Protein AF-0000000070494663 (afdb_homodimer)

Foldseek 3Di:
DPPPPPDPDPPPDPPPPVVVVPQAAKEKFKAWDADPQFIKMKIWIAHSVGDIDIDIDTDPDDDDRLRRRLVRLLVRLVVVVVVVGQAYEYEYEPVSVVVCVVCVVVVVPVVVVVSVVSSVVSQVRHNYYHYDYDHPVVNVRRVVSNCCNNPDDDDPPDRDDDDDDDDDDDDPCVVVVHDPPPDPPPCPPDVVVCCVVVCVVVVDPD/DPPDDPDDDPPPDPPPPVVVVPQAAKEKFKAWDADPQFIKMKIWIAHSVGDIDIDIDTDPDDDDRLRRRLVRLLVRLVVVVVVVGQAYEYEYEPVSVVVCVVCVVVVVPVVVVVSVVSSVVSQVRHNHYHYDYDHPVVNVRRVVSNCCNNPDDDDPPDRDDDDDDDDDDDDPCVVVVHDPPPDPPPCPPDVVVCCVVVCVVVVPPD

Radius of gyration: 32.07 Å; Cα contacts (8 Å, |Δi|>4): 719; chains: 2; bounding box: 94×134×90 Å

pLDDT: mean 72.99, std 22.7, range [28.34, 95.88]

Secondary structure (DSSP, 8-state):
-----------------------PPEEEEEEEEE-SS-EEEEEEEE-TTS-EEEEEEEE-S---HHHHHHHHHHHHHHHHHHTT--EEEEEEEHHHHHHHHHHTTTTT-HHHHHHHHHHHHHHTTSSEEEEEEE-GGGGHHHHHHHHHHHHS---TT-SEEEEEEEEE-S-HHHHTT--TT--GGG-----THIIIIIHHHS----/-PPP-------------------PPEEEEEEEEE-SS-EEEEEEEE-TTS-EEEEEEEE-S---HHHHHHHHHHHHHHHHHHTT--EEEEEEEHHHHHHHHHHTTTTT-HHHHHHHHHHHHHHTTSSEEEEEEE-GGGGHHHHHHHHHHHHS---TT-SEEEEEEEEE-S-HHHHTT--TT--TTS-----THIIIIIHHHS----

Organism: Prunus dulcis (NCBI:txid3755)

Structure (mmCIF, N/CA/C/O backbone):
data_AF-0000000070494663-model_v1
#
loop_
_entity.id
_entity.type
_entity.pdbx_description
1 polymer 'PREDICTED: retrotransposon unclassified'
#
loop_
_atom_site.group_PDB
_atom_site.id
_atom_site.type_symbol
_atom_site.label_atom_id
_atom_site.label_alt_id
_atom_site.label_comp_id
_atom_site.label_asym_id
_atom_site.label_entity_id
_atom_site.label_seq_id
_atom_site.pdbx_PDB_ins_code
_atom_site.Cartn_x
_atom_site.Cartn_y
_atom_site.Cartn_z
_atom_site.occupancy
_atom_site.B_iso_or_equiv
_atom_site.auth_seq_id
_atom_site.auth_comp_id
_atom_site.auth_asym_id
_atom_site.auth_atom_id
_atom_site.pdbx_PDB_model_num
ATOM 1 N N . VAL A 1 1 ? -45.562 -81.875 -2.209 1 30.53 1 VAL A N 1
ATOM 2 C CA . VAL A 1 1 ? -45.656 -80.812 -3.164 1 30.53 1 VAL A CA 1
ATOM 3 C C . VAL A 1 1 ? -45.406 -79.5 -2.455 1 30.53 1 VAL A C 1
ATOM 5 O O . VAL A 1 1 ? -46.219 -79.062 -1.631 1 30.53 1 VAL A O 1
ATOM 8 N N . ASP A 1 2 ? -44.156 -79.312 -1.978 1 34.44 2 ASP A N 1
ATOM 9 C CA . ASP A 1 2 ? -43.625 -78.25 -1.087 1 34.44 2 ASP A CA 1
ATOM 10 C C . ASP A 1 2 ? -43.844 -76.875 -1.676 1 34.44 2 ASP A C 1
ATOM 12 O O . ASP A 1 2 ? -43.75 -76.688 -2.893 1 34.44 2 ASP A O 1
ATOM 16 N N . PRO A 1 3 ? -44.531 -76 -0.972 1 41.94 3 PRO A N 1
ATOM 17 C CA . PRO A 1 3 ? -44.969 -74.688 -1.55 1 41.94 3 PRO A CA 1
ATOM 18 C C . PRO A 1 3 ? -43.812 -73.938 -2.188 1 41.94 3 PRO A C 1
ATOM 20 O O . PRO A 1 3 ? -42.656 -74.125 -1.815 1 41.94 3 PRO A O 1
ATOM 23 N N . PRO A 1 4 ? -44 -73.312 -3.402 1 37.12 4 PRO A N 1
ATOM 24 C CA . PRO A 1 4 ? -42.938 -72.625 -4.156 1 37.12 4 PRO A CA 1
ATOM 25 C C . PRO A 1 4 ? -42.312 -71.5 -3.373 1 37.12 4 PRO A C 1
ATOM 27 O O . PRO A 1 4 ? -43 -70.812 -2.582 1 37.12 4 PRO A O 1
ATOM 30 N N . VAL A 1 5 ? -41.062 -71.562 -2.91 1 37.78 5 VAL A N 1
ATOM 31 C CA . VAL A 1 5 ? -40.25 -70.562 -2.24 1 37.78 5 VAL A CA 1
ATOM 32 C C . VAL A 1 5 ? -40.25 -69.25 -3.02 1 37.78 5 VAL A C 1
ATOM 34 O O . VAL A 1 5 ? -39.969 -69.25 -4.219 1 37.78 5 VAL A O 1
ATOM 37 N N . VAL A 1 6 ? -41.188 -68.312 -2.676 1 34.31 6 VAL A N 1
ATOM 38 C CA . VAL A 1 6 ? -41.25 -67 -3.271 1 34.31 6 VAL A CA 1
ATOM 39 C C . VAL A 1 6 ? -39.844 -66.375 -3.271 1 34.31 6 VAL A C 1
ATOM 41 O O . VAL A 1 6 ? -39.125 -66.438 -2.273 1 34.31 6 VAL A O 1
ATOM 44 N N . ALA A 1 7 ? -39.219 -66.188 -4.41 1 35.38 7 ALA A N 1
ATOM 45 C CA . ALA A 1 7 ? -37.969 -65.5 -4.676 1 35.38 7 ALA A CA 1
ATOM 46 C C . ALA A 1 7 ? -37.906 -64.188 -3.994 1 35.38 7 ALA A C 1
ATOM 48 O O . ALA A 1 7 ? -38.875 -63.375 -4.098 1 35.38 7 ALA A O 1
ATOM 49 N N . GLY A 1 8 ? -37.312 -64 -2.852 1 33.19 8 GLY A N 1
ATOM 50 C CA . GLY A 1 8 ? -37.094 -62.781 -2.105 1 33.19 8 GLY A CA 1
ATOM 51 C C . GLY A 1 8 ? -36.719 -61.625 -2.99 1 33.19 8 GLY A C 1
ATOM 52 O O . GLY A 1 8 ? -36.094 -61.781 -4.039 1 33.19 8 GLY A O 1
ATOM 53 N N . SER A 1 9 ? -37.594 -60.5 -3.045 1 34.56 9 SER A N 1
ATOM 54 C CA . SER A 1 9 ? -37.406 -59.219 -3.693 1 34.56 9 SER A CA 1
ATOM 55 C C . SER A 1 9 ? -36 -58.656 -3.439 1 34.56 9 SER A C 1
ATOM 57 O O . SER A 1 9 ? -35.531 -58.688 -2.305 1 34.56 9 SER A O 1
ATOM 59 N N . THR A 1 10 ? -35.031 -58.812 -4.332 1 37.41 10 THR A N 1
ATOM 60 C CA . THR A 1 10 ? -33.75 -58.125 -4.312 1 37.41 10 THR A CA 1
ATOM 61 C C . THR A 1 10 ? -33.938 -56.656 -4.031 1 37.41 10 THR A C 1
ATOM 63 O O . THR A 1 10 ? -34.562 -55.938 -4.82 1 37.41 10 THR A O 1
ATOM 66 N N . ARG A 1 11 ? -34.219 -56.188 -2.803 1 37.75 11 ARG A N 1
ATOM 67 C CA . ARG A 1 11 ? -34.219 -54.75 -2.498 1 37.75 11 ARG A CA 1
ATOM 68 C C . ARG A 1 11 ? -33.062 -54.062 -3.174 1 37.75 11 ARG A C 1
ATOM 70 O O . ARG A 1 11 ? -31.906 -54.5 -3.074 1 37.75 11 ARG A O 1
ATOM 77 N N . PRO A 1 12 ? -33.312 -53.25 -4.242 1 39.97 12 PRO A N 1
ATOM 78 C CA . PRO A 1 12 ? -32.188 -52.5 -4.812 1 39.97 12 PRO A CA 1
ATOM 79 C C . PRO A 1 12 ? -31.344 -51.812 -3.75 1 39.97 12 PRO A C 1
ATOM 81 O O . PRO A 1 12 ? -31.844 -51.5 -2.67 1 39.97 12 PRO A O 1
ATOM 84 N N . SER A 1 13 ? -30.109 -52.188 -3.568 1 37.97 13 SER A N 1
ATOM 85 C CA . SER A 1 13 ? -29.156 -51.5 -2.709 1 37.97 13 SER A CA 1
ATOM 86 C C . SER A 1 13 ? -29.297 -50 -2.822 1 37.97 13 SER A C 1
ATOM 88 O O . SER A 1 13 ? -29.594 -49.469 -3.898 1 37.97 13 SER A O 1
ATOM 90 N N . PRO A 1 14 ? -29.672 -49.25 -1.764 1 40.41 14 PRO A N 1
ATOM 91 C CA . PRO A 1 14 ? -29.703 -47.781 -1.848 1 40.41 14 PRO A CA 1
ATOM 92 C C . PRO A 1 14 ? -28.562 -47.219 -2.689 1 40.41 14 PRO A C 1
ATOM 94 O O . PRO A 1 14 ? -27.469 -47.812 -2.725 1 40.41 14 PRO A O 1
ATOM 97 N N . ASP A 1 15 ? -28.781 -46.719 -3.887 1 39.09 15 ASP A N 1
ATOM 98 C CA . ASP A 1 15 ? -27.859 -45.844 -4.613 1 39.09 15 ASP A CA 1
ATOM 99 C C . ASP A 1 15 ? -27.078 -44.969 -3.652 1 39.09 15 ASP A C 1
ATOM 101 O O . ASP A 1 15 ? -27.656 -44.125 -2.963 1 39.09 15 ASP A O 1
ATOM 105 N N . PHE A 1 16 ? -26.062 -45.438 -2.926 1 37.31 16 PHE A N 1
ATOM 106 C CA . PHE A 1 16 ? -25.109 -44.531 -2.309 1 37.31 16 PHE A CA 1
ATOM 107 C C . PHE A 1 16 ? -24.859 -43.344 -3.203 1 37.31 16 PHE A C 1
ATOM 109 O O . PHE A 1 16 ? -24.297 -43.469 -4.293 1 37.31 16 PHE A O 1
ATOM 116 N N . CYS A 1 17 ? -25.75 -42.469 -3.416 1 37.88 17 CYS A N 1
ATOM 117 C CA . CYS A 1 17 ? -25.422 -41.188 -4 1 37.88 17 CYS A CA 1
ATOM 118 C C . CYS A 1 17 ? -23.984 -40.781 -3.668 1 37.88 17 CYS A C 1
ATOM 120 O O . CYS A 1 17 ? -23.656 -40.5 -2.51 1 37.88 17 CYS A O 1
ATOM 122 N N . LYS A 1 18 ? -22.953 -41.469 -4.141 1 42.06 18 LYS A N 1
ATOM 123 C CA . LYS A 1 18 ? -21.609 -40.906 -4.113 1 42.06 18 LYS A CA 1
ATOM 124 C C . LYS A 1 18 ? -21.641 -39.406 -4.195 1 42.06 18 LYS A C 1
ATOM 126 O O . LYS A 1 18 ? -21.922 -38.844 -5.258 1 42.06 18 LYS A O 1
ATOM 131 N N . THR A 1 19 ? -22.281 -38.719 -3.361 1 44.03 19 THR A N 1
ATOM 132 C CA . THR A 1 19 ? -22.078 -37.281 -3.27 1 44.03 19 THR A CA 1
ATOM 133 C C . THR A 1 19 ? -20.641 -36.938 -3.619 1 44.03 19 THR A C 1
ATOM 135 O O . THR A 1 19 ? -19.719 -37.25 -2.869 1 44.03 19 THR A O 1
ATOM 138 N N . VAL A 1 20 ? -20.203 -37.094 -4.805 1 44.88 20 VAL A N 1
ATOM 139 C CA . VAL A 1 20 ? -18.938 -36.531 -5.25 1 44.88 20 VAL A CA 1
ATOM 140 C C . VAL A 1 20 ? -18.719 -35.156 -4.598 1 44.88 20 VAL A C 1
ATOM 142 O O . VAL A 1 20 ? -19.484 -34.219 -4.84 1 44.88 20 VAL A O 1
ATOM 145 N N . GLN A 1 21 ? -18.531 -35.125 -3.373 1 52.12 21 GLN A N 1
ATOM 146 C CA . GLN A 1 21 ? -18.141 -33.844 -2.799 1 52.12 21 GLN A CA 1
ATOM 147 C C . GLN A 1 21 ? -17.281 -33.031 -3.777 1 52.12 21 GLN A C 1
ATOM 149 O O . GLN A 1 21 ? -16.188 -33.469 -4.141 1 52.12 21 GLN A O 1
ATOM 154 N N . VAL A 1 22 ? -17.844 -32.5 -4.828 1 56.75 22 VAL A N 1
ATOM 155 C CA . VAL A 1 22 ? -17.125 -31.594 -5.73 1 56.75 22 VAL A CA 1
ATOM 156 C C . VAL A 1 22 ? -16.234 -30.672 -4.922 1 56.75 22 VAL A C 1
ATOM 158 O O . VAL A 1 22 ? -16.719 -29.859 -4.121 1 56.75 22 VAL A O 1
ATOM 161 N N . VAL A 1 23 ? -15.117 -31.172 -4.453 1 68.38 23 VAL A N 1
ATOM 162 C CA . VAL A 1 23 ? -14.188 -30.312 -3.74 1 68.38 23 VAL A CA 1
ATOM 163 C C . VAL A 1 23 ? -13.766 -29.141 -4.641 1 68.38 23 VAL A C 1
ATOM 165 O O . VAL A 1 23 ? -13.305 -29.359 -5.762 1 68.38 23 VAL A O 1
ATOM 168 N N . LYS A 1 24 ? -14.281 -27.984 -4.535 1 85.19 24 LYS A N 1
ATOM 169 C CA . LYS A 1 24 ? -13.875 -26.766 -5.25 1 85.19 24 LYS A CA 1
ATOM 170 C C . LYS A 1 24 ? -12.359 -26.594 -5.203 1 85.19 24 LYS A C 1
ATOM 172 O O . LYS A 1 24 ? -11.734 -26.828 -4.168 1 85.19 24 LYS A O 1
ATOM 177 N N . PRO A 1 25 ? -11.789 -26.375 -6.32 1 92.56 25 PRO A N 1
ATOM 178 C CA . PRO A 1 25 ? -10.336 -26.188 -6.355 1 92.56 25 PRO A CA 1
ATOM 179 C C . PRO A 1 25 ? -9.875 -24.922 -5.641 1 92.56 25 PRO A C 1
ATOM 181 O O . PRO A 1 25 ? -10.688 -24.016 -5.398 1 92.56 25 PRO A O 1
ATOM 184 N N . TRP A 1 26 ? -8.609 -24.938 -5.219 1 95.06 26 TRP A N 1
ATOM 185 C CA . TRP A 1 26 ? -7.973 -23.703 -4.812 1 95.06 26 TRP A CA 1
ATOM 186 C C . TRP A 1 26 ? -7.762 -22.781 -6.012 1 95.06 26 TRP A C 1
ATOM 188 O O . TRP A 1 26 ? -7.668 -23.234 -7.152 1 95.06 26 TRP A O 1
ATOM 198 N N . ARG A 1 27 ? -7.727 -21.484 -5.707 1 93.44 27 ARG A N 1
ATOM 199 C CA . ARG A 1 27 ? -7.527 -20.516 -6.777 1 93.44 27 ARG A CA 1
ATOM 200 C C . ARG A 1 27 ? -6.312 -19.641 -6.5 1 93.44 27 ARG A C 1
ATOM 202 O O . ARG A 1 27 ? -6.066 -19.25 -5.355 1 93.44 27 ARG A O 1
ATOM 209 N N . LEU A 1 28 ? -5.543 -19.375 -7.551 1 93.38 28 LEU A N 1
ATOM 210 C CA . LEU A 1 28 ? -4.352 -18.531 -7.469 1 93.38 28 LEU A CA 1
ATOM 211 C C . LEU A 1 28 ? -4.48 -17.312 -8.375 1 93.38 28 LEU A C 1
ATOM 213 O O . LEU A 1 28 ? -4.727 -17.453 -9.578 1 93.38 28 LEU A O 1
ATOM 217 N N . PHE A 1 29 ? -4.398 -16.109 -7.797 1 91.56 29 PHE A N 1
ATOM 218 C CA . PHE A 1 29 ? -4.297 -14.852 -8.516 1 91.56 29 PHE A CA 1
ATOM 219 C C . PHE A 1 29 ? -2.928 -14.211 -8.305 1 91.56 29 PHE A C 1
ATOM 221 O O . PHE A 1 29 ? -2.375 -14.266 -7.207 1 91.56 29 PHE A O 1
ATOM 228 N N . PHE A 1 30 ? -2.379 -13.586 -9.352 1 91.69 30 PHE A N 1
ATOM 229 C CA . PHE A 1 30 ? -1.052 -13 -9.219 1 91.69 30 PHE A CA 1
ATOM 230 C C . PHE A 1 30 ? -0.884 -11.828 -10.18 1 91.69 30 PHE A C 1
ATOM 232 O O . PHE A 1 30 ? -1.601 -11.727 -11.18 1 91.69 30 PHE A O 1
ATOM 239 N N . ASP A 1 31 ? -0.021 -10.961 -9.805 1 89.5 31 ASP A N 1
ATOM 240 C CA . ASP A 1 31 ? 0.307 -9.82 -10.648 1 89.5 31 ASP A CA 1
ATOM 241 C C . ASP A 1 31 ? 1.675 -9.242 -10.289 1 89.5 31 ASP A C 1
ATOM 243 O O . ASP A 1 31 ? 2.176 -9.469 -9.18 1 89.5 31 ASP A O 1
ATOM 247 N N . GLY A 1 32 ? 2.305 -8.648 -11.328 1 90.5 32 GLY A N 1
ATOM 248 C CA . GLY A 1 32 ? 3.535 -7.902 -11.133 1 90.5 32 GLY A CA 1
ATOM 249 C C . GLY A 1 32 ? 3.391 -6.426 -11.453 1 90.5 32 GLY A C 1
ATOM 250 O O . GLY A 1 32 ? 2.533 -6.039 -12.25 1 90.5 32 GLY A O 1
ATOM 251 N N . SER A 1 33 ? 4.188 -5.656 -10.734 1 89 33 SER A N 1
ATOM 252 C CA . SER A 1 33 ? 4.191 -4.215 -10.961 1 89 33 SER A CA 1
ATOM 253 C C . SER A 1 33 ? 5.602 -3.643 -10.875 1 89 33 SER A C 1
ATOM 255 O O . SER A 1 33 ? 6.332 -3.924 -9.922 1 89 33 SER A O 1
ATOM 257 N N . LYS A 1 34 ? 5.941 -2.92 -11.859 1 88.19 34 LYS A N 1
ATOM 258 C CA . LYS A 1 34 ? 7.215 -2.207 -11.836 1 88.19 34 LYS A CA 1
ATOM 259 C C . LYS A 1 34 ? 7 -0.698 -11.742 1 88.19 34 LYS A C 1
ATOM 261 O O . LYS A 1 34 ? 6.293 -0.117 -12.57 1 88.19 34 LYS A O 1
ATOM 266 N N . SER A 1 35 ? 7.547 -0.121 -10.719 1 86.69 35 SER A N 1
ATOM 267 C CA . SER A 1 35 ? 7.531 1.328 -10.555 1 86.69 35 SER A CA 1
ATOM 268 C C . SER A 1 35 ? 8.938 1.912 -10.672 1 86.69 35 SER A C 1
ATOM 270 O O . SER A 1 35 ? 9.891 1.19 -10.969 1 86.69 35 SER A O 1
ATOM 272 N N . GLU A 1 36 ? 9.062 3.227 -10.586 1 85.06 36 GLU A N 1
ATOM 273 C CA . GLU A 1 36 ? 10.367 3.877 -10.594 1 85.06 36 GLU A CA 1
ATOM 274 C C . GLU A 1 36 ? 11.195 3.469 -9.383 1 85.06 36 GLU A C 1
ATOM 276 O O . GLU A 1 36 ? 12.422 3.432 -9.445 1 85.06 36 GLU A O 1
ATOM 281 N N . LEU A 1 37 ? 10.5 3.068 -8.344 1 82.69 37 LEU A N 1
ATOM 282 C CA . LEU A 1 37 ? 11.156 2.789 -7.07 1 82.69 37 LEU A CA 1
ATOM 283 C C . LEU A 1 37 ? 11.617 1.338 -7.008 1 82.69 37 LEU A C 1
ATOM 285 O O . LEU A 1 37 ? 12.734 1.057 -6.566 1 82.69 37 LEU A O 1
ATOM 289 N N . ALA A 1 38 ? 10.773 0.533 -7.387 1 91.81 38 ALA A N 1
ATOM 290 C CA . ALA A 1 38 ? 11.062 -0.886 -7.195 1 91.81 38 ALA A CA 1
ATOM 291 C C . ALA A 1 38 ? 10.133 -1.754 -8.039 1 91.81 38 ALA A C 1
ATOM 293 O O . ALA A 1 38 ? 9.312 -1.236 -8.797 1 91.81 38 ALA A O 1
ATOM 294 N N . VAL A 1 39 ? 10.422 -3.086 -7.953 1 94 39 VAL A N 1
ATOM 295 C CA . VAL A 1 39 ? 9.547 -4.086 -8.555 1 94 39 VAL A CA 1
ATOM 296 C C . VAL A 1 39 ? 8.883 -4.918 -7.461 1 94 39 VAL A C 1
ATOM 298 O O . VAL A 1 39 ? 9.531 -5.324 -6.5 1 94 39 VAL A O 1
ATOM 301 N N . GLY A 1 40 ? 7.574 -5.074 -7.621 1 95.69 40 GLY A N 1
ATOM 302 C CA . GLY A 1 40 ? 6.805 -5.836 -6.652 1 95.69 40 GLY A CA 1
ATOM 303 C C . GLY A 1 40 ? 5.871 -6.848 -7.293 1 95.69 40 GLY A C 1
ATOM 304 O O . GLY A 1 40 ? 5.527 -6.727 -8.469 1 95.69 40 GLY A O 1
ATOM 305 N N . VAL A 1 41 ? 5.586 -7.859 -6.512 1 95 41 VAL A N 1
ATOM 306 C CA . VAL A 1 41 ? 4.613 -8.836 -6.984 1 95 41 VAL A CA 1
ATOM 307 C C . VAL A 1 41 ? 3.512 -9.016 -5.941 1 95 41 VAL A C 1
ATOM 309 O O . VAL A 1 41 ? 3.746 -8.836 -4.742 1 95 41 VAL A O 1
ATOM 312 N N . GLY A 1 42 ? 2.336 -9.328 -6.422 1 94.69 42 GLY A N 1
ATOM 313 C CA . GLY A 1 42 ? 1.169 -9.625 -5.605 1 94.69 42 GLY A CA 1
ATOM 314 C C . GLY A 1 42 ? 0.585 -11 -5.875 1 94.69 42 GLY A C 1
ATOM 315 O O . GLY A 1 42 ? 0.523 -11.438 -7.023 1 94.69 42 GLY A O 1
ATOM 316 N N . ILE A 1 43 ? 0.271 -11.664 -4.785 1 94.06 43 ILE A N 1
ATOM 317 C CA . ILE A 1 43 ? -0.273 -13.016 -4.855 1 94.06 43 ILE A CA 1
ATOM 318 C C . ILE A 1 43 ? -1.515 -13.117 -3.971 1 94.06 43 ILE A C 1
ATOM 320 O O . ILE A 1 43 ? -1.52 -12.633 -2.838 1 94.06 43 ILE A O 1
ATOM 324 N N . VAL A 1 44 ? -2.574 -13.695 -4.52 1 94.62 44 VAL A N 1
ATOM 325 C CA . VAL A 1 44 ? -3.771 -13.992 -3.742 1 94.62 44 VAL A CA 1
ATOM 326 C C . VAL A 1 44 ? -4.145 -15.469 -3.912 1 94.62 44 VAL A C 1
ATOM 328 O O . VAL A 1 44 ? -4.242 -15.961 -5.035 1 94.62 44 VAL A O 1
ATOM 331 N N . ILE A 1 45 ? -4.266 -16.109 -2.795 1 95.12 45 ILE A N 1
ATOM 332 C CA . ILE A 1 45 ? -4.664 -17.516 -2.766 1 95.12 45 ILE A CA 1
ATOM 333 C C . ILE A 1 45 ? -6.051 -17.641 -2.135 1 95.12 45 ILE A C 1
ATOM 335 O O . ILE A 1 45 ? -6.297 -17.109 -1.052 1 95.12 45 ILE A O 1
ATOM 339 N N . GLU A 1 46 ? -6.922 -18.281 -2.852 1 94.19 46 GLU A N 1
ATOM 340 C CA . GLU A 1 46 ? -8.273 -18.516 -2.346 1 94.19 46 GLU A CA 1
ATOM 341 C C . GLU A 1 46 ? -8.523 -20 -2.111 1 94.19 46 GLU A C 1
ATOM 343 O O . GLU A 1 46 ? -8.32 -20.812 -3.012 1 94.19 46 GLU A O 1
ATOM 348 N N . ASP A 1 47 ? -8.969 -20.297 -0.93 1 94 47 ASP A N 1
ATOM 349 C CA . ASP A 1 47 ? -9.234 -21.703 -0.632 1 94 47 ASP A CA 1
ATOM 350 C C . ASP A 1 47 ? -10.617 -22.109 -1.13 1 94 47 ASP A C 1
ATOM 352 O O . ASP A 1 47 ? -11.383 -21.281 -1.613 1 94 47 ASP A O 1
ATOM 356 N N . PRO A 1 48 ? -10.891 -23.391 -1.033 1 92.94 48 PRO A N 1
ATOM 357 C CA . PRO A 1 48 ? -12.156 -23.891 -1.575 1 92.94 48 PRO A CA 1
ATOM 358 C C . PRO A 1 48 ? -13.375 -23.344 -0.836 1 92.94 48 PRO A C 1
ATOM 360 O O . PRO A 1 48 ? -14.5 -23.438 -1.34 1 92.94 48 PRO A O 1
ATOM 363 N N . PHE A 1 49 ? -13.195 -22.828 0.313 1 91.69 49 PHE A N 1
ATOM 364 C CA . PHE A 1 49 ? -14.305 -22.312 1.104 1 91.69 49 PHE A CA 1
ATOM 365 C C . PHE A 1 49 ? -14.469 -20.812 0.882 1 91.69 49 PHE A C 1
ATOM 367 O O . PHE A 1 49 ? -15.383 -20.188 1.43 1 91.69 49 PHE A O 1
ATOM 374 N N . GLY A 1 50 ? -13.594 -20.172 0.148 1 89.94 50 GLY A N 1
ATOM 375 C CA . GLY A 1 50 ? -13.758 -18.781 -0.233 1 89.94 50 GLY A CA 1
ATOM 376 C C . GLY A 1 50 ? -12.852 -17.844 0.532 1 89.94 50 GLY A C 1
ATOM 377 O O . GLY A 1 50 ? -12.82 -16.641 0.26 1 89.94 50 GLY A O 1
ATOM 378 N N . ALA A 1 51 ? -12.109 -18.422 1.476 1 90.56 51 ALA A N 1
ATOM 379 C CA . ALA A 1 51 ? -11.172 -17.578 2.209 1 90.56 51 ALA A CA 1
ATOM 380 C C . ALA A 1 51 ? -10 -17.156 1.321 1 90.56 51 ALA A C 1
ATOM 382 O O . ALA A 1 51 ? -9.422 -17.969 0.614 1 90.56 51 ALA A O 1
ATOM 383 N N . LYS A 1 52 ? -9.664 -15.836 1.396 1 91.81 52 LYS A N 1
ATOM 384 C CA . LYS A 1 52 ? -8.594 -15.289 0.562 1 91.81 52 LYS A CA 1
ATOM 385 C C . LYS A 1 52 ? -7.41 -14.844 1.41 1 91.81 52 LYS A C 1
ATOM 387 O O . LYS A 1 52 ? -7.586 -14.273 2.49 1 91.81 52 LYS A O 1
ATOM 392 N N . TYR A 1 53 ? -6.242 -15.141 0.917 1 92.38 53 TYR A N 1
ATOM 393 C CA . TYR A 1 53 ? -4.98 -14.727 1.518 1 92.38 53 TYR A CA 1
ATOM 394 C C . TYR A 1 53 ? -4.141 -13.93 0.528 1 92.38 53 TYR A C 1
ATOM 396 O O . TYR A 1 53 ? -3.822 -14.414 -0.561 1 92.38 53 TYR A O 1
ATOM 404 N N . ALA A 1 54 ? -3.82 -12.742 0.944 1 93.38 54 ALA A N 1
ATOM 405 C CA . ALA A 1 54 ? -3.088 -11.844 0.052 1 93.38 54 ALA A CA 1
ATOM 406 C C . ALA A 1 54 ? -1.646 -11.672 0.518 1 93.38 54 ALA A C 1
ATOM 408 O O . ALA A 1 54 ? -1.386 -11.531 1.717 1 93.38 54 ALA A O 1
ATOM 409 N N . TYR A 1 55 ? -0.749 -11.711 -0.455 1 94.75 55 TYR A N 1
ATOM 410 C CA . TYR A 1 55 ? 0.675 -11.57 -0.173 1 94.75 55 TYR A CA 1
ATOM 411 C C . TYR A 1 55 ? 1.308 -10.523 -1.077 1 94.75 55 TYR A C 1
ATOM 413 O O . TYR A 1 55 ? 0.921 -10.375 -2.238 1 94.75 55 TYR A O 1
ATOM 421 N N . SER A 1 56 ? 2.219 -9.797 -0.504 1 95.12 56 SER A N 1
ATOM 422 C CA . SER A 1 56 ? 2.955 -8.75 -1.196 1 95.12 56 SER A CA 1
ATOM 423 C C . SER A 1 56 ? 4.461 -8.938 -1.046 1 95.12 56 SER A C 1
ATOM 425 O O . SER A 1 56 ? 4.973 -9.008 0.073 1 95.12 56 SER A O 1
ATOM 427 N N . PHE A 1 57 ? 5.215 -8.992 -2.268 1 95.88 57 PHE A N 1
ATOM 428 C CA . PHE A 1 57 ? 6.656 -9.203 -2.229 1 95.88 57 PHE A CA 1
ATOM 429 C C . PHE A 1 57 ? 7.375 -8.141 -3.059 1 95.88 57 PHE A C 1
ATOM 431 O O . PHE A 1 57 ? 7.031 -7.918 -4.219 1 95.88 57 PHE A O 1
ATOM 438 N N . ARG A 1 58 ? 8.328 -7.586 -2.439 1 95.62 58 ARG A N 1
ATOM 439 C CA . ARG A 1 58 ? 9.258 -6.742 -3.184 1 95.62 58 ARG A CA 1
ATOM 440 C C . ARG A 1 58 ? 10.438 -7.559 -3.709 1 95.62 58 ARG A C 1
ATOM 442 O O . ARG A 1 58 ? 11.055 -8.32 -2.963 1 95.62 58 ARG A O 1
ATOM 449 N N . LEU A 1 59 ? 10.695 -7.422 -5.016 1 95.12 59 LEU A N 1
ATOM 450 C CA . LEU A 1 59 ? 11.852 -8.086 -5.602 1 95.12 59 LEU A CA 1
ATOM 451 C C . LEU A 1 59 ? 13.102 -7.227 -5.461 1 95.12 59 LEU A C 1
ATOM 453 O O . LEU A 1 59 ? 13.164 -6.117 -5.996 1 95.12 59 LEU A O 1
ATOM 457 N N . ASP A 1 60 ? 14.078 -7.707 -4.809 1 92.12 60 ASP A N 1
ATOM 458 C CA . ASP A 1 60 ? 15.305 -6.953 -4.582 1 92.12 60 ASP A CA 1
ATOM 459 C C . ASP A 1 60 ? 16.359 -7.289 -5.637 1 92.12 60 ASP A C 1
ATOM 461 O O . ASP A 1 60 ? 17.547 -7.43 -5.316 1 92.12 60 ASP A O 1
ATOM 465 N N . PHE A 1 61 ? 15.961 -7.547 -6.809 1 90.25 61 PHE A N 1
ATOM 466 C CA . PHE A 1 61 ? 16.781 -7.773 -7.988 1 90.25 61 PHE A CA 1
ATOM 467 C C . PHE A 1 61 ? 16.141 -7.168 -9.227 1 90.25 61 PHE A C 1
ATOM 469 O O . PHE A 1 61 ? 14.93 -6.941 -9.258 1 90.25 61 PHE A O 1
ATOM 476 N N . ASP A 1 62 ? 16.953 -6.898 -10.148 1 87.44 62 ASP A N 1
ATOM 477 C CA . ASP A 1 62 ? 16.438 -6.285 -11.367 1 87.44 62 ASP A CA 1
ATOM 478 C C . ASP A 1 62 ? 15.438 -7.199 -12.07 1 87.44 62 ASP A C 1
ATOM 480 O O . ASP A 1 62 ? 15.68 -8.398 -12.219 1 87.44 62 ASP A O 1
ATOM 484 N N . SER A 1 63 ? 14.289 -6.551 -12.359 1 87.5 63 SER A N 1
ATOM 485 C CA . SER A 1 63 ? 13.242 -7.328 -13.016 1 87.5 63 SER A CA 1
ATOM 486 C C . SER A 1 63 ? 12.406 -6.453 -13.945 1 87.5 63 SER A C 1
ATOM 488 O O . SER A 1 63 ? 12.102 -5.305 -13.625 1 87.5 63 SER A O 1
ATOM 490 N N . THR A 1 64 ? 12.195 -7.016 -15.117 1 82.06 64 THR A N 1
ATOM 491 C CA . THR A 1 64 ? 11.203 -6.41 -15.992 1 82.06 64 THR A CA 1
ATOM 492 C C . THR A 1 64 ? 9.789 -6.738 -15.523 1 82.06 64 THR A C 1
ATOM 494 O O . THR A 1 64 ? 9.602 -7.578 -14.641 1 82.06 64 THR A O 1
ATOM 497 N N . ASN A 1 65 ? 8.82 -6.062 -16.094 1 81 65 ASN A N 1
ATOM 498 C CA . ASN A 1 65 ? 7.43 -6.34 -15.758 1 81 65 ASN A CA 1
ATOM 499 C C . ASN A 1 65 ? 7.066 -7.797 -16.016 1 81 65 ASN A C 1
ATOM 501 O O . ASN A 1 65 ? 6.418 -8.438 -15.195 1 81 65 ASN A O 1
ATOM 505 N N . ASN A 1 66 ? 7.566 -8.32 -17.078 1 79.88 66 ASN A N 1
ATOM 506 C CA . ASN A 1 66 ? 7.285 -9.711 -17.438 1 79.88 66 ASN A CA 1
ATOM 507 C C . ASN A 1 66 ? 7.922 -10.68 -16.438 1 79.88 66 ASN A C 1
ATOM 509 O O . ASN A 1 66 ? 7.297 -11.664 -16.047 1 79.88 66 ASN A O 1
ATOM 513 N N . ARG A 1 67 ? 9.117 -10.422 -16.125 1 84.19 67 ARG A N 1
ATOM 514 C CA . ARG A 1 67 ? 9.797 -11.242 -15.125 1 84.19 67 ARG A CA 1
ATOM 515 C C . ARG A 1 67 ? 9.062 -11.211 -13.789 1 84.19 67 ARG A C 1
ATOM 517 O O . ARG A 1 67 ? 8.961 -12.227 -13.102 1 84.19 67 ARG A O 1
ATOM 524 N N . ALA A 1 68 ? 8.57 -10.047 -13.469 1 90.31 68 ALA A N 1
ATOM 525 C CA . ALA A 1 68 ? 7.824 -9.898 -12.227 1 90.31 68 ALA A CA 1
ATOM 526 C C . ALA A 1 68 ? 6.574 -10.773 -12.227 1 90.31 68 ALA A C 1
ATOM 528 O O . ALA A 1 68 ? 6.238 -11.383 -11.211 1 90.31 68 ALA A O 1
ATOM 529 N N . GLU A 1 69 ? 5.918 -10.758 -13.32 1 86.06 69 GLU A N 1
ATOM 530 C CA . GLU A 1 69 ? 4.719 -11.586 -13.438 1 86.06 69 GLU A CA 1
ATOM 531 C C . GLU A 1 69 ? 5.055 -13.062 -13.234 1 86.06 69 GLU A C 1
ATOM 533 O O . GLU A 1 69 ? 4.34 -13.781 -12.531 1 86.06 69 GLU A O 1
ATOM 538 N N . TYR A 1 70 ? 6.152 -13.57 -13.773 1 85.81 70 TYR A N 1
ATOM 539 C CA . TYR A 1 70 ? 6.578 -14.945 -13.586 1 85.81 70 TYR A CA 1
ATOM 540 C C . TYR A 1 70 ? 6.965 -15.203 -12.133 1 85.81 70 TYR A C 1
ATOM 542 O O . TYR A 1 70 ? 6.656 -16.266 -11.578 1 85.81 70 TYR A O 1
ATOM 550 N N . GLU A 1 71 ? 7.695 -14.266 -11.625 1 91.31 71 GLU A N 1
ATOM 551 C CA . GLU A 1 71 ? 8.047 -14.391 -10.211 1 91.31 71 GLU A CA 1
ATOM 552 C C . GLU A 1 71 ? 6.801 -14.578 -9.344 1 91.31 71 GLU A C 1
ATOM 554 O O . GLU A 1 71 ? 6.77 -15.453 -8.484 1 91.31 71 GLU A O 1
ATOM 559 N N . ALA A 1 72 ? 5.793 -13.742 -9.625 1 93.25 72 ALA A N 1
ATOM 560 C CA . ALA A 1 72 ? 4.547 -13.836 -8.859 1 93.25 72 ALA A CA 1
ATOM 561 C C . ALA A 1 72 ? 3.916 -15.219 -9.016 1 93.25 72 ALA A C 1
ATOM 563 O O . ALA A 1 72 ? 3.488 -15.82 -8.023 1 93.25 72 ALA A O 1
ATOM 564 N N . LEU A 1 73 ? 3.871 -15.695 -10.203 1 89.94 73 LEU A N 1
ATOM 565 C CA . LEU A 1 73 ? 3.301 -17.016 -10.484 1 89.94 73 LEU A CA 1
ATOM 566 C C . LEU A 1 73 ? 4.062 -18.109 -9.742 1 89.94 73 LEU A C 1
ATOM 568 O O . LEU A 1 73 ? 3.459 -18.922 -9.055 1 89.94 73 LEU A O 1
ATOM 572 N N . ILE A 1 74 ? 5.375 -18.109 -9.859 1 91.81 74 ILE A N 1
ATOM 573 C CA . ILE A 1 74 ? 6.215 -19.156 -9.289 1 91.81 74 ILE A CA 1
ATOM 574 C C . ILE A 1 74 ? 6.109 -19.125 -7.77 1 91.81 74 ILE A C 1
ATOM 576 O O . ILE A 1 74 ? 5.922 -20.172 -7.137 1 91.81 74 ILE A O 1
ATOM 580 N N . ILE A 1 75 ? 6.188 -17.969 -7.195 1 94.31 75 ILE A N 1
ATOM 581 C CA . ILE A 1 75 ? 6.055 -17.844 -5.75 1 94.31 75 ILE A CA 1
ATOM 582 C C . ILE A 1 75 ? 4.691 -18.375 -5.309 1 94.31 75 ILE A C 1
ATOM 584 O O . ILE A 1 75 ? 4.594 -19.125 -4.34 1 94.31 75 ILE A O 1
ATOM 588 N N . GLY A 1 76 ? 3.662 -17.953 -6.047 1 95.19 76 GLY A N 1
ATOM 589 C CA . GLY A 1 76 ? 2.324 -18.438 -5.746 1 95.19 76 GLY A CA 1
ATOM 590 C C . GLY A 1 76 ? 2.195 -19.953 -5.828 1 95.19 76 GLY A C 1
ATOM 591 O O . GLY A 1 76 ? 1.632 -20.578 -4.93 1 95.19 76 GLY A O 1
ATOM 592 N N . LEU A 1 77 ? 2.709 -20.531 -6.891 1 93.44 77 LEU A N 1
ATOM 593 C CA . LEU A 1 77 ? 2.664 -21.969 -7.059 1 93.44 77 LEU A CA 1
ATOM 594 C C . LEU A 1 77 ? 3.395 -22.672 -5.918 1 93.44 77 LEU A C 1
ATOM 596 O O . LEU A 1 77 ? 2.902 -23.672 -5.379 1 93.44 77 LEU A O 1
ATOM 600 N N . GLU A 1 78 ? 4.539 -22.156 -5.582 1 94.56 78 GLU A N 1
ATOM 601 C CA . GLU A 1 78 ? 5.316 -22.719 -4.484 1 94.56 78 GLU A CA 1
ATOM 602 C C . GLU A 1 78 ? 4.527 -22.703 -3.18 1 94.56 78 GLU A C 1
ATOM 604 O O . GLU A 1 78 ? 4.488 -23.703 -2.455 1 94.56 78 GLU A O 1
ATOM 609 N N . MET A 1 79 ? 3.941 -21.656 -2.922 1 95.25 79 MET A N 1
ATOM 610 C CA . MET A 1 79 ? 3.182 -21.5 -1.685 1 95.25 79 MET A CA 1
ATOM 611 C C . MET A 1 79 ? 2.031 -22.5 -1.623 1 95.25 79 MET A C 1
ATOM 613 O O . MET A 1 79 ? 1.804 -23.125 -0.587 1 95.25 79 MET A O 1
ATOM 617 N N . ILE A 1 80 ? 1.352 -22.641 -2.701 1 95.75 80 ILE A N 1
ATOM 618 C CA . ILE A 1 80 ? 0.177 -23.5 -2.73 1 95.75 80 ILE A CA 1
ATOM 619 C C . ILE A 1 80 ? 0.61 -24.953 -2.641 1 95.75 80 ILE A C 1
ATOM 621 O O . ILE A 1 80 ? -0.04 -25.766 -1.973 1 95.75 80 ILE A O 1
ATOM 625 N N . LEU A 1 81 ? 1.692 -25.312 -3.277 1 94.69 81 LEU A N 1
ATOM 626 C CA . LEU A 1 81 ? 2.221 -26.672 -3.203 1 94.69 81 LEU A CA 1
ATOM 627 C C . LEU A 1 81 ? 2.611 -27.031 -1.771 1 94.69 81 LEU A C 1
ATOM 629 O O . LEU A 1 81 ? 2.396 -28.156 -1.325 1 94.69 81 LEU A O 1
ATOM 633 N N . GLU A 1 82 ? 3.176 -26.078 -1.07 1 94.62 82 GLU A N 1
ATOM 634 C CA . GLU A 1 82 ? 3.584 -26.281 0.316 1 94.62 82 GLU A CA 1
ATOM 635 C C . GLU A 1 82 ? 2.381 -26.594 1.203 1 94.62 82 GLU A C 1
ATOM 637 O O . GLU A 1 82 ? 2.525 -27.219 2.254 1 94.62 82 GLU A O 1
ATOM 642 N N . LEU A 1 83 ? 1.203 -26.234 0.742 1 94.44 83 LEU A N 1
ATOM 643 C CA . LEU A 1 83 ? -0.022 -26.5 1.493 1 94.44 83 LEU A CA 1
ATOM 644 C C . LEU A 1 83 ? -0.58 -27.875 1.174 1 94.44 83 LEU A C 1
ATOM 646 O O . LEU A 1 83 ? -1.56 -28.312 1.783 1 94.44 83 LEU A O 1
ATOM 650 N N . GLY A 1 84 ? -0.055 -28.5 0.176 1 93.75 84 GLY A N 1
ATOM 651 C CA . GLY A 1 84 ? -0.481 -29.828 -0.198 1 93.75 84 GLY A CA 1
ATOM 652 C C . GLY A 1 84 ? -1.668 -29.844 -1.142 1 93.75 84 GLY A C 1
ATOM 653 O O . GLY A 1 84 ? -2.348 -30.859 -1.286 1 93.75 84 GLY A O 1
ATOM 654 N N . VAL A 1 85 ? -1.973 -28.766 -1.717 1 94.31 85 VAL A N 1
ATOM 655 C CA . VAL A 1 85 ? -3.104 -28.641 -2.629 1 94.31 85 VAL A CA 1
ATOM 656 C C . VAL A 1 85 ? -2.836 -29.453 -3.9 1 94.31 85 VAL A C 1
ATOM 658 O O . VAL A 1 85 ? -1.724 -29.422 -4.434 1 94.31 85 VAL A O 1
ATOM 661 N N . LYS A 1 86 ? -3.854 -30.109 -4.395 1 93 86 LYS A N 1
ATOM 662 C CA . LYS A 1 86 ? -3.691 -30.953 -5.57 1 93 86 LYS A CA 1
ATOM 663 C C . LYS A 1 86 ? -4.461 -30.406 -6.766 1 93 86 LYS A C 1
ATOM 665 O O . LYS A 1 86 ? -4.137 -30.703 -7.914 1 93 86 LYS A O 1
ATOM 670 N N . HIS A 1 87 ? -5.543 -29.672 -6.477 1 92.44 87 HIS A N 1
ATOM 671 C CA . HIS A 1 87 ? -6.395 -29.094 -7.52 1 92.44 87 HIS A CA 1
ATOM 672 C C . HIS A 1 87 ? -6.371 -27.578 -7.488 1 92.44 87 HIS A C 1
ATOM 674 O O . HIS A 1 87 ? -6.781 -26.969 -6.5 1 92.44 87 HIS A O 1
ATOM 680 N N . LEU A 1 88 ? -5.844 -27.016 -8.617 1 92.56 88 LEU A N 1
ATOM 681 C CA . LEU A 1 88 ? -5.598 -25.578 -8.617 1 92.56 88 LEU A CA 1
ATOM 682 C C . LEU A 1 88 ? -6.141 -24.938 -9.891 1 92.56 88 LEU A C 1
ATOM 684 O O . LEU A 1 88 ? -5.984 -25.484 -10.977 1 92.56 88 LEU A O 1
ATOM 688 N N . GLU A 1 89 ? -6.84 -23.828 -9.68 1 90.12 89 GLU A N 1
ATOM 689 C CA . GLU A 1 89 ? -7.156 -22.922 -10.789 1 90.12 89 GLU A CA 1
ATOM 690 C C . GLU A 1 89 ? -6.316 -21.656 -10.711 1 90.12 89 GLU A C 1
ATOM 692 O O . GLU A 1 89 ? -6.285 -20.984 -9.68 1 90.12 89 GLU A O 1
ATOM 697 N N . VAL A 1 90 ? -5.605 -21.359 -11.789 1 89.38 90 VAL A N 1
ATOM 698 C CA . VAL A 1 90 ? -4.773 -20.156 -11.867 1 89.38 90 VAL A CA 1
ATOM 699 C C . VAL A 1 90 ? -5.461 -19.094 -12.727 1 89.38 90 VAL A C 1
ATOM 701 O O . VAL A 1 90 ? -5.91 -19.391 -13.836 1 89.38 90 VAL A O 1
ATOM 704 N N . PHE A 1 91 ? -5.488 -17.891 -12.125 1 83.12 91 PHE A N 1
ATOM 705 C CA . PHE A 1 91 ? -6.145 -16.797 -12.836 1 83.12 91 PHE A CA 1
ATOM 706 C C . PHE A 1 91 ? -5.133 -15.734 -13.25 1 83.12 91 PHE A C 1
ATOM 708 O O . PHE A 1 91 ? -4.293 -15.328 -12.453 1 83.12 91 PHE A O 1
ATOM 715 N N . ARG A 1 92 ? -5.094 -15.391 -14.367 1 69.44 92 ARG A N 1
ATOM 716 C CA . ARG A 1 92 ? -4.164 -14.375 -14.852 1 69.44 92 ARG A CA 1
ATOM 717 C C . ARG A 1 92 ? -4.906 -13.258 -15.578 1 69.44 92 ARG A C 1
ATOM 719 O O . ARG A 1 92 ? -5.914 -13.508 -16.25 1 69.44 92 ARG A O 1
ATOM 726 N N . ASP A 1 93 ? -4.293 -12.109 -15.281 1 67.25 93 ASP A N 1
ATOM 727 C CA . ASP A 1 93 ? -4.836 -11 -16.062 1 67.25 93 ASP A CA 1
ATOM 728 C C . ASP A 1 93 ? -4.551 -11.188 -17.547 1 67.25 93 ASP A C 1
ATOM 730 O O . ASP A 1 93 ? -3.473 -11.648 -17.938 1 67.25 93 ASP A O 1
ATOM 734 N N . SER A 1 94 ? -5.578 -11.07 -18.344 1 55.41 94 SER A N 1
ATOM 735 C CA . SER A 1 94 ? -5.539 -11.289 -19.781 1 55.41 94 SER A CA 1
ATOM 736 C C . SER A 1 94 ? -4.398 -10.516 -20.438 1 55.41 94 SER A C 1
ATOM 738 O O . SER A 1 94 ? -3.865 -10.93 -21.469 1 55.41 94 SER A O 1
ATOM 740 N N . GLN A 1 95 ? -4.008 -9.438 -19.828 1 54.09 95 GLN A N 1
ATOM 741 C CA . GLN A 1 95 ? -3.033 -8.602 -20.516 1 54.09 95 GLN A CA 1
ATOM 742 C C . GLN A 1 95 ? -1.653 -9.25 -20.516 1 54.09 95 GLN A C 1
ATOM 744 O O . GLN A 1 95 ? -0.874 -9.062 -21.453 1 54.09 95 GLN A O 1
ATOM 749 N N . LEU A 1 96 ? -1.307 -9.852 -19.484 1 52.53 96 LEU A N 1
ATOM 750 C CA . LEU A 1 96 ? -0.004 -10.508 -19.438 1 52.53 96 LEU A CA 1
ATOM 751 C C . LEU A 1 96 ? 0.127 -11.539 -20.562 1 52.53 96 LEU A C 1
ATOM 753 O O . LEU A 1 96 ? 1.182 -11.648 -21.188 1 52.53 96 LEU A O 1
ATOM 757 N N . VAL A 1 97 ? -0.925 -12.398 -20.625 1 46.94 97 VAL A N 1
ATOM 758 C CA . VAL A 1 97 ? -0.913 -13.383 -21.703 1 46.94 97 VAL A CA 1
ATOM 759 C C . VAL A 1 97 ? -0.686 -12.672 -23.031 1 46.94 97 VAL A C 1
ATOM 761 O O . VAL A 1 97 ? 0.111 -13.125 -23.859 1 46.94 97 VAL A O 1
ATOM 764 N N . ILE A 1 98 ? -1.381 -11.625 -23.172 1 45.53 98 ILE A N 1
ATOM 765 C CA . ILE A 1 98 ? -1.252 -10.914 -24.438 1 45.53 98 ILE A CA 1
ATOM 766 C C . ILE A 1 98 ? 0.172 -10.383 -24.594 1 45.53 98 ILE A C 1
ATOM 768 O O . ILE A 1 98 ? 0.766 -10.477 -25.672 1 45.53 98 ILE A O 1
ATOM 772 N N . LYS A 1 99 ? 0.609 -9.945 -23.516 1 50.78 99 LYS A N 1
ATOM 773 C CA . LYS A 1 99 ? 1.963 -9.398 -23.594 1 50.78 99 LYS A CA 1
ATOM 774 C C . LYS A 1 99 ? 2.984 -10.5 -23.859 1 50.78 99 LYS A C 1
ATOM 776 O O . LYS A 1 99 ? 3.93 -10.305 -24.625 1 50.78 99 LYS A O 1
ATOM 781 N N . GLN A 1 100 ? 2.775 -11.469 -23.156 1 49.91 100 GLN A N 1
ATOM 782 C CA . GLN A 1 100 ? 3.678 -12.594 -23.375 1 49.91 100 GLN A CA 1
ATOM 783 C C . GLN A 1 100 ? 3.588 -13.094 -24.812 1 49.91 100 GLN A C 1
ATOM 785 O O . GLN A 1 100 ? 4.605 -13.422 -25.422 1 49.91 100 GLN A O 1
ATOM 790 N N . LEU A 1 101 ? 2.359 -13.211 -25.234 1 45.06 101 LEU A N 1
ATOM 791 C CA . LEU A 1 101 ? 2.188 -13.609 -26.625 1 45.06 101 LEU A CA 1
ATOM 792 C C . LEU A 1 101 ? 2.879 -12.625 -27.562 1 45.06 101 LEU A C 1
ATOM 794 O O . LEU A 1 101 ? 3.482 -13.031 -28.562 1 45.06 101 LEU A O 1
ATOM 798 N N . THR A 1 102 ? 2.664 -11.469 -27.188 1 42.47 102 THR A N 1
ATOM 799 C CA . THR A 1 102 ? 3.305 -10.484 -28.062 1 42.47 102 THR A CA 1
ATOM 800 C C . THR A 1 102 ? 4.816 -10.5 -27.859 1 42.47 102 THR A C 1
ATOM 802 O O . THR A 1 102 ? 5.57 -10.219 -28.797 1 42.47 102 THR A O 1
ATOM 805 N N . ASN A 1 103 ? 5.164 -10.734 -26.656 1 43.12 103 ASN A N 1
ATOM 806 C CA . ASN A 1 103 ? 6.602 -10.789 -26.422 1 43.12 103 ASN A CA 1
ATOM 807 C C . ASN A 1 103 ? 7.184 -12.148 -26.797 1 43.12 103 ASN A C 1
ATOM 809 O O . ASN A 1 103 ? 8.383 -12.383 -26.609 1 43.12 103 ASN A O 1
ATOM 813 N N . GLU A 1 104 ? 6.473 -13.141 -26.953 1 45.31 104 GLU A N 1
ATOM 814 C CA . GLU A 1 104 ? 6.918 -14.406 -27.516 1 45.31 104 GLU A CA 1
ATOM 815 C C . GLU A 1 104 ? 8.039 -14.188 -28.531 1 45.31 104 GLU A C 1
ATOM 817 O O . GLU A 1 104 ? 8.969 -14.992 -28.609 1 45.31 104 GLU A O 1
ATOM 822 N N . TYR A 1 105 ? 7.918 -13.273 -29.281 1 39.78 105 TYR A N 1
ATOM 823 C CA . TYR A 1 105 ? 9.016 -13.047 -30.219 1 39.78 105 TYR A CA 1
ATOM 824 C C . TYR A 1 105 ? 10.305 -12.711 -29.484 1 39.78 105 TYR A C 1
ATOM 826 O O . TYR A 1 105 ? 11.398 -13.047 -29.953 1 39.78 105 TYR A O 1
ATOM 834 N N . LYS A 1 106 ? 10.148 -12.023 -28.312 1 43 106 LYS A N 1
ATOM 835 C CA . LYS A 1 106 ? 11.367 -11.578 -27.656 1 43 106 LYS A CA 1
ATOM 836 C C . LYS A 1 106 ? 11.859 -12.617 -26.641 1 43 106 LYS A C 1
ATOM 838 O O . LYS A 1 106 ? 12.867 -12.406 -25.969 1 43 106 LYS A O 1
ATOM 843 N N . CYS A 1 107 ? 11.109 -13.602 -26.375 1 48.06 107 CYS A N 1
ATOM 844 C CA . CYS A 1 107 ? 11.531 -14.625 -25.422 1 48.06 107 CYS A CA 1
ATOM 845 C C . CYS A 1 107 ? 12.758 -15.367 -25.938 1 48.06 107 CYS A C 1
ATOM 847 O O . CYS A 1 107 ? 12.914 -16.562 -25.672 1 48.06 107 CYS A O 1
ATOM 849 N N . ARG A 1 108 ? 13.32 -14.883 -26.797 1 54 108 ARG A N 1
ATOM 850 C CA . ARG A 1 108 ? 14.656 -15.391 -27.094 1 54 108 ARG A CA 1
ATOM 851 C C . ARG A 1 108 ? 15.617 -15.086 -25.953 1 54 108 ARG A C 1
ATOM 853 O O . ARG A 1 108 ? 16.797 -15.414 -26.031 1 54 108 ARG A O 1
ATOM 860 N N . ASP A 1 109 ? 14.984 -14.68 -24.75 1 66.88 109 ASP A N 1
ATOM 861 C CA . ASP A 1 109 ? 15.805 -14.375 -23.578 1 66.88 109 ASP A CA 1
ATOM 862 C C . ASP A 1 109 ? 15.945 -15.586 -22.672 1 66.88 109 ASP A C 1
ATOM 864 O O . ASP A 1 109 ? 14.945 -16.156 -22.234 1 66.88 109 ASP A O 1
ATOM 868 N N . PRO A 1 110 ? 17.125 -16.281 -22.625 1 72.75 110 PRO A N 1
ATOM 869 C CA . PRO A 1 110 ? 17.375 -17.453 -21.797 1 72.75 110 PRO A CA 1
ATOM 870 C C . PRO A 1 110 ? 16.781 -17.328 -20.391 1 72.75 110 PRO A C 1
ATOM 872 O O . PRO A 1 110 ? 16.344 -18.328 -19.812 1 72.75 110 PRO A O 1
ATOM 875 N N . THR A 1 111 ? 16.688 -16.219 -19.969 1 78.31 111 THR A N 1
ATOM 876 C CA . THR A 1 111 ? 16.156 -15.992 -18.625 1 78.31 111 THR A CA 1
ATOM 877 C C . THR A 1 111 ? 14.648 -16.266 -18.609 1 78.31 111 THR A C 1
ATOM 879 O O . THR A 1 111 ? 14.148 -16.938 -17.688 1 78.31 111 THR A O 1
ATOM 882 N N . MET A 1 112 ? 13.992 -15.812 -19.578 1 81.31 112 MET A N 1
ATOM 883 C CA . MET A 1 112 ? 12.547 -16.016 -19.625 1 81.31 112 MET A CA 1
ATOM 884 C C . MET A 1 112 ? 12.211 -17.484 -19.844 1 81.31 112 MET A C 1
ATOM 886 O O . MET A 1 112 ? 11.227 -17.984 -19.281 1 81.31 112 MET A O 1
ATOM 890 N N . ALA A 1 113 ? 13.078 -18.141 -20.562 1 76.62 113 ALA A N 1
ATOM 891 C CA . ALA A 1 113 ? 12.906 -19.578 -20.75 1 76.62 113 ALA A CA 1
ATOM 892 C C . ALA A 1 113 ? 13.031 -20.312 -19.422 1 76.62 113 ALA A C 1
ATOM 894 O O . ALA A 1 113 ? 12.281 -21.25 -19.156 1 76.62 113 ALA A O 1
ATOM 895 N N . ALA A 1 114 ? 14 -19.906 -18.625 1 82.5 114 ALA A N 1
ATOM 896 C CA . ALA A 1 114 ? 14.188 -20.5 -17.312 1 82.5 114 ALA A CA 1
ATOM 897 C C . ALA A 1 114 ? 12.945 -20.328 -16.438 1 82.5 114 ALA A C 1
ATOM 899 O O . ALA A 1 114 ? 12.523 -21.25 -15.75 1 82.5 114 ALA A O 1
ATOM 900 N N . TYR A 1 115 ? 12.367 -19.188 -16.484 1 84.5 115 TYR A N 1
ATOM 901 C CA . TYR A 1 115 ? 11.141 -18.922 -15.742 1 84.5 115 TYR A CA 1
ATOM 902 C C . TYR A 1 115 ? 10.008 -19.812 -16.219 1 84.5 115 TYR A C 1
ATOM 904 O O . TYR A 1 115 ? 9.242 -20.344 -15.414 1 84.5 115 TYR A O 1
ATOM 912 N N . TYR A 1 116 ? 9.953 -19.938 -17.438 1 78.19 116 TYR A N 1
ATOM 913 C CA . TYR A 1 116 ? 8.93 -20.766 -18.047 1 78.19 116 TYR A CA 1
ATOM 914 C C . TYR A 1 116 ? 9.055 -22.219 -17.562 1 78.19 116 TYR A C 1
ATOM 916 O O . TYR A 1 116 ? 8.062 -22.828 -17.156 1 78.19 116 TYR A O 1
ATOM 924 N N . VAL A 1 117 ? 10.227 -22.703 -17.641 1 80 117 VAL A N 1
ATOM 925 C CA . VAL A 1 117 ? 10.492 -24.078 -17.219 1 80 117 VAL A CA 1
ATOM 926 C C . VAL A 1 117 ? 10.172 -24.25 -15.742 1 80 117 VAL A C 1
ATOM 928 O O . VAL A 1 117 ? 9.539 -25.219 -15.344 1 80 117 VAL A O 1
ATOM 931 N N . ALA A 1 118 ? 10.594 -23.281 -14.969 1 84.69 118 ALA A N 1
ATOM 932 C CA . ALA A 1 118 ? 10.328 -23.344 -13.531 1 84.69 118 ALA A CA 1
ATOM 933 C C . ALA A 1 118 ? 8.836 -23.391 -13.25 1 84.69 118 ALA A C 1
ATOM 935 O O . ALA A 1 118 ? 8.375 -24.219 -12.453 1 84.69 118 ALA A O 1
ATOM 936 N N . ALA A 1 119 ? 8.094 -22.516 -13.898 1 84.62 119 ALA A N 1
ATOM 937 C CA . ALA A 1 119 ? 6.645 -22.5 -13.719 1 84.62 119 ALA A CA 1
ATOM 938 C C . ALA A 1 119 ? 6.012 -23.797 -14.172 1 84.62 119 ALA A C 1
ATOM 940 O O . ALA A 1 119 ? 5.102 -24.328 -13.523 1 84.62 119 ALA A O 1
ATOM 941 N N . GLY A 1 120 ? 6.5 -24.312 -15.242 1 82.94 120 GLY A N 1
ATOM 942 C CA . GLY A 1 120 ? 6.016 -25.594 -15.75 1 82.94 120 GLY A CA 1
ATOM 943 C C . GLY A 1 120 ? 6.27 -26.75 -14.805 1 82.94 120 GLY A C 1
ATOM 944 O O . GLY A 1 120 ? 5.383 -27.578 -14.578 1 82.94 120 GLY A O 1
ATOM 945 N N . ASN A 1 121 ? 7.461 -26.797 -14.32 1 84.19 121 ASN A N 1
ATOM 946 C CA . ASN A 1 121 ? 7.816 -27.844 -13.375 1 84.19 121 ASN A CA 1
ATOM 947 C C . ASN A 1 121 ? 6.91 -27.828 -12.148 1 84.19 121 ASN A C 1
ATOM 949 O O . ASN A 1 121 ? 6.418 -28.859 -11.711 1 84.19 121 ASN A O 1
ATOM 953 N N . LEU A 1 122 ? 6.648 -26.688 -11.68 1 88.19 122 LEU A N 1
ATOM 954 C CA . LEU A 1 122 ? 5.785 -26.562 -10.508 1 88.19 122 LEU A CA 1
ATOM 955 C C . LEU A 1 122 ? 4.352 -26.953 -10.852 1 88.19 122 LEU A C 1
ATOM 957 O O . LEU A 1 122 ? 3.684 -27.625 -10.062 1 88.19 122 LEU A O 1
ATOM 961 N N . SER A 1 123 ? 3.912 -26.531 -12.016 1 86.69 123 SER A N 1
ATOM 962 C CA . SER A 1 123 ? 2.551 -26.828 -12.453 1 86.69 123 SER A CA 1
ATOM 963 C C . SER A 1 123 ? 2.324 -28.328 -12.57 1 86.69 123 SER A C 1
ATOM 965 O O . SER A 1 123 ? 1.233 -28.828 -12.281 1 86.69 123 SER A O 1
ATOM 967 N N . SER A 1 124 ? 3.33 -29.047 -12.938 1 85.25 124 SER A N 1
ATOM 968 C CA . SER A 1 124 ? 3.227 -30.484 -13.172 1 85.25 124 SER A CA 1
ATOM 969 C C . SER A 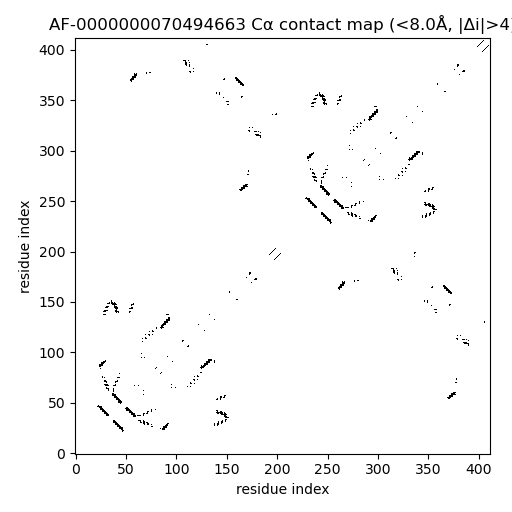1 124 ? 3.078 -31.234 -11.859 1 85.25 124 SER A C 1
ATOM 971 O O . SER A 1 124 ? 2.729 -32.438 -11.852 1 85.25 124 SER A O 1
ATOM 973 N N . MET A 1 125 ? 3.289 -30.578 -10.805 1 90.56 125 MET A N 1
ATOM 974 C CA . MET A 1 125 ? 3.229 -31.234 -9.5 1 90.56 125 MET A CA 1
ATOM 975 C C . MET A 1 125 ? 1.795 -31.281 -8.977 1 90.56 125 MET A C 1
ATOM 977 O O . MET A 1 125 ? 1.515 -31.953 -7.98 1 90.56 125 MET A O 1
ATOM 981 N N . PHE A 1 126 ? 0.915 -30.641 -9.672 1 89.44 126 PHE A N 1
ATOM 982 C CA . PHE A 1 126 ? -0.499 -30.703 -9.32 1 89.44 126 PHE A CA 1
ATOM 983 C C . PHE A 1 126 ? -1.198 -31.844 -10.055 1 89.44 126 PHE A C 1
ATOM 985 O O . PHE A 1 126 ? -0.817 -32.188 -11.18 1 89.44 126 PHE A O 1
ATOM 992 N N . LYS A 1 127 ? -2.172 -32.438 -9.391 1 90.25 127 LYS A N 1
ATOM 993 C CA . LYS A 1 127 ? -2.99 -33.469 -10.055 1 90.25 127 LYS A CA 1
ATOM 994 C C . LYS A 1 127 ? -3.824 -32.844 -11.172 1 90.25 127 LYS A C 1
ATOM 996 O O . LYS A 1 127 ? -3.98 -33.438 -12.242 1 90.25 127 LYS A O 1
ATOM 1001 N N . ASP A 1 128 ? -4.43 -31.719 -10.773 1 88.19 128 ASP A N 1
ATOM 1002 C CA . ASP A 1 128 ? -5.219 -30.938 -11.727 1 88.19 128 ASP A CA 1
ATOM 1003 C C . ASP A 1 128 ? -4.938 -29.438 -11.586 1 88.19 128 ASP A C 1
ATOM 1005 O O . ASP A 1 128 ? -4.992 -28.891 -10.484 1 88.19 128 ASP A O 1
ATOM 1009 N N . ILE A 1 129 ? -4.535 -28.828 -12.68 1 85.62 129 ILE A N 1
ATOM 1010 C CA . ILE A 1 129 ? -4.297 -27.391 -12.711 1 85.62 129 ILE A CA 1
ATOM 1011 C C . ILE A 1 129 ? -4.879 -26.797 -13.992 1 85.62 129 ILE A C 1
ATOM 1013 O O . ILE A 1 129 ? -4.75 -27.391 -15.07 1 85.62 129 ILE A O 1
ATOM 1017 N N . SER A 1 130 ? -5.664 -25.719 -13.797 1 83.44 130 SER A N 1
ATOM 1018 C CA . SER A 1 130 ? -6.227 -25.031 -14.953 1 83.44 130 SER A CA 1
ATOM 1019 C C . SER A 1 130 ? -5.934 -23.531 -14.906 1 83.44 130 SER A C 1
ATOM 1021 O O . SER A 1 130 ? -5.793 -22.953 -13.82 1 83.44 130 SER A O 1
ATOM 1023 N N . VAL A 1 131 ? -5.738 -22.953 -16.031 1 79.25 131 VAL A N 1
ATOM 1024 C CA . VAL A 1 131 ? -5.512 -21.516 -16.141 1 79.25 131 VAL A CA 1
ATOM 1025 C C . VAL A 1 131 ? -6.742 -20.844 -16.75 1 79.25 131 VAL A C 1
ATOM 1027 O O . VAL A 1 131 ? -7.273 -21.297 -17.766 1 79.25 131 VAL A O 1
ATOM 1030 N N . LYS A 1 132 ? -7.156 -19.828 -16.078 1 76.88 132 LYS A N 1
ATOM 1031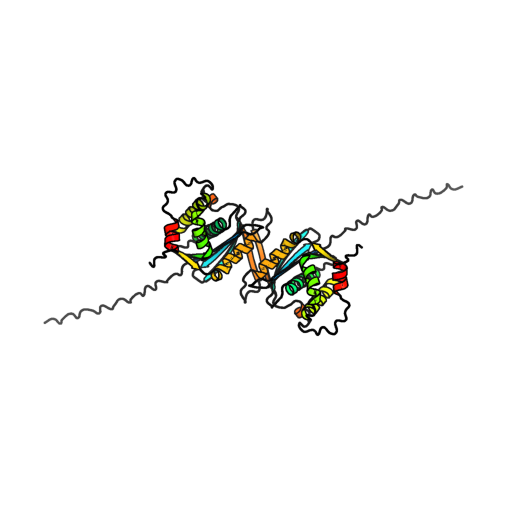 C CA . LYS A 1 132 ? -8.312 -19.078 -16.531 1 76.88 132 LYS A CA 1
ATOM 1032 C C . LYS A 1 132 ? -7.965 -17.594 -16.719 1 76.88 132 LYS A C 1
ATOM 1034 O O . LYS A 1 132 ? -7.074 -17.078 -16.047 1 76.88 132 LYS A O 1
ATOM 1039 N N . TYR A 1 133 ? -8.617 -16.953 -17.719 1 72.62 133 TYR A N 1
ATOM 1040 C CA . TYR A 1 133 ? -8.414 -15.531 -17.969 1 72.62 133 TYR A CA 1
ATOM 1041 C C . TYR A 1 133 ? -9.562 -14.703 -17.406 1 72.62 133 TYR A C 1
ATOM 1043 O O . TYR A 1 133 ? -10.727 -15.086 -17.531 1 72.62 133 TYR A O 1
ATOM 1051 N N . PHE A 1 134 ? -9.086 -13.758 -16.688 1 70.25 134 PHE A N 1
ATOM 1052 C CA . PHE A 1 134 ? -10.109 -12.883 -16.109 1 70.25 134 PHE A CA 1
ATOM 1053 C C . PHE A 1 134 ? -9.836 -11.43 -16.469 1 70.25 134 PHE A C 1
ATOM 1055 O O . PHE A 1 134 ? -8.672 -11.031 -16.609 1 70.25 134 PHE A O 1
ATOM 1062 N N . PRO A 1 135 ? -11.102 -10.766 -16.453 1 70.25 135 PRO A N 1
ATOM 1063 C CA . PRO A 1 135 ? -10.938 -9.312 -16.578 1 70.25 135 PRO A CA 1
ATOM 1064 C C . PRO A 1 135 ? -10.102 -8.719 -15.445 1 70.25 135 PRO A C 1
ATOM 1066 O O . PRO A 1 135 ? -10.078 -9.266 -14.344 1 70.25 135 PRO A O 1
ATOM 1069 N N . ARG A 1 136 ? -9.461 -7.68 -15.734 1 68.75 136 ARG A N 1
ATOM 1070 C CA . ARG A 1 136 ? -8.586 -6.977 -14.797 1 68.75 136 ARG A CA 1
ATOM 1071 C C . ARG A 1 136 ? -9.312 -6.695 -13.484 1 68.75 136 ARG A C 1
ATOM 1073 O O . ARG A 1 136 ? -8.703 -6.766 -12.414 1 68.75 136 ARG A O 1
ATOM 1080 N N . GLU A 1 137 ? -10.641 -6.551 -13.578 1 71.81 137 GLU A N 1
ATOM 1081 C CA . GLU A 1 137 ? -11.438 -6.199 -12.414 1 71.81 137 GLU A CA 1
ATOM 1082 C C . GLU A 1 137 ? -11.453 -7.328 -11.391 1 71.81 137 GLU A C 1
ATOM 1084 O O . GLU A 1 137 ? -11.656 -7.094 -10.195 1 71.81 137 GLU A O 1
ATOM 1089 N N . GLN A 1 138 ? -11.148 -8.5 -11.844 1 74.25 138 GLN A N 1
ATOM 1090 C CA . GLN A 1 138 ? -11.195 -9.641 -10.938 1 74.25 138 GLN A CA 1
ATOM 1091 C C . GLN A 1 138 ? -9.836 -9.906 -10.305 1 74.25 138 GLN A C 1
ATOM 1093 O O . GLN A 1 138 ? -9.711 -10.742 -9.414 1 74.25 138 GLN A O 1
ATOM 1098 N N . ASN A 1 139 ? -8.828 -9.227 -10.797 1 84.19 139 ASN A N 1
ATOM 1099 C CA . ASN A 1 139 ? -7.48 -9.406 -10.281 1 84.19 139 ASN A CA 1
ATOM 1100 C C . ASN A 1 139 ? -7.039 -8.211 -9.438 1 84.19 139 ASN A C 1
ATOM 1102 O O . ASN A 1 139 ? -5.844 -7.961 -9.281 1 84.19 139 ASN A O 1
ATOM 1106 N N . LEU A 1 140 ? -7.961 -7.531 -8.906 1 82.88 140 LEU A N 1
ATOM 1107 C CA . LEU A 1 140 ? -7.707 -6.262 -8.234 1 82.88 140 LEU A CA 1
ATOM 1108 C C . LEU A 1 140 ? -6.828 -6.465 -7.008 1 82.88 140 LEU A C 1
ATOM 1110 O O . LEU A 1 140 ? -5.895 -5.691 -6.773 1 82.88 140 LEU A O 1
ATOM 1114 N N . ALA A 1 141 ? -7.156 -7.527 -6.277 1 88 141 ALA A N 1
ATOM 1115 C CA . ALA A 1 141 ? -6.434 -7.742 -5.027 1 88 141 ALA A CA 1
ATOM 1116 C C . ALA A 1 141 ? -4.957 -8.023 -5.285 1 88 141 ALA A C 1
ATOM 1118 O O . ALA A 1 141 ? -4.086 -7.457 -4.621 1 88 141 ALA A O 1
ATOM 1119 N N . ALA A 1 142 ? -4.676 -8.898 -6.227 1 91.12 142 ALA A N 1
ATOM 1120 C CA . ALA A 1 142 ? -3.283 -9.203 -6.559 1 91.12 142 ALA A CA 1
ATOM 1121 C C . ALA A 1 142 ? -2.574 -7.969 -7.113 1 91.12 142 ALA A C 1
ATOM 1123 O O . ALA A 1 142 ? -1.413 -7.711 -6.785 1 91.12 142 ALA A O 1
ATOM 1124 N N . ASN A 1 143 ? -3.238 -7.234 -7.961 1 88 143 ASN A N 1
ATOM 1125 C CA . ASN A 1 143 ? -2.691 -5.992 -8.492 1 88 143 ASN A CA 1
ATOM 1126 C C . ASN A 1 143 ? -2.371 -4.996 -7.379 1 88 143 ASN A C 1
ATOM 1128 O O . ASN A 1 143 ? -1.318 -4.355 -7.398 1 88 143 ASN A O 1
ATOM 1132 N N . GLU A 1 144 ? -3.312 -4.93 -6.469 1 88.38 144 GLU A N 1
ATOM 1133 C CA . GLU A 1 144 ? -3.1 -4.055 -5.32 1 88.38 144 GLU A CA 1
ATOM 1134 C C . GLU A 1 144 ? -1.836 -4.445 -4.555 1 88.38 144 GLU A C 1
ATOM 1136 O O . GLU A 1 144 ? -1.025 -3.584 -4.207 1 88.38 144 GLU A O 1
ATOM 1141 N N . MET A 1 145 ? -1.755 -5.656 -4.262 1 92.38 145 MET A N 1
ATOM 1142 C CA . MET A 1 145 ? -0.598 -6.148 -3.521 1 92.38 145 MET A CA 1
ATOM 1143 C C . MET A 1 145 ? 0.695 -5.863 -4.277 1 92.38 145 MET A C 1
ATOM 1145 O O . MET A 1 145 ? 1.705 -5.496 -3.674 1 92.38 145 MET A O 1
ATOM 1149 N N . ALA A 1 146 ? 0.676 -6.02 -5.59 1 92.31 146 ALA A N 1
ATOM 1150 C CA . ALA A 1 146 ? 1.852 -5.754 -6.414 1 92.31 146 ALA A CA 1
ATOM 1151 C C . ALA A 1 146 ? 2.229 -4.277 -6.367 1 92.31 146 ALA A C 1
ATOM 1153 O O . ALA A 1 146 ? 3.408 -3.934 -6.254 1 92.31 146 ALA A O 1
ATOM 1154 N N . GLN A 1 147 ? 1.294 -3.471 -6.465 1 87.94 147 GLN A N 1
ATOM 1155 C CA . GLN A 1 147 ? 1.52 -2.029 -6.457 1 87.94 147 GLN A CA 1
ATOM 1156 C C . GLN A 1 147 ? 2.057 -1.564 -5.105 1 87.94 147 GLN A C 1
ATOM 1158 O O . GLN A 1 147 ? 2.902 -0.67 -5.043 1 87.94 147 GLN A O 1
ATOM 1163 N N . ILE A 1 148 ? 1.544 -2.131 -4.102 1 88.88 148 ILE A N 1
ATOM 1164 C CA . ILE A 1 148 ? 2.041 -1.817 -2.768 1 88.88 148 ILE A CA 1
ATOM 1165 C C . ILE A 1 148 ? 3.523 -2.174 -2.672 1 88.88 148 ILE A C 1
ATOM 1167 O O . ILE A 1 148 ? 4.34 -1.35 -2.252 1 88.88 148 ILE A O 1
ATOM 1171 N N . ALA A 1 149 ? 3.83 -3.328 -3.1 1 93.31 149 ALA A N 1
ATOM 1172 C CA . ALA A 1 149 ? 5.203 -3.814 -3 1 93.31 149 ALA A CA 1
ATOM 1173 C C . ALA A 1 149 ? 6.152 -2.949 -3.82 1 93.31 149 ALA A C 1
ATOM 1175 O O . ALA A 1 149 ? 7.301 -2.732 -3.428 1 93.31 149 ALA A O 1
ATOM 1176 N N . SER A 1 150 ? 5.672 -2.479 -4.934 1 91.25 150 SER A N 1
ATOM 1177 C CA . SER A 1 150 ? 6.547 -1.709 -5.809 1 91.25 150 SER A CA 1
ATOM 1178 C C . SER A 1 150 ? 6.578 -0.239 -5.406 1 91.25 150 SER A C 1
ATOM 1180 O O . SER A 1 150 ? 7.469 0.506 -5.824 1 91.25 150 SER A O 1
ATOM 1182 N N . GLY A 1 151 ? 5.684 0.184 -4.645 1 84.25 151 GLY A N 1
ATOM 1183 C CA . GLY A 1 151 ? 5.527 1.606 -4.383 1 84.25 151 GLY A CA 1
ATOM 1184 C C . GLY A 1 151 ? 6.008 2.016 -3.004 1 84.25 151 GLY A C 1
ATOM 1185 O O . GLY A 1 151 ? 6.184 3.205 -2.729 1 84.25 151 GLY A O 1
ATOM 1186 N N . ILE A 1 152 ? 6.23 1.117 -2.184 1 84.69 152 ILE A N 1
ATOM 1187 C CA . ILE A 1 152 ? 6.578 1.437 -0.802 1 84.69 152 ILE A CA 1
ATOM 1188 C C . ILE A 1 152 ? 8.094 1.372 -0.62 1 84.69 152 ILE A C 1
ATOM 1190 O O . ILE A 1 152 ? 8.75 0.478 -1.156 1 84.69 152 ILE A O 1
ATOM 1194 N N . GLN A 1 153 ? 8.531 2.365 0.131 1 82.5 153 GLN A N 1
ATOM 1195 C CA . GLN A 1 153 ? 9.953 2.348 0.45 1 82.5 153 GLN A CA 1
ATOM 1196 C C . GLN A 1 153 ? 10.242 1.415 1.623 1 82.5 153 GLN A C 1
ATOM 1198 O O . GLN A 1 153 ? 9.492 1.387 2.6 1 82.5 153 GLN A O 1
ATOM 1203 N N . ILE A 1 154 ? 11.258 0.568 1.418 1 85.44 154 ILE A N 1
ATOM 1204 C CA . ILE A 1 154 ? 11.734 -0.314 2.479 1 85.44 154 ILE A CA 1
ATOM 1205 C C . ILE A 1 154 ? 13.25 -0.182 2.617 1 85.44 154 ILE A C 1
ATOM 1207 O O . ILE A 1 154 ? 13.969 -0.124 1.616 1 85.44 154 ILE A O 1
ATOM 1211 N N . GLN A 1 155 ? 13.602 -0.023 3.883 1 83.19 155 GLN A N 1
ATOM 1212 C CA . GLN A 1 155 ? 15.031 0.132 4.137 1 83.19 155 GLN A CA 1
ATOM 1213 C C . GLN A 1 155 ? 15.797 -1.137 3.77 1 83.19 155 GLN A C 1
ATOM 1215 O O . GLN A 1 155 ? 15.25 -2.238 3.826 1 83.19 155 GLN A O 1
ATOM 1220 N N . GLU A 1 156 ? 17.094 -0.958 3.455 1 84.56 156 GLU A N 1
ATOM 1221 C CA . GLU A 1 156 ? 17.938 -2.051 2.973 1 84.56 156 GLU A CA 1
ATOM 1222 C C . GLU A 1 156 ? 18.031 -3.168 4.008 1 84.56 156 GLU A C 1
ATOM 1224 O O . GLU A 1 156 ? 18.016 -4.348 3.656 1 84.56 156 GLU A O 1
ATOM 1229 N N . HIS A 1 157 ? 18.031 -2.814 5.312 1 87.69 157 HIS A N 1
ATOM 1230 C CA . HIS A 1 157 ? 18.266 -3.809 6.352 1 87.69 157 HIS A CA 1
ATOM 1231 C C . HIS A 1 157 ? 16.953 -4.484 6.766 1 87.69 157 HIS A C 1
ATOM 1233 O O . HIS A 1 157 ? 16.969 -5.473 7.504 1 87.69 157 HIS A O 1
ATOM 1239 N N . GLN A 1 158 ? 15.938 -3.971 6.242 1 89.12 158 GLN A N 1
ATOM 1240 C CA . GLN A 1 158 ? 14.633 -4.535 6.578 1 89.12 158 GLN A CA 1
ATOM 1241 C C . GLN A 1 158 ? 14.211 -5.582 5.551 1 89.12 158 GLN A C 1
ATOM 1243 O O . GLN A 1 158 ? 14.297 -5.352 4.344 1 89.12 158 GLN A O 1
ATOM 1248 N N . SER A 1 159 ? 13.758 -6.781 6.035 1 92.31 159 SER A N 1
ATOM 1249 C CA . SER A 1 159 ? 13.305 -7.844 5.141 1 92.31 159 SER A CA 1
ATOM 1250 C C . SER A 1 159 ? 11.797 -7.789 4.938 1 92.31 159 SER A C 1
ATOM 1252 O O . SER A 1 159 ? 11.266 -8.43 4.023 1 92.31 159 SER A O 1
ATOM 1254 N N . GLU A 1 160 ? 11.156 -7.145 5.777 1 93.81 160 GLU A N 1
ATOM 1255 C CA . GLU A 1 160 ? 9.703 -7 5.668 1 93.81 160 GLU A CA 1
ATOM 1256 C C . GLU A 1 160 ? 9.234 -5.672 6.262 1 93.81 160 GLU A C 1
ATOM 1258 O O . GLU A 1 160 ? 9.969 -5.035 7.023 1 93.81 160 GLU A O 1
ATOM 1263 N N . ARG A 1 161 ? 8.094 -5.223 5.809 1 91.62 161 ARG A N 1
ATOM 1264 C CA . ARG A 1 161 ? 7.461 -4.012 6.316 1 91.62 161 ARG A CA 1
ATOM 1265 C C . ARG A 1 161 ? 5.949 -4.188 6.422 1 91.62 161 ARG A C 1
ATOM 1267 O O . ARG A 1 161 ? 5.305 -4.621 5.469 1 91.62 161 ARG A O 1
ATOM 1274 N N . THR A 1 162 ? 5.438 -3.9 7.617 1 92.75 162 THR A N 1
ATOM 1275 C CA . THR A 1 162 ? 4.004 -4.012 7.859 1 92.75 162 THR A CA 1
ATOM 1276 C C . THR A 1 162 ? 3.359 -2.631 7.934 1 92.75 162 THR A C 1
ATOM 1278 O O . THR A 1 162 ? 3.875 -1.736 8.609 1 92.75 162 THR A O 1
ATOM 1281 N N . ILE A 1 163 ? 2.268 -2.441 7.219 1 90.25 163 ILE A N 1
ATOM 1282 C CA . ILE A 1 163 ? 1.542 -1.177 7.203 1 90.25 163 ILE A CA 1
ATOM 1283 C C . ILE A 1 163 ? 0.077 -1.418 7.559 1 90.25 163 ILE A C 1
ATOM 1285 O O . ILE A 1 163 ? -0.551 -2.342 7.035 1 90.25 163 ILE A O 1
ATOM 1289 N N . THR A 1 164 ? -0.43 -0.623 8.461 1 92.31 164 THR A N 1
ATOM 1290 C CA . THR A 1 164 ? -1.844 -0.688 8.812 1 92.31 164 THR A CA 1
ATOM 1291 C C . THR A 1 164 ? -2.584 0.546 8.305 1 92.31 164 THR A C 1
ATOM 1293 O O . THR A 1 164 ? -2.184 1.678 8.586 1 92.31 164 THR A O 1
ATOM 1296 N N . MET A 1 165 ? -3.557 0.3 7.457 1 92.5 165 MET A N 1
ATOM 1297 C CA . MET A 1 165 ? -4.434 1.363 6.977 1 92.5 165 MET A CA 1
ATOM 1298 C C . MET A 1 165 ? -5.73 1.402 7.773 1 92.5 165 MET A C 1
ATOM 1300 O O . MET A 1 165 ? -6.316 0.359 8.07 1 92.5 165 MET A O 1
ATOM 1304 N N . GLN A 1 166 ? -6.152 2.623 8.172 1 93.81 166 GLN A N 1
ATOM 1305 C CA . GLN A 1 166 ? -7.383 2.799 8.93 1 93.81 166 GLN A CA 1
ATOM 1306 C C . GLN A 1 166 ? -8.398 3.625 8.148 1 93.81 166 GLN A C 1
ATOM 1308 O O . GLN A 1 166 ? -8.031 4.457 7.32 1 93.81 166 GLN A O 1
ATOM 1313 N N . LYS A 1 167 ? -9.68 3.326 8.461 1 93.44 167 LYS A N 1
ATOM 1314 C CA . LYS A 1 167 ? -10.75 4.113 7.855 1 93.44 167 LYS A CA 1
ATOM 1315 C C . LYS A 1 167 ? -11.125 5.301 8.734 1 93.44 167 LYS A C 1
ATOM 1317 O O . LYS A 1 167 ? -11.188 5.18 9.961 1 93.44 167 LYS A O 1
ATOM 1322 N N . LYS A 1 168 ? -11.258 6.371 8.117 1 93.31 168 LYS A N 1
ATOM 1323 C CA . LYS A 1 168 ? -11.891 7.523 8.758 1 93.31 168 LYS A CA 1
ATOM 1324 C C . LYS A 1 168 ? -13.297 7.754 8.203 1 93.31 168 LYS A C 1
ATOM 1326 O O . LYS A 1 168 ? -13.461 8.062 7.023 1 93.31 168 LYS A O 1
ATOM 1331 N N . PHE A 1 169 ? -14.281 7.75 9.023 1 91 169 PHE A N 1
ATOM 1332 C CA . PHE A 1 169 ? -15.672 7.707 8.57 1 91 169 PHE A CA 1
ATOM 1333 C C . PHE A 1 169 ? -16.266 9.109 8.5 1 91 169 PHE A C 1
ATOM 1335 O O . PHE A 1 169 ? -17.203 9.352 7.75 1 91 169 PHE A O 1
ATOM 1342 N N . LEU A 1 170 ? -15.68 10.008 9.312 1 90.81 170 LEU A N 1
ATOM 1343 C CA . LEU A 1 170 ? -16.219 11.359 9.352 1 90.81 170 LEU A CA 1
ATOM 1344 C C . LEU A 1 170 ? -15.141 12.383 9.023 1 90.81 170 LEU A C 1
ATOM 1346 O O . LEU A 1 170 ? -14 12.258 9.461 1 90.81 170 LEU A O 1
ATOM 1350 N N . PRO A 1 171 ? -15.594 13.406 8.281 1 91.94 171 PRO A N 1
ATOM 1351 C CA . PRO A 1 171 ? -14.648 14.5 8.039 1 91.94 171 PRO A CA 1
ATOM 1352 C C . PRO A 1 171 ? -14.164 15.156 9.336 1 91.94 171 PRO A C 1
ATOM 1354 O O . PRO A 1 171 ? -14.922 15.25 10.305 1 91.94 171 PRO A O 1
ATOM 1357 N N . SER A 1 172 ? -12.961 15.578 9.344 1 91.31 172 SER A N 1
ATOM 1358 C CA . SER A 1 172 ? -12.352 16.172 10.531 1 91.31 172 SER A CA 1
ATOM 1359 C C . SER A 1 172 ? -13.125 17.391 11.008 1 91.31 172 SER A C 1
ATOM 1361 O O . SER A 1 172 ? -13.156 17.688 12.203 1 91.31 172 SER A O 1
ATOM 1363 N N . ILE A 1 173 ? -13.75 18.078 10.117 1 86.25 173 ILE A N 1
ATOM 1364 C CA . ILE A 1 173 ? -14.453 19.312 10.484 1 86.25 173 ILE A CA 1
ATOM 1365 C C . ILE A 1 173 ? -15.758 18.969 11.203 1 86.25 173 ILE A C 1
ATOM 1367 O O . ILE A 1 173 ? -16.203 19.703 12.086 1 86.25 173 ILE A O 1
ATOM 1371 N N . ILE A 1 174 ? -16.375 17.906 10.82 1 85 174 ILE A N 1
ATOM 1372 C CA . ILE A 1 174 ? -17.609 17.469 11.469 1 85 174 ILE A CA 1
ATOM 1373 C C . ILE A 1 174 ? -17.312 17.031 12.898 1 85 174 ILE A C 1
ATOM 1375 O O . ILE A 1 174 ? -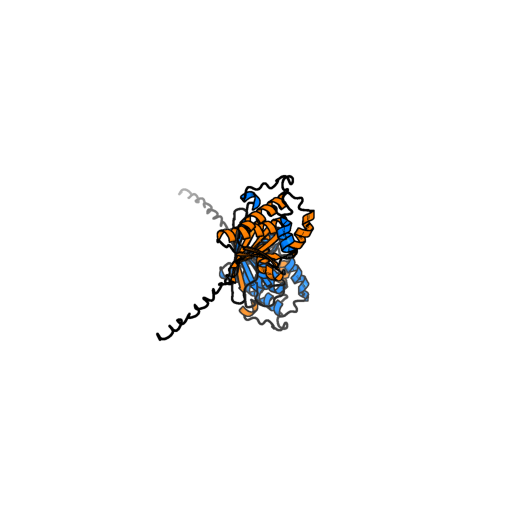18.047 17.359 13.82 1 85 174 ILE A O 1
ATOM 1379 N N . SER A 1 175 ? -16.266 16.359 13.086 1 81.5 175 SER A N 1
ATOM 1380 C CA . SER A 1 175 ? -15.875 15.891 14.414 1 81.5 175 SER A CA 1
ATOM 1381 C C . SER A 1 175 ? -15.578 17.062 15.344 1 81.5 175 SER A C 1
ATOM 1383 O O . SER A 1 175 ? -15.602 16.906 16.562 1 81.5 175 SER A O 1
ATOM 1385 N N . ARG A 1 176 ? -15.438 18.188 14.828 1 82.81 176 ARG A N 1
ATOM 1386 C CA . ARG A 1 176 ? -15.102 19.375 15.594 1 82.81 176 ARG A CA 1
ATOM 1387 C C . ARG A 1 176 ? -16.297 20.328 15.695 1 82.81 176 ARG A C 1
ATOM 1389 O O . ARG A 1 176 ? -16.156 21.469 16.141 1 82.81 176 ARG A O 1
ATOM 1396 N N . GLY A 1 177 ? -17.391 19.844 15.227 1 77.81 177 GLY A N 1
ATOM 1397 C CA . GLY A 1 177 ? -18.641 20.594 15.352 1 77.81 177 GLY A CA 1
ATOM 1398 C C . GLY A 1 177 ? -18.828 21.625 14.258 1 77.81 177 GLY A C 1
ATOM 1399 O O . GLY A 1 177 ? -19.703 22.484 14.352 1 77.81 177 GLY A O 1
ATOM 1400 N N . MET A 1 178 ? -17.938 21.703 13.375 1 71.38 178 MET A N 1
ATOM 1401 C CA . MET A 1 178 ? -18.047 22.672 12.289 1 71.38 178 MET A CA 1
ATOM 1402 C C . MET A 1 178 ? -18.906 22.125 11.148 1 71.38 178 MET A C 1
ATOM 1404 O O . MET A 1 178 ? -18.984 20.906 10.953 1 71.38 178 MET A O 1
ATOM 1408 N N . ASP A 1 179 ? -19.953 22.969 10.625 1 61.28 179 ASP A N 1
ATOM 1409 C CA . ASP A 1 179 ? -20.891 22.5 9.617 1 61.28 179 ASP A CA 1
ATOM 1410 C C . ASP A 1 179 ? -20.281 22.578 8.219 1 61.28 179 ASP A C 1
ATOM 1412 O O . ASP A 1 179 ? -19.453 23.453 7.945 1 61.28 179 ASP A O 1
ATOM 1416 N N . LEU A 1 180 ? -20.438 21.547 7.359 1 56.38 180 LEU A N 1
ATOM 1417 C CA . LEU A 1 180 ? -20.078 21.562 5.949 1 56.38 180 LEU A CA 1
ATOM 1418 C C . LEU A 1 180 ? -20.672 22.766 5.234 1 56.38 180 LEU A C 1
ATOM 1420 O O . LEU A 1 180 ? -20.078 23.281 4.281 1 56.38 180 LEU A O 1
ATOM 1424 N N . GLU A 1 181 ? -21.906 23.281 5.598 1 47.47 181 GLU A N 1
ATOM 1425 C CA . GLU A 1 181 ? -22.625 24.391 4.984 1 47.47 181 GLU A CA 1
ATOM 1426 C C . GLU A 1 181 ? -22.312 25.719 5.68 1 47.47 181 GLU A C 1
ATOM 1428 O O . GLU A 1 181 ? -23.188 26.328 6.289 1 47.47 181 GLU A O 1
ATOM 1433 N N . ILE A 1 182 ? -21.328 25.875 6.391 1 41.06 182 ILE A N 1
ATOM 1434 C CA . ILE A 1 182 ? -21.219 27.172 7.047 1 41.06 182 ILE A CA 1
ATOM 1435 C C . ILE A 1 182 ? -21.234 28.281 6.004 1 41.06 182 ILE A C 1
ATOM 1437 O O . ILE A 1 182 ? -20.484 28.234 5.02 1 41.06 182 ILE A O 1
ATOM 1441 N N . ASN A 1 183 ? -22.219 29.281 6.086 1 35.16 183 ASN A N 1
ATOM 1442 C CA . ASN A 1 183 ? -22.391 30.516 5.344 1 35.16 183 ASN A CA 1
ATOM 1443 C C . ASN A 1 183 ? -21.125 31.359 5.328 1 35.16 183 ASN A C 1
ATOM 1445 O O . ASN A 1 183 ? -20.531 31.625 6.383 1 35.16 183 ASN A O 1
ATOM 1449 N N . ALA A 1 184 ? -20.406 31.484 4.293 1 36.22 184 ALA A N 1
ATOM 1450 C CA . ALA A 1 184 ? -19.281 32.344 3.895 1 36.22 184 ALA A CA 1
ATOM 1451 C C . ALA A 1 184 ? -19.375 33.719 4.555 1 36.22 184 ALA A C 1
ATOM 1453 O O . ALA A 1 184 ? -18.422 34.5 4.48 1 36.22 184 ALA A O 1
ATOM 1454 N N . ASN A 1 185 ? -20.5 34.094 5.027 1 36.75 185 ASN A N 1
ATOM 1455 C CA . ASN A 1 185 ? -20.688 35.531 5.332 1 36.75 185 ASN A CA 1
ATOM 1456 C C . ASN A 1 185 ? -19.812 35.969 6.496 1 36.75 185 ASN A C 1
ATOM 1458 O O . ASN A 1 185 ? -19.406 37.125 6.574 1 36.75 185 ASN A O 1
ATOM 1462 N N . GLU A 1 186 ? -19.875 35.344 7.637 1 34.59 186 GLU A N 1
ATOM 1463 C CA . GLU A 1 186 ? -19.297 36.031 8.781 1 34.59 186 GLU A CA 1
ATOM 1464 C C . GLU A 1 186 ? -17.797 35.812 8.859 1 34.59 186 GLU A C 1
ATOM 1466 O O . GLU A 1 186 ? -17.172 36.094 9.891 1 34.59 186 GLU A O 1
ATOM 1471 N N . VAL A 1 187 ? -17.312 35 8.047 1 36.78 187 VAL A N 1
ATOM 1472 C CA . VAL A 1 187 ? -15.867 34.875 8.203 1 36.78 187 VAL A CA 1
ATOM 1473 C C . VAL A 1 187 ? -15.172 36.156 7.801 1 36.78 187 VAL A C 1
ATOM 1475 O O . VAL A 1 187 ? -15.117 36.5 6.617 1 36.78 187 VAL A O 1
ATOM 1478 N N . GLN A 1 188 ? -15.523 37.312 8.398 1 33.25 188 GLN A N 1
ATOM 1479 C CA . GLN A 1 188 ? -14.648 38.469 8.281 1 33.25 188 GLN A CA 1
ATOM 1480 C C . GLN A 1 188 ? -13.188 38.062 8.469 1 33.25 188 GLN A C 1
ATOM 1482 O O . GLN A 1 188 ? -12.359 38.906 8.859 1 33.25 188 GLN A O 1
ATOM 1487 N N . ALA A 1 189 ? -13.047 36.844 8.656 1 34.97 189 ALA A N 1
ATOM 1488 C CA . ALA A 1 189 ? -11.703 36.531 9.141 1 34.97 189 ALA A CA 1
ATOM 1489 C C . ALA A 1 189 ? -10.641 37.062 8.188 1 34.97 189 ALA A C 1
ATOM 1491 O O . ALA A 1 189 ? -10.781 36.969 6.969 1 34.97 189 ALA A O 1
ATOM 1492 N N . GLY A 1 190 ? -9.891 38.031 8.547 1 33.19 190 GLY A N 1
ATOM 1493 C CA . GLY A 1 190 ? -8.609 38.312 7.926 1 33.19 190 GLY A CA 1
ATOM 1494 C C . GLY A 1 190 ? -7.973 37.094 7.281 1 33.19 190 GLY A C 1
ATOM 1495 O O . GLY A 1 190 ? -8.32 35.969 7.609 1 33.19 190 GLY A O 1
ATOM 1496 N N . ASP A 1 191 ? -7.758 37.219 5.961 1 36.25 191 ASP A N 1
ATOM 1497 C CA . ASP A 1 191 ? -7.211 36.156 5.105 1 36.25 191 ASP A CA 1
ATOM 1498 C C . ASP A 1 191 ? -6.355 35.188 5.906 1 36.25 191 ASP A C 1
ATOM 1500 O O . ASP A 1 191 ? -5.203 35.5 6.223 1 36.25 191 ASP A O 1
ATOM 1504 N N . TRP A 1 192 ? -6.98 34.594 6.809 1 35.84 192 TRP A N 1
ATOM 1505 C CA . TRP A 1 192 ? -6.191 33.75 7.711 1 35.84 192 TRP A CA 1
ATOM 1506 C C . TRP A 1 192 ? -5.133 32.969 6.949 1 35.84 192 TRP A C 1
ATOM 1508 O O . TRP A 1 192 ? -4.23 32.375 7.551 1 35.84 192 TRP A O 1
ATOM 1518 N N . ARG A 1 193 ? -5.285 32.719 5.684 1 41.38 193 ARG A N 1
ATOM 1519 C CA . ARG A 1 193 ? -4.215 32.219 4.824 1 41.38 193 ARG A CA 1
ATOM 1520 C C . ARG A 1 193 ? -3.01 33.156 4.863 1 41.38 193 ARG A C 1
ATOM 1522 O O . ARG A 1 193 ? -1.918 32.781 4.426 1 41.38 193 ARG A O 1
ATOM 1529 N N . LYS A 1 194 ? -3.342 34.375 5.062 1 43.22 194 LYS A N 1
ATOM 1530 C CA . LYS A 1 194 ? -2.275 35.375 4.992 1 43.22 194 LYS A CA 1
ATOM 1531 C C . LYS A 1 194 ? -1.131 35.031 5.938 1 43.22 194 LYS A C 1
ATOM 1533 O O . LYS A 1 194 ? 0.033 35 5.531 1 43.22 194 LYS A O 1
ATOM 1538 N N . PRO A 1 195 ? -1.448 34.781 7.246 1 41.19 195 PRO A N 1
ATOM 1539 C CA . PRO A 1 195 ? -0.262 34.344 7.992 1 41.19 195 PRO A CA 1
ATOM 1540 C C . PRO A 1 195 ? 0.257 33 7.551 1 41.19 195 PRO A C 1
ATOM 1542 O O . PRO A 1 195 ? 1.47 32.781 7.504 1 41.19 195 PRO A O 1
ATOM 1545 N N . LEU A 1 196 ? -0.46 32.031 7.293 1 40.47 196 LEU A N 1
ATOM 1546 C CA . LEU A 1 196 ? 0.053 30.797 6.73 1 40.47 196 LEU A CA 1
ATOM 1547 C C . LEU A 1 196 ? 0.536 31 5.301 1 40.47 196 LEU A C 1
ATOM 1549 O O . LEU A 1 196 ? 1.609 30.531 4.926 1 40.47 196 LEU A O 1
ATOM 1553 N N . ILE A 1 197 ? -0.2 31.625 4.383 1 43.19 197 ILE A N 1
ATOM 1554 C CA . ILE A 1 197 ? 0.293 32.062 3.076 1 43.19 197 ILE A CA 1
ATOM 1555 C C . ILE A 1 197 ? 1.394 33.094 3.256 1 43.19 197 ILE A C 1
ATOM 1557 O O . ILE A 1 197 ? 2.43 33.031 2.592 1 43.19 197 ILE A O 1
ATOM 1561 N N . ASP A 1 198 ? 1.137 34.219 4.004 1 42.59 198 ASP A N 1
ATOM 1562 C CA . ASP A 1 198 ? 2.172 35.219 4.32 1 42.59 198 ASP A CA 1
ATOM 1563 C C . ASP A 1 198 ? 3.385 34.531 4.961 1 42.59 198 ASP A C 1
ATOM 1565 O O . ASP A 1 198 ? 4.527 34.875 4.645 1 42.59 198 ASP A O 1
ATOM 1569 N N . TYR A 1 199 ? 3.166 33.812 5.941 1 38.38 199 TYR A N 1
ATOM 1570 C CA . TYR A 1 199 ? 4.238 32.969 6.484 1 38.38 199 TYR A CA 1
ATOM 1571 C C . TYR A 1 199 ? 4.793 32.031 5.422 1 38.38 199 TYR A C 1
ATOM 1573 O O . TYR A 1 199 ? 6.008 31.859 5.312 1 38.38 199 TYR A O 1
ATOM 1581 N N . LEU A 1 200 ? 4.035 31.359 4.746 1 39.69 200 LEU A N 1
ATOM 1582 C CA . LEU A 1 200 ? 4.453 30.484 3.658 1 39.69 200 LEU A CA 1
ATOM 1583 C C . LEU A 1 200 ? 5.023 31.297 2.496 1 39.69 200 LEU A C 1
ATOM 1585 O O . LEU A 1 200 ? 5.93 30.828 1.802 1 39.69 200 LEU A O 1
ATOM 1589 N N . THR A 1 201 ? 4.484 32.344 2.178 1 41.75 201 THR A N 1
ATOM 1590 C CA . THR A 1 201 ? 4.984 33.219 1.131 1 41.75 201 THR A CA 1
ATOM 1591 C C . THR A 1 201 ? 6.066 34.156 1.678 1 41.75 201 THR A C 1
ATOM 1593 O O . THR A 1 201 ? 6.965 34.562 0.943 1 41.75 201 THR A O 1
ATOM 1596 N N . ASN A 1 202 ? 5.914 34.781 2.926 1 31.77 202 ASN A N 1
ATOM 1597 C CA . ASN A 1 202 ? 6.961 35.594 3.551 1 31.77 202 ASN A CA 1
ATOM 1598 C C . ASN A 1 202 ? 7.398 35 4.887 1 31.77 202 ASN A C 1
ATOM 1600 O O . ASN A 1 202 ? 7.012 35.469 5.949 1 31.77 202 ASN A O 1
ATOM 1604 N N . PRO A 1 203 ? 8.008 33.812 4.859 1 33.72 203 PRO A N 1
ATOM 1605 C CA . PRO A 1 203 ? 8.57 33.25 6.09 1 33.72 203 PRO A CA 1
ATOM 1606 C C . PRO A 1 203 ? 9.414 34.25 6.863 1 33.72 203 PRO A C 1
ATOM 1608 O O . PRO A 1 203 ? 10.414 34.75 6.336 1 33.72 203 PRO A O 1
ATOM 1611 N N . SER A 1 204 ? 8.883 35.188 7.516 1 31.27 204 SER A N 1
ATOM 1612 C CA . SER A 1 204 ? 9.805 36.094 8.188 1 31.27 204 SER A CA 1
ATOM 1613 C C . SER A 1 204 ? 10.812 35.344 9.039 1 31.27 204 SER A C 1
ATOM 1615 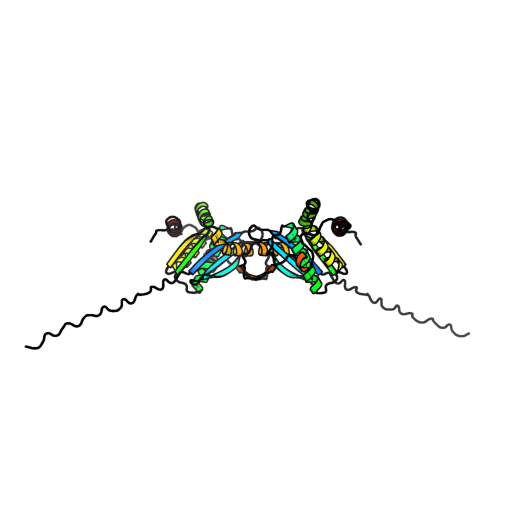O O . SER A 1 204 ? 10.445 34.406 9.758 1 31.27 204 SER A O 1
ATOM 1617 N N . PRO A 1 205 ? 12.109 35.5 8.734 1 33.03 205 PRO A N 1
ATOM 1618 C CA . PRO A 1 205 ? 13.25 35.25 9.617 1 33.03 205 PRO A CA 1
ATOM 1619 C C . PRO A 1 205 ? 13.016 35.719 11.047 1 33.03 205 PRO A C 1
ATOM 1621 O O . PRO A 1 205 ? 12.734 36.875 11.273 1 33.03 205 PRO A O 1
ATOM 1624 N N . ARG A 1 206 ? 12.008 35.125 11.859 1 28.45 206 ARG A N 1
ATOM 1625 C CA . ARG A 1 206 ? 12.453 35.75 13.109 1 28.45 206 ARG A CA 1
ATOM 1626 C C . ARG A 1 206 ? 13.828 35.219 13.516 1 28.45 206 ARG A C 1
ATOM 1628 O O . ARG A 1 206 ? 14.156 34.062 13.258 1 28.45 206 ARG A O 1
ATOM 1635 N N . VAL B 1 1 ? 49.219 53.062 60.969 1 32.53 1 VAL B N 1
ATOM 1636 C CA . VAL B 1 1 ? 48.844 53.094 59.562 1 32.53 1 VAL B CA 1
ATOM 1637 C C . VAL B 1 1 ? 48.406 51.688 59.094 1 32.53 1 VAL B C 1
ATOM 1639 O O . VAL B 1 1 ? 49.188 50.75 59.156 1 32.53 1 VAL B O 1
ATOM 1642 N N . ASP B 1 2 ? 47.125 51.344 59.438 1 35.25 2 ASP B N 1
ATOM 1643 C CA . ASP B 1 2 ? 46.469 50.062 59.312 1 35.25 2 ASP B CA 1
ATOM 1644 C C . ASP B 1 2 ? 46.5 49.531 57.875 1 35.25 2 ASP B C 1
ATOM 1646 O O . ASP B 1 2 ? 46.344 50.312 56.938 1 35.25 2 ASP B O 1
ATOM 1650 N N . PRO B 1 3 ? 47.094 48.406 57.625 1 42.5 3 PRO B N 1
ATOM 1651 C CA . PRO B 1 3 ? 47.406 47.906 56.281 1 42.5 3 PRO B CA 1
ATOM 1652 C C . PRO B 1 3 ? 46.156 47.812 55.406 1 42.5 3 PRO B C 1
ATOM 1654 O O . PRO B 1 3 ? 45.062 47.625 55.906 1 42.5 3 PRO B O 1
ATOM 1657 N N . PRO B 1 4 ? 46.125 48.344 54.156 1 38.78 4 PRO B N 1
ATOM 1658 C CA . PRO B 1 4 ? 44.938 48.375 53.312 1 38.78 4 PRO B CA 1
ATOM 1659 C C . PRO B 1 4 ? 44.344 47 53.062 1 38.78 4 PRO B C 1
ATOM 1661 O O . PRO B 1 4 ? 45.062 45.969 53.062 1 38.78 4 PRO B O 1
ATOM 1664 N N . VAL B 1 5 ? 43.094 46.688 53.438 1 38.34 5 VAL B N 1
ATOM 1665 C CA . VAL B 1 5 ? 42.219 45.5 53.281 1 38.34 5 VAL B CA 1
ATOM 1666 C C . VAL B 1 5 ? 42.188 45.094 51.812 1 38.34 5 VAL B C 1
ATOM 1668 O O . VAL B 1 5 ? 41.875 45.938 50.938 1 38.34 5 VAL B O 1
ATOM 1671 N N . VAL B 1 6 ? 43 44.188 51.344 1 34.59 6 VAL B N 1
ATOM 1672 C CA . VAL B 1 6 ? 43.031 43.625 50 1 34.59 6 VAL B CA 1
ATOM 1673 C C . VAL B 1 6 ? 41.625 43.125 49.625 1 34.59 6 VAL B C 1
ATOM 1675 O O . VAL B 1 6 ? 40.969 42.438 50.406 1 34.59 6 VAL B O 1
ATOM 1678 N N . ALA B 1 7 ? 40.875 43.812 48.812 1 36.69 7 ALA B N 1
ATOM 1679 C CA . ALA B 1 7 ? 39.594 43.5 48.219 1 36.69 7 ALA B CA 1
ATOM 1680 C C . ALA B 1 7 ? 39.562 42.031 47.719 1 36.69 7 ALA B C 1
ATOM 1682 O O . ALA B 1 7 ? 40.5 41.594 47.062 1 36.69 7 ALA B O 1
ATOM 1683 N N . GLY B 1 8 ? 38.875 41.125 48.344 1 33.19 8 GLY B N 1
ATOM 1684 C CA . GLY B 1 8 ? 38.688 39.719 48.062 1 33.19 8 GLY B CA 1
ATOM 1685 C C . GLY B 1 8 ? 38.438 39.438 46.594 1 33.19 8 GLY B C 1
ATOM 1686 O O . GLY B 1 8 ? 38.094 40.344 45.812 1 33.19 8 GLY B O 1
ATOM 1687 N N . SER B 1 9 ? 38.844 38.188 46.031 1 34.31 9 SER B N 1
ATOM 1688 C CA . SER B 1 9 ? 38.844 37.438 44.781 1 34.31 9 SER B CA 1
ATOM 1689 C C . SER B 1 9 ? 37.438 37.281 44.188 1 34.31 9 SER B C 1
ATOM 1691 O O . SER B 1 9 ? 36.562 36.688 44.844 1 34.31 9 SER B O 1
ATOM 1693 N N . THR B 1 10 ? 36.75 38.25 43.719 1 38.44 10 THR B N 1
ATOM 1694 C CA . THR B 1 10 ? 35.5 37.906 43.062 1 38.44 10 THR B CA 1
ATOM 1695 C C . THR B 1 10 ? 35.656 36.781 42.062 1 38.44 10 THR B C 1
ATOM 1697 O O . THR B 1 10 ? 36.312 36.969 41.031 1 38.44 10 THR B O 1
ATOM 1700 N N . ARG B 1 11 ? 35.875 35.5 42.438 1 37.62 11 ARG B N 1
ATOM 1701 C CA . ARG B 1 11 ? 35.906 34.406 41.469 1 37.62 11 ARG B CA 1
ATOM 1702 C C . ARG B 1 11 ? 34.75 34.531 40.469 1 37.62 11 ARG B C 1
ATOM 1704 O O . ARG B 1 11 ? 33.594 34.719 40.906 1 37.62 11 ARG B O 1
ATOM 1711 N N . PRO B 1 12 ? 35.031 34.844 39.219 1 40.38 12 PRO B N 1
ATOM 1712 C CA . PRO B 1 12 ? 33.906 34.844 38.25 1 40.38 12 PRO B CA 1
ATOM 1713 C C . PRO B 1 12 ? 33.031 33.594 38.344 1 40.38 12 PRO B C 1
ATOM 1715 O O . PRO B 1 12 ? 33.5 32.531 38.75 1 40.38 12 PRO B O 1
ATOM 1718 N N . SER B 1 13 ? 31.797 33.688 38.781 1 38.62 13 SER B N 1
ATOM 1719 C CA . SER B 1 13 ? 30.828 32.594 38.75 1 38.62 13 SER B CA 1
ATOM 1720 C C . SER B 1 13 ? 30.953 31.766 37.469 1 38.62 13 SER B C 1
ATOM 1722 O O . SER B 1 13 ? 31.234 32.344 36.406 1 38.62 13 SER B O 1
ATOM 1724 N N . PRO B 1 14 ? 31.312 30.484 37.5 1 40.97 14 PRO B N 1
ATOM 1725 C CA . PRO B 1 14 ? 31.328 29.688 36.281 1 40.97 14 PRO B CA 1
ATOM 1726 C C . PRO B 1 14 ? 30.156 30.016 35.344 1 40.97 14 PRO B C 1
ATOM 1728 O O . PRO B 1 14 ? 29.078 30.375 35.812 1 40.97 14 PRO B O 1
ATOM 1731 N N . ASP B 1 15 ? 30.328 30.625 34.219 1 39.56 15 ASP B N 1
ATOM 1732 C CA . ASP B 1 15 ? 29.391 30.688 33.094 1 39.56 15 ASP B CA 1
ATOM 1733 C C . ASP B 1 15 ? 28.594 29.391 33 1 39.56 15 ASP B C 1
ATOM 1735 O O . ASP B 1 15 ? 29.156 28.328 32.75 1 39.56 15 ASP B O 1
ATOM 1739 N N . PHE B 1 16 ? 27.625 29.078 33.875 1 37.91 16 PHE B N 1
ATOM 1740 C CA . PHE B 1 16 ? 26.656 28.047 33.562 1 37.91 16 PHE B CA 1
ATOM 1741 C C . PHE B 1 16 ? 26.328 28.062 32.062 1 37.91 16 PHE B C 1
ATOM 1743 O O . PHE B 1 16 ? 25.734 29.016 31.562 1 37.91 16 PHE B O 1
ATOM 1750 N N . CYS B 1 17 ? 27.188 27.719 31.203 1 37.88 17 CYS B N 1
ATOM 1751 C CA . CYS B 1 17 ? 26.781 27.422 29.844 1 37.88 17 CYS B CA 1
ATOM 1752 C C . CYS B 1 17 ? 25.359 26.875 29.797 1 37.88 17 CYS B C 1
ATOM 1754 O O . CYS B 1 17 ? 25.109 25.766 30.266 1 37.88 17 CYS B O 1
ATOM 1756 N N . LYS B 1 18 ? 24.312 27.641 30.109 1 42.28 18 LYS B N 1
ATOM 1757 C CA . LYS B 1 18 ? 22.969 27.234 29.734 1 42.28 18 LYS B CA 1
ATOM 1758 C C . LYS B 1 18 ? 22.969 26.406 28.453 1 42.28 18 LYS B C 1
ATOM 1760 O O . LYS B 1 18 ? 23.188 26.938 27.359 1 42.28 18 LYS B O 1
ATOM 1765 N N . THR B 1 19 ? 23.609 25.344 28.375 1 43.94 19 THR B N 1
ATOM 1766 C CA . THR B 1 19 ? 23.375 24.406 27.266 1 43.94 19 THR B CA 1
ATOM 1767 C C . THR B 1 19 ? 21.906 24.453 26.844 1 43.94 19 THR B C 1
ATOM 1769 O O . THR B 1 19 ? 21.031 24 27.578 1 43.94 19 THR B O 1
ATOM 1772 N N . VAL B 1 20 ? 21.391 25.5 26.328 1 45.03 20 VAL B N 1
ATOM 1773 C CA . VAL B 1 20 ? 20.094 25.5 25.672 1 45.03 20 VAL B CA 1
ATOM 1774 C C . VAL B 1 20 ? 19.891 24.172 24.938 1 45.03 20 VAL B C 1
ATOM 1776 O O . VAL B 1 20 ? 20.625 23.859 23.984 1 45.03 20 VAL B O 1
ATOM 1779 N N . GLN B 1 21 ? 19.781 23.141 25.594 1 52.22 21 GLN B N 1
ATOM 1780 C CA . GLN B 1 21 ? 19.391 21.922 24.891 1 52.22 21 GLN B CA 1
ATOM 1781 C C . GLN B 1 21 ? 18.453 22.234 23.719 1 52.22 21 GLN B C 1
ATOM 1783 O O . GLN B 1 21 ? 17.344 22.75 23.922 1 52.22 21 GLN B O 1
ATOM 1788 N N . VAL B 1 22 ? 18.953 22.797 22.656 1 56.53 22 VAL B N 1
ATOM 1789 C CA . VAL B 1 22 ? 18.156 22.984 21.453 1 56.53 22 VAL B CA 1
ATOM 1790 C C . VAL B 1 22 ? 17.281 21.766 21.203 1 56.53 22 VAL B C 1
ATOM 1792 O O . VAL B 1 22 ? 17.781 20.672 20.953 1 56.53 22 VAL B O 1
ATOM 1795 N N . VAL B 1 23 ? 16.203 21.625 21.953 1 68.06 23 VAL B N 1
ATOM 1796 C CA . VAL B 1 23 ? 15.281 20.516 21.703 1 68.06 23 VAL B CA 1
ATOM 1797 C C . VAL B 1 23 ? 14.773 20.578 20.266 1 68.06 23 VAL B C 1
ATOM 1799 O O . VAL B 1 23 ? 14.242 21.609 19.828 1 68.06 23 VAL B O 1
ATOM 1802 N N . LYS B 1 24 ? 15.266 19.828 19.328 1 85.19 24 LYS B N 1
ATOM 1803 C CA . LYS B 1 24 ? 14.773 19.719 17.969 1 85.19 24 LYS B CA 1
ATOM 1804 C C . LYS B 1 24 ? 13.258 19.531 17.938 1 85.19 24 LYS B C 1
ATOM 1806 O O . LYS B 1 24 ? 12.703 18.797 18.766 1 85.19 24 LYS B O 1
ATOM 1811 N N . PRO B 1 25 ? 12.617 20.297 17.156 1 92.38 25 PRO B N 1
ATOM 1812 C CA . PRO B 1 25 ? 11.156 20.188 17.078 1 92.38 25 PRO B CA 1
ATOM 1813 C C . PRO B 1 25 ? 10.703 18.859 16.469 1 92.38 25 PRO B C 1
ATOM 1815 O O . PRO B 1 25 ? 11.484 18.172 15.812 1 92.38 25 PRO B O 1
ATOM 1818 N N . TRP B 1 26 ? 9.461 18.5 16.812 1 95.06 26 TRP B N 1
ATOM 1819 C CA . TRP B 1 26 ? 8.805 17.438 16.062 1 95.06 26 TRP B CA 1
ATOM 1820 C C . TRP B 1 26 ? 8.492 17.891 14.633 1 95.06 26 TRP B C 1
ATOM 1822 O O . TRP B 1 26 ? 8.352 19.078 14.375 1 95.06 26 TRP B O 1
ATOM 1832 N N . ARG B 1 27 ? 8.438 16.906 13.75 1 93.44 27 ARG B N 1
ATOM 1833 C CA . ARG B 1 27 ? 8.148 17.219 12.352 1 93.44 27 ARG B CA 1
ATOM 1834 C C . ARG B 1 27 ? 6.926 16.453 11.859 1 93.44 27 ARG B C 1
ATOM 1836 O O . ARG B 1 27 ? 6.738 15.281 12.211 1 93.44 27 ARG B O 1
ATOM 1843 N N . LEU B 1 28 ? 6.09 17.125 11.086 1 93.44 28 LEU B N 1
ATOM 1844 C CA . LEU B 1 28 ? 4.883 16.547 10.516 1 93.44 28 LEU B CA 1
ATOM 1845 C C . LEU B 1 28 ? 4.926 16.594 8.992 1 93.44 28 LEU B C 1
ATOM 1847 O O . LEU B 1 28 ? 5.109 17.672 8.406 1 93.44 28 LEU B O 1
ATOM 1851 N N . PHE B 1 29 ? 4.836 15.438 8.336 1 91.69 29 PHE B N 1
ATOM 1852 C CA . PHE B 1 29 ? 4.66 15.297 6.898 1 91.69 29 PHE B CA 1
ATOM 1853 C C . PHE B 1 29 ? 3.289 14.719 6.57 1 91.69 29 PHE B C 1
ATOM 1855 O O . PHE B 1 29 ? 2.803 13.828 7.27 1 91.69 29 PHE B O 1
ATOM 1862 N N . PHE B 1 30 ? 2.662 15.203 5.5 1 91.75 30 PHE B N 1
ATOM 1863 C CA . PHE B 1 30 ? 1.329 14.719 5.16 1 91.75 30 PHE B CA 1
ATOM 1864 C C . PHE B 1 30 ? 1.075 14.836 3.664 1 91.75 30 PHE B C 1
ATOM 1866 O O . PHE B 1 30 ? 1.731 15.617 2.977 1 91.75 30 PHE B O 1
ATOM 1873 N N . ASP B 1 31 ? 0.205 13.992 3.215 1 89.75 31 ASP B N 1
ATOM 1874 C CA . ASP B 1 31 ? -0.204 14.023 1.814 1 89.75 31 ASP B CA 1
ATOM 1875 C C . ASP B 1 31 ? -1.566 13.359 1.627 1 89.75 31 ASP B C 1
ATOM 1877 O O . ASP B 1 31 ? -1.999 12.57 2.469 1 89.75 31 ASP B O 1
ATOM 1881 N N . GLY B 1 32 ? -2.262 13.852 0.575 1 90.56 32 GLY B N 1
ATOM 1882 C CA . GLY B 1 32 ? -3.5 13.219 0.14 1 90.56 32 GLY B CA 1
ATOM 1883 C C . GLY B 1 32 ? -3.416 12.641 -1.26 1 90.56 32 GLY B C 1
ATOM 1884 O O . GLY B 1 32 ? -2.617 13.102 -2.08 1 90.56 32 GLY B O 1
ATOM 1885 N N . SER B 1 33 ? -4.215 11.602 -1.433 1 89.12 33 SER B N 1
ATOM 1886 C CA . SER B 1 33 ? -4.27 10.961 -2.742 1 89.12 33 SER B CA 1
ATOM 1887 C C . SER B 1 33 ? -5.688 10.508 -3.078 1 89.12 33 SER B C 1
ATOM 1889 O O . SER B 1 33 ? -6.352 9.867 -2.264 1 89.12 33 SER B O 1
ATOM 1891 N N . LYS B 1 34 ? -6.094 10.883 -4.227 1 88.25 34 LYS B N 1
ATOM 1892 C CA . LYS B 1 34 ? -7.383 10.414 -4.723 1 88.25 34 LYS B CA 1
ATOM 1893 C C . LYS B 1 34 ? -7.207 9.477 -5.918 1 88.25 34 LYS B C 1
ATOM 1895 O O . LYS B 1 34 ? -6.559 9.836 -6.902 1 88.25 34 LYS B O 1
ATOM 1900 N N . SER B 1 35 ? -7.727 8.297 -5.777 1 86.88 35 SER B N 1
ATOM 1901 C CA . SER B 1 35 ? -7.742 7.332 -6.871 1 86.88 35 SER B CA 1
ATOM 1902 C C . SER B 1 35 ? -9.172 7.055 -7.336 1 86.88 35 SER B C 1
ATOM 1904 O O . SER B 1 35 ? -10.117 7.688 -6.867 1 86.88 35 SER B O 1
ATOM 1906 N N . GLU B 1 36 ? -9.312 6.219 -8.344 1 85.06 36 GLU B N 1
ATOM 1907 C CA . GLU B 1 36 ? -10.641 5.82 -8.812 1 85.06 36 GLU B CA 1
ATOM 1908 C C . GLU B 1 36 ? -11.383 5.035 -7.734 1 85.06 36 GLU B C 1
ATOM 1910 O O . GLU B 1 36 ? -12.617 5.07 -7.676 1 85.06 36 GLU B O 1
ATOM 1915 N N . LEU B 1 37 ? -10.633 4.434 -6.848 1 82.56 37 LEU B N 1
ATOM 1916 C CA . LEU B 1 37 ? -11.211 3.533 -5.859 1 82.56 37 LEU B CA 1
ATOM 1917 C C . LEU B 1 37 ? -11.625 4.297 -4.605 1 82.56 37 LEU B C 1
ATOM 1919 O O . LEU B 1 37 ? -12.711 4.074 -4.062 1 82.56 37 LEU B O 1
ATOM 1923 N N . ALA B 1 38 ? -10.773 5.102 -4.207 1 91.75 38 ALA B N 1
ATOM 1924 C CA . ALA B 1 38 ? -11.008 5.75 -2.922 1 91.75 38 ALA B CA 1
ATOM 1925 C C . ALA B 1 38 ? -10.102 6.965 -2.746 1 91.75 38 ALA B C 1
ATOM 1927 O O . ALA B 1 38 ? -9.336 7.312 -3.652 1 91.75 38 ALA B O 1
ATOM 1928 N N . VAL B 1 39 ? -10.344 7.652 -1.604 1 94.06 39 VAL B N 1
ATOM 1929 C CA . VAL B 1 39 ? -9.477 8.742 -1.18 1 94.06 39 VAL B CA 1
ATOM 1930 C C . VAL B 1 39 ? -8.727 8.344 0.088 1 94.06 39 VAL B C 1
ATOM 1932 O O . VAL B 1 39 ? -9.312 7.762 1.006 1 94.06 39 VAL B O 1
ATOM 1935 N N . GLY B 1 40 ? -7.422 8.609 0.047 1 95.69 40 GLY B N 1
ATOM 1936 C CA . GLY B 1 40 ? -6.574 8.273 1.182 1 95.69 40 GLY B CA 1
ATOM 1937 C C . GLY B 1 40 ? -5.656 9.406 1.595 1 95.69 40 GLY B C 1
ATOM 1938 O O . GLY B 1 40 ? -5.387 10.312 0.806 1 95.69 40 GLY B O 1
ATOM 1939 N N . VAL B 1 41 ? -5.293 9.352 2.857 1 95.12 41 VAL B N 1
ATOM 1940 C CA . VAL B 1 41 ? -4.324 10.328 3.338 1 95.12 41 VAL B CA 1
ATOM 1941 C C . VAL B 1 41 ? -3.16 9.617 4.02 1 95.12 41 VAL B C 1
ATOM 1943 O O . VAL B 1 41 ? -3.33 8.523 4.566 1 95.12 41 VAL B O 1
ATOM 1946 N N . GLY B 1 42 ? -2.004 10.211 3.928 1 94.75 42 GLY B N 1
ATOM 1947 C CA . GLY B 1 42 ? -0.784 9.75 4.57 1 94.75 42 GLY B CA 1
ATOM 1948 C C . GLY B 1 42 ? -0.18 10.773 5.512 1 94.75 42 GLY B C 1
ATOM 1949 O O . GLY B 1 42 ? -0.176 11.969 5.215 1 94.75 42 GLY B O 1
ATOM 1950 N N . ILE B 1 43 ? 0.229 10.273 6.664 1 94.19 43 ILE B N 1
ATOM 1951 C CA . ILE B 1 43 ? 0.804 11.125 7.703 1 94.19 43 ILE B CA 1
ATOM 1952 C C . ILE B 1 43 ? 2.096 10.5 8.227 1 94.19 43 ILE B C 1
ATOM 1954 O O . ILE B 1 43 ? 2.152 9.297 8.477 1 94.19 43 ILE B O 1
ATOM 1958 N N . VAL B 1 44 ? 3.131 11.305 8.32 1 94.62 44 VAL B N 1
ATOM 1959 C CA . VAL B 1 44 ? 4.379 10.875 8.938 1 94.62 44 VAL B CA 1
ATOM 1960 C C . VAL B 1 44 ? 4.777 11.867 10.031 1 94.62 44 VAL B C 1
ATOM 1962 O O . VAL B 1 44 ? 4.828 13.078 9.789 1 94.62 44 VAL B O 1
ATOM 1965 N N . ILE B 1 45 ? 4.992 11.328 11.188 1 95.12 45 ILE B N 1
ATOM 1966 C CA . ILE B 1 45 ? 5.434 12.117 12.336 1 95.12 45 ILE B CA 1
ATOM 1967 C C . ILE B 1 45 ? 6.855 11.719 12.719 1 95.12 45 ILE B C 1
ATOM 1969 O O . ILE B 1 45 ? 7.148 10.531 12.883 1 95.12 45 ILE B O 1
ATOM 1973 N N . GLU B 1 46 ? 7.699 12.695 12.781 1 94.19 46 GLU B N 1
ATOM 1974 C CA . GLU B 1 46 ? 9.078 12.453 13.188 1 94.19 46 GLU B CA 1
ATOM 1975 C C . GLU B 1 46 ? 9.391 13.125 14.523 1 94.19 46 GLU B C 1
ATOM 1977 O O . GLU B 1 46 ? 9.164 14.32 14.695 1 94.19 46 GLU B O 1
ATOM 1982 N N . ASP B 1 47 ? 9.914 12.328 15.414 1 93.94 47 ASP B N 1
ATOM 1983 C CA . ASP B 1 47 ? 10.234 12.898 16.719 1 93.94 47 ASP B CA 1
ATOM 1984 C C . ASP B 1 47 ? 11.602 13.586 16.703 1 93.94 47 ASP B C 1
ATOM 1986 O O . ASP B 1 47 ? 12.312 13.531 15.695 1 93.94 47 ASP B O 1
ATOM 1990 N N . PRO B 1 48 ? 11.922 14.242 17.797 1 92.88 48 PRO B N 1
ATOM 1991 C CA . PRO B 1 48 ? 13.172 15.008 17.828 1 92.88 48 PRO B CA 1
ATOM 1992 C C . PRO B 1 48 ? 14.414 14.125 17.734 1 92.88 48 PRO B C 1
ATOM 1994 O O . PRO B 1 48 ? 15.508 14.625 17.453 1 92.88 48 PRO B O 1
ATOM 1997 N N . PHE B 1 49 ? 14.289 12.891 17.969 1 91.69 49 PHE B N 1
ATOM 1998 C CA . PHE B 1 49 ? 15.422 11.977 17.938 1 91.69 49 PHE B CA 1
ATOM 1999 C C . PHE B 1 49 ? 15.531 11.305 16.562 1 91.69 49 PHE B C 1
ATOM 2001 O O . PHE B 1 49 ? 16.453 10.523 16.328 1 91.69 49 PHE B O 1
ATOM 2008 N N . GLY B 1 50 ? 14.586 11.523 15.688 1 89.88 50 GLY B N 1
ATOM 2009 C CA . GLY B 1 50 ? 14.695 11.039 14.32 1 89.88 50 GLY B CA 1
ATOM 2010 C C . GLY B 1 50 ? 13.797 9.852 14.031 1 89.88 50 GLY B C 1
ATOM 2011 O O . GLY B 1 50 ? 13.719 9.383 12.891 1 89.88 50 GLY B O 1
ATOM 2012 N N . ALA B 1 51 ? 13.133 9.383 15.078 1 90.56 51 ALA B N 1
ATOM 2013 C CA . ALA B 1 51 ? 12.211 8.266 14.859 1 90.56 51 ALA B CA 1
ATOM 2014 C C . ALA B 1 51 ? 10.992 8.719 14.07 1 90.56 51 ALA B C 1
ATOM 2016 O O . ALA B 1 51 ? 10.391 9.75 14.383 1 90.56 51 ALA B O 1
ATOM 2017 N N . LYS B 1 52 ? 10.609 7.887 13.062 1 91.69 52 LYS B N 1
ATOM 2018 C CA . LYS B 1 52 ? 9.484 8.219 12.195 1 91.69 52 LYS B CA 1
ATOM 2019 C C . LYS B 1 52 ? 8.336 7.238 12.375 1 91.69 52 LYS B C 1
ATOM 2021 O O . LYS B 1 52 ? 8.555 6.035 12.523 1 91.69 52 LYS B O 1
ATOM 2026 N N . TYR B 1 53 ? 7.152 7.785 12.398 1 92.38 53 TYR B N 1
ATOM 2027 C CA . TYR B 1 53 ? 5.914 7.02 12.469 1 92.38 53 TYR B CA 1
ATOM 2028 C C . TYR B 1 53 ? 4.996 7.348 11.297 1 92.38 53 TYR B C 1
ATOM 2030 O O . TYR B 1 53 ? 4.629 8.508 11.094 1 92.38 53 TYR B O 1
ATOM 2038 N N . ALA B 1 54 ? 4.66 6.316 10.57 1 93.38 54 ALA B N 1
ATOM 2039 C CA . ALA B 1 54 ? 3.85 6.516 9.375 1 93.38 54 ALA B CA 1
ATOM 2040 C C . ALA B 1 54 ? 2.434 5.988 9.57 1 93.38 54 ALA B C 1
ATOM 2042 O O . ALA B 1 54 ? 2.238 4.922 10.156 1 93.38 54 ALA B O 1
ATOM 2043 N N . TYR B 1 55 ? 1.482 6.781 9.109 1 94.75 55 TYR B N 1
ATOM 2044 C CA . TYR B 1 55 ? 0.074 6.426 9.234 1 94.75 55 TYR B CA 1
ATOM 2045 C C . TYR B 1 55 ? -0.639 6.547 7.895 1 94.75 55 TYR B C 1
ATOM 2047 O O . TYR B 1 55 ? -0.324 7.43 7.094 1 94.75 55 TYR B O 1
ATOM 2055 N N . SER B 1 56 ? -1.536 5.641 7.68 1 95.12 56 SER B N 1
ATOM 2056 C CA . SER B 1 56 ? -2.342 5.586 6.461 1 95.12 56 SER B CA 1
ATOM 2057 C C . SER B 1 56 ? -3.83 5.523 6.789 1 95.12 56 SER B C 1
ATOM 2059 O O . SER B 1 56 ? -4.273 4.637 7.52 1 95.12 56 SER B O 1
ATOM 2061 N N . PHE B 1 57 ? -4.648 6.543 6.195 1 95.88 57 PHE B N 1
ATOM 2062 C CA . PHE B 1 57 ? -6.082 6.586 6.465 1 95.88 57 PHE B CA 1
ATOM 2063 C C . PHE B 1 57 ? -6.875 6.637 5.168 1 95.88 57 PHE B C 1
ATOM 2065 O O . PHE B 1 57 ? -6.602 7.469 4.301 1 95.88 57 PHE B O 1
ATOM 2072 N N . ARG B 1 58 ? -7.809 5.777 5.105 1 95.56 58 ARG B N 1
ATOM 2073 C CA . ARG B 1 58 ? -8.797 5.875 4.039 1 95.56 58 ARG B CA 1
ATOM 2074 C C . ARG B 1 58 ? -9.984 6.734 4.473 1 95.56 58 ARG B C 1
ATOM 2076 O O . ARG B 1 58 ? -10.539 6.539 5.555 1 95.56 58 ARG B O 1
ATOM 2083 N N . LEU B 1 59 ? -10.328 7.719 3.635 1 95.19 59 LEU B N 1
ATOM 2084 C CA . LEU B 1 59 ? -11.5 8.539 3.91 1 95.19 59 LEU B CA 1
ATOM 2085 C C . LEU B 1 59 ? -12.758 7.898 3.352 1 95.19 59 LEU B C 1
ATOM 2087 O O . LEU B 1 59 ? -12.875 7.695 2.141 1 95.19 59 LEU B O 1
ATOM 2091 N N . ASP B 1 60 ? -13.688 7.613 4.164 1 92.12 60 ASP B N 1
ATOM 2092 C CA . ASP B 1 60 ? -14.922 6.957 3.738 1 92.12 60 ASP B CA 1
ATOM 2093 C C . ASP B 1 60 ? -16.016 7.98 3.465 1 92.12 60 ASP B C 1
ATOM 2095 O O . ASP B 1 60 ? -17.188 7.758 3.809 1 92.12 60 ASP B O 1
ATOM 2099 N N . PHE B 1 61 ? -15.68 9.117 3.018 1 90.25 61 PHE B N 1
ATOM 2100 C CA . PHE B 1 61 ? -16.562 10.188 2.576 1 90.25 61 PHE B CA 1
ATOM 2101 C C . PHE B 1 61 ? -16 10.875 1.334 1 90.25 61 PHE B C 1
ATOM 2103 O O . PHE B 1 61 ? -14.805 10.805 1.064 1 90.25 61 PHE B O 1
ATOM 2110 N N . ASP B 1 62 ? -16.875 11.453 0.633 1 87.56 62 ASP B N 1
ATOM 2111 C CA . ASP B 1 62 ? -16.453 12.117 -0.597 1 87.56 62 ASP B CA 1
ATOM 2112 C C . ASP B 1 62 ? -15.469 13.242 -0.304 1 87.56 62 ASP B C 1
ATOM 2114 O O . ASP B 1 62 ? -15.688 14.047 0.604 1 87.56 62 ASP B O 1
ATOM 2118 N N . SER B 1 63 ? -14.367 13.141 -1.066 1 87.69 63 SER B N 1
ATOM 2119 C CA . SER B 1 63 ? -13.336 14.156 -0.863 1 87.69 63 SER B CA 1
ATOM 2120 C C . SER B 1 63 ? -12.586 14.445 -2.156 1 87.69 63 SER B C 1
ATOM 2122 O O . SER B 1 63 ? -12.297 13.531 -2.934 1 87.69 63 SER B O 1
ATOM 2124 N N . THR B 1 64 ? -12.414 15.734 -2.371 1 82.12 64 THR B N 1
ATOM 2125 C CA . THR B 1 64 ? -11.492 16.141 -3.426 1 82.12 64 THR B CA 1
ATOM 2126 C C . THR B 1 64 ? -10.047 15.984 -2.969 1 82.12 64 THR B C 1
ATOM 2128 O O . THR B 1 64 ? -9.781 15.75 -1.788 1 82.12 64 THR B O 1
ATOM 2131 N N . ASN B 1 65 ? -9.125 16.094 -3.895 1 81.25 65 ASN B N 1
ATOM 2132 C CA . ASN B 1 65 ? -7.707 16.016 -3.553 1 81.25 65 ASN B CA 1
ATOM 2133 C C . ASN B 1 65 ? -7.316 17.078 -2.529 1 81.25 65 ASN B C 1
ATOM 2135 O O . ASN B 1 65 ? -6.602 16.781 -1.568 1 81.25 65 ASN B O 1
ATOM 2139 N N . ASN B 1 66 ? -7.852 18.234 -2.676 1 80.19 66 ASN B N 1
ATOM 2140 C CA . ASN B 1 66 ? -7.547 19.328 -1.751 1 80.19 66 ASN B CA 1
ATOM 2141 C C . ASN B 1 66 ? -8.102 19.047 -0.356 1 80.19 66 ASN B C 1
ATOM 2143 O O . ASN B 1 66 ? -7.43 19.297 0.645 1 80.19 66 ASN B O 1
ATOM 2147 N N . ARG B 1 67 ? -9.281 18.594 -0.316 1 84.25 67 ARG B N 1
ATOM 2148 C CA . ARG B 1 67 ? -9.883 18.219 0.963 1 84.25 67 ARG B CA 1
ATOM 2149 C C . ARG B 1 67 ? -9.078 17.125 1.653 1 84.25 67 ARG B C 1
ATOM 2151 O O . ARG B 1 67 ? -8.906 17.156 2.873 1 84.25 67 ARG B O 1
ATOM 2158 N N . ALA B 1 68 ? -8.602 16.219 0.854 1 90.38 68 ALA B N 1
ATOM 2159 C CA . ALA B 1 68 ? -7.793 15.133 1.398 1 90.38 68 ALA B CA 1
ATOM 2160 C C . ALA B 1 68 ? -6.523 15.672 2.047 1 90.38 68 ALA B C 1
ATOM 2162 O O . ALA B 1 68 ? -6.113 15.195 3.111 1 90.38 68 ALA B O 1
ATOM 2163 N N . GLU B 1 69 ? -5.922 16.594 1.362 1 86.25 69 GLU B N 1
ATOM 2164 C CA . GLU B 1 69 ? -4.711 17.188 1.914 1 86.25 69 GLU B CA 1
ATOM 2165 C C . GLU B 1 69 ? -4.992 17.859 3.256 1 86.25 69 GLU B C 1
ATOM 2167 O O . GLU B 1 69 ? -4.219 17.703 4.203 1 86.25 69 GLU B O 1
ATOM 2172 N N . TYR B 1 70 ? -6.102 18.562 3.428 1 85.88 70 TYR B N 1
ATOM 2173 C CA . TYR B 1 70 ? -6.48 19.172 4.691 1 85.88 70 TYR B CA 1
ATOM 2174 C C . TYR B 1 70 ? -6.777 18.125 5.75 1 85.88 70 TYR B C 1
ATOM 2176 O O . TYR B 1 70 ? -6.406 18.281 6.914 1 85.88 70 TYR B O 1
ATOM 2184 N N . GLU B 1 71 ? -7.508 17.141 5.312 1 91.38 71 GLU B N 1
ATOM 2185 C CA . GLU B 1 71 ? -7.777 16.047 6.238 1 91.38 71 GLU B CA 1
ATOM 2186 C C . GLU B 1 71 ? -6.48 15.477 6.82 1 91.38 71 GLU B C 1
ATOM 2188 O O . GLU B 1 71 ? -6.375 15.273 8.031 1 91.38 71 GLU B O 1
ATOM 2193 N N . ALA B 1 72 ? -5.504 15.258 5.922 1 93.38 72 ALA B N 1
ATOM 2194 C CA . ALA B 1 72 ? -4.219 14.727 6.367 1 93.38 72 ALA B CA 1
ATOM 2195 C C . ALA B 1 72 ? -3.557 15.664 7.375 1 93.38 72 ALA B C 1
ATOM 2197 O O . ALA B 1 72 ? -3.057 15.219 8.406 1 93.38 72 ALA B O 1
ATOM 2198 N N . LEU B 1 73 ? -3.568 16.922 7.082 1 90.12 73 LEU B N 1
ATOM 2199 C CA . LEU B 1 73 ? -2.977 17.922 7.965 1 90.12 73 LEU B CA 1
ATOM 2200 C C . LEU B 1 73 ? -3.662 17.906 9.328 1 90.12 73 LEU B C 1
ATOM 2202 O O . LEU B 1 73 ? -2.998 17.844 10.359 1 90.12 73 LEU B O 1
ATOM 2206 N N . ILE B 1 74 ? -4.977 17.969 9.336 1 91.88 74 ILE B N 1
ATOM 2207 C CA . ILE B 1 74 ? -5.75 18.078 10.57 1 91.88 74 ILE B CA 1
ATOM 2208 C C . ILE B 1 74 ? -5.559 16.828 11.406 1 91.88 74 ILE B C 1
ATOM 2210 O O . ILE B 1 74 ? -5.305 16.906 12.617 1 91.88 74 ILE B O 1
ATOM 2214 N N . ILE B 1 75 ? -5.641 15.672 10.781 1 94.31 75 ILE B N 1
ATOM 2215 C CA . ILE B 1 75 ? -5.426 14.422 11.508 1 94.31 75 ILE B CA 1
ATOM 2216 C C . ILE B 1 75 ? -4.027 14.406 12.109 1 94.31 75 ILE B C 1
ATOM 2218 O O . ILE B 1 75 ? -3.852 14.047 13.281 1 94.31 75 ILE B O 1
ATOM 2222 N N . GLY B 1 76 ? -3.053 14.812 11.289 1 95.25 76 GLY B N 1
ATOM 2223 C CA . GLY B 1 76 ? -1.684 14.883 11.781 1 95.25 76 GLY B CA 1
ATOM 2224 C C . GLY B 1 76 ? -1.518 15.812 12.961 1 95.25 76 GLY B C 1
ATOM 2225 O O . GLY B 1 76 ? -0.885 15.461 13.961 1 95.25 76 GLY B O 1
ATOM 2226 N N . LEU B 1 77 ? -2.072 17 12.859 1 93.44 77 LEU B N 1
ATOM 2227 C CA . LEU B 1 77 ? -1.997 17.969 13.945 1 93.44 77 LEU B CA 1
ATOM 2228 C C . LEU B 1 77 ? -2.641 17.422 15.211 1 93.44 77 LEU B C 1
ATOM 2230 O O . LEU B 1 77 ? -2.092 17.562 16.312 1 93.44 77 LEU B O 1
ATOM 2234 N N . GLU B 1 78 ? -3.777 16.797 15.047 1 94.5 78 GLU B N 1
ATOM 2235 C CA . GLU B 1 78 ? -4.477 16.203 16.188 1 94.5 78 GLU B CA 1
ATOM 2236 C C . GLU B 1 78 ? -3.615 15.148 16.859 1 94.5 78 GLU B C 1
ATOM 2238 O O . GLU B 1 78 ? -3.508 15.125 18.094 1 94.5 78 GLU B O 1
ATOM 2243 N N . MET B 1 79 ? -3.051 14.352 16.109 1 95.19 79 MET B N 1
ATOM 2244 C CA . MET B 1 79 ? -2.225 13.273 16.656 1 95.19 79 MET B CA 1
ATOM 2245 C C . MET B 1 79 ? -1.046 13.836 17.438 1 95.19 79 MET B C 1
ATOM 2247 O O . MET B 1 79 ? -0.741 13.352 18.531 1 95.19 79 MET B O 1
ATOM 2251 N N . ILE B 1 80 ? -0.415 14.812 16.906 1 95.75 80 ILE B N 1
ATOM 2252 C CA . ILE B 1 80 ? 0.779 15.367 17.531 1 95.75 80 ILE B CA 1
ATOM 2253 C C . ILE B 1 80 ? 0.392 16.109 18.797 1 95.75 80 ILE B C 1
ATOM 2255 O O . ILE B 1 80 ? 1.103 16.047 19.812 1 95.75 80 ILE B O 1
ATOM 2259 N N . LEU B 1 81 ? -0.716 16.812 18.797 1 94.62 81 LEU B N 1
ATOM 2260 C CA . LEU B 1 81 ? -1.202 17.5 19.984 1 94.62 81 LEU B CA 1
ATOM 2261 C C . LEU B 1 81 ? -1.499 16.516 21.109 1 94.62 81 LEU B C 1
ATOM 2263 O O . LEU B 1 81 ? -1.227 16.797 22.281 1 94.62 81 LEU B O 1
ATOM 2267 N N . GLU B 1 82 ? -2.045 15.383 20.75 1 94.5 82 GLU B N 1
ATOM 2268 C CA . GLU B 1 82 ? -2.363 14.352 21.734 1 94.5 82 GLU B CA 1
ATOM 2269 C C . GLU B 1 82 ? -1.104 13.836 22.438 1 94.5 82 GLU B C 1
ATOM 2271 O O . GLU B 1 82 ? -1.169 13.328 23.547 1 94.5 82 GLU B O 1
ATOM 2276 N N . LEU B 1 83 ? 0.039 14.062 21.812 1 94.44 83 LEU B N 1
ATOM 2277 C CA . LEU B 1 83 ? 1.312 13.625 22.391 1 94.44 83 LEU B CA 1
ATOM 2278 C C . LEU B 1 83 ? 1.889 14.703 23.297 1 94.44 83 LEU B C 1
ATOM 2280 O O . LEU B 1 83 ? 2.918 14.484 23.953 1 94.44 83 LEU B O 1
ATOM 2284 N N . GLY B 1 84 ? 1.326 15.859 23.281 1 93.69 84 GLY B N 1
ATOM 2285 C CA . GLY B 1 84 ? 1.765 16.953 24.141 1 93.69 84 GLY B CA 1
ATOM 2286 C C . GLY B 1 84 ? 2.893 17.766 23.547 1 93.69 84 GLY B C 1
ATOM 2287 O O . GLY B 1 84 ? 3.582 18.5 24.25 1 93.69 84 GLY B O 1
ATOM 2288 N N . VAL B 1 85 ? 3.127 17.625 22.312 1 94.25 85 VAL B N 1
ATOM 2289 C CA . VAL B 1 85 ? 4.199 18.328 21.625 1 94.25 85 VAL B CA 1
ATOM 2290 C C . VAL B 1 85 ? 3.879 19.828 21.578 1 94.25 85 VAL B C 1
ATOM 2292 O O . VAL B 1 85 ? 2.738 20.203 21.312 1 94.25 85 VAL B O 1
ATOM 2295 N N . LYS B 1 86 ? 4.883 20.656 21.781 1 92.94 86 LYS B N 1
ATOM 2296 C CA . LYS B 1 86 ? 4.676 22.094 21.812 1 92.94 86 LYS B CA 1
ATOM 2297 C C . LYS B 1 86 ? 5.367 22.781 20.641 1 92.94 86 LYS B C 1
ATOM 2299 O O . LYS B 1 86 ? 4.988 23.875 20.25 1 92.94 86 LYS B O 1
ATOM 2304 N N . HIS B 1 87 ? 6.434 22.156 20.141 1 92.38 87 HIS B N 1
ATOM 2305 C CA . HIS B 1 87 ? 7.211 22.703 19.031 1 92.38 87 HIS B CA 1
ATOM 2306 C C . HIS B 1 87 ? 7.145 21.797 17.812 1 92.38 87 HIS B C 1
ATOM 2308 O O . HIS B 1 87 ? 7.59 20.656 17.844 1 92.38 87 HIS B O 1
ATOM 2314 N N . LEU B 1 88 ? 6.547 22.375 16.734 1 92.88 88 LEU B N 1
ATOM 2315 C CA . LEU B 1 88 ? 6.258 21.547 15.562 1 92.88 88 LEU B CA 1
ATOM 2316 C C . LEU B 1 88 ? 6.711 22.234 14.281 1 92.88 88 LEU B C 1
ATOM 2318 O O . LEU B 1 88 ? 6.508 23.453 14.117 1 92.88 88 LEU B O 1
ATOM 2322 N N . GLU B 1 89 ? 7.395 21.469 13.461 1 90.19 89 GLU B N 1
ATOM 2323 C CA . GLU B 1 89 ? 7.621 21.859 12.078 1 90.19 89 GLU B CA 1
ATOM 2324 C C . GLU B 1 89 ? 6.758 21.047 11.117 1 90.19 89 GLU B C 1
ATOM 2326 O O . GLU B 1 89 ? 6.762 19.812 11.164 1 90.19 89 GLU B O 1
ATOM 2331 N N . VAL B 1 90 ? 5.969 21.734 10.289 1 89.5 90 VAL B N 1
ATOM 2332 C CA . VAL B 1 90 ? 5.102 21.094 9.312 1 89.5 90 VAL B CA 1
ATOM 2333 C C . VAL B 1 90 ? 5.707 21.219 7.918 1 89.5 90 VAL B C 1
ATOM 2335 O O . VAL B 1 90 ? 6.102 22.312 7.504 1 89.5 90 VAL B O 1
ATOM 2338 N N . PHE B 1 91 ? 5.734 20.047 7.27 1 83.31 91 PHE B N 1
ATOM 2339 C CA . PHE B 1 91 ? 6.316 20.031 5.934 1 83.31 91 PHE B CA 1
ATOM 2340 C C . PHE B 1 91 ? 5.254 19.734 4.883 1 83.31 91 PHE B C 1
ATOM 2342 O O . PHE B 1 91 ? 4.445 18.812 5.047 1 83.31 91 PHE B O 1
ATOM 2349 N N . ARG B 1 92 ? 5.145 20.453 3.975 1 69.69 92 ARG B N 1
ATOM 2350 C CA . ARG B 1 92 ? 4.16 20.25 2.918 1 69.69 92 ARG B CA 1
ATOM 2351 C C . ARG B 1 92 ? 4.824 20.234 1.546 1 69.69 92 ARG B C 1
ATOM 2353 O O . ARG B 1 92 ? 5.816 20.922 1.321 1 69.69 92 ARG B O 1
ATOM 2360 N N . ASP B 1 93 ? 4.172 19.344 0.812 1 67.69 93 ASP B N 1
ATOM 2361 C CA . ASP B 1 93 ? 4.637 19.359 -0.57 1 67.69 93 ASP B CA 1
ATOM 2362 C C . ASP B 1 93 ? 4.301 20.688 -1.246 1 67.69 93 ASP B C 1
ATOM 2364 O O . ASP B 1 93 ? 3.219 21.234 -1.038 1 67.69 93 ASP B O 1
ATOM 2368 N N . SER B 1 94 ? 5.293 21.234 -1.876 1 56.34 94 SER B N 1
ATOM 2369 C CA . SER B 1 94 ? 5.188 22.531 -2.523 1 56.34 94 SER B CA 1
ATOM 2370 C C . SER B 1 94 ? 3.988 22.594 -3.465 1 56.34 94 SER B C 1
ATOM 2372 O O . SER B 1 94 ? 3.416 23.656 -3.688 1 56.34 94 SER B O 1
ATOM 2374 N N . GLN B 1 95 ? 3.562 21.469 -3.941 1 55.28 95 GLN B N 1
ATOM 2375 C CA . GLN B 1 95 ? 2.5 21.5 -4.941 1 55.28 95 GLN B CA 1
ATOM 2376 C C . GLN B 1 95 ? 1.16 21.859 -4.312 1 55.28 95 GLN B C 1
ATOM 2378 O O . GLN B 1 95 ? 0.321 22.5 -4.949 1 55.28 95 GLN B O 1
ATOM 2383 N N . LEU B 1 96 ? 0.911 21.375 -3.189 1 53.75 96 LEU B N 1
ATOM 2384 C CA . LEU B 1 96 ? -0.346 21.703 -2.525 1 53.75 96 LEU B CA 1
ATOM 2385 C C . LEU B 1 96 ? -0.49 23.219 -2.342 1 53.75 96 LEU B C 1
ATOM 2387 O O . LEU B 1 96 ? -1.576 23.766 -2.529 1 53.75 96 LEU B O 1
ATOM 2391 N N . VAL B 1 97 ? 0.613 23.797 -1.798 1 47.75 97 VAL B N 1
ATOM 2392 C CA . VAL B 1 97 ? 0.593 25.234 -1.646 1 47.75 97 VAL B CA 1
ATOM 2393 C C . VAL B 1 97 ? 0.222 25.891 -2.975 1 47.75 97 VAL B C 1
ATOM 2395 O O . VAL B 1 97 ? -0.602 26.812 -3.012 1 47.75 97 VAL B O 1
ATOM 2398 N N . ILE B 1 98 ? 0.841 25.406 -3.947 1 46.03 98 ILE B N 1
ATOM 2399 C CA . ILE B 1 98 ? 0.584 26 -5.254 1 46.03 98 ILE B CA 1
ATOM 2400 C C . ILE B 1 98 ? -0.872 25.766 -5.652 1 46.03 98 ILE B C 1
ATOM 2402 O O . ILE B 1 98 ? -1.539 26.672 -6.156 1 46.03 98 ILE B O 1
ATOM 2406 N N . LYS B 1 99 ? -1.253 24.656 -5.336 1 52.31 99 LYS B N 1
ATOM 2407 C CA . LYS B 1 99 ? -2.633 24.344 -5.695 1 52.31 99 LYS B CA 1
ATOM 2408 C C . LYS B 1 99 ? -3.617 25.172 -4.879 1 52.31 99 LYS B C 1
ATOM 2410 O O . LYS B 1 99 ? -4.625 25.641 -5.406 1 52.31 99 LYS B O 1
ATOM 2415 N N . GLN B 1 100 ? -3.293 25.188 -3.705 1 50.81 100 GLN B N 1
ATOM 2416 C CA . GLN B 1 100 ? -4.148 26 -2.852 1 50.81 100 GLN B CA 1
ATOM 24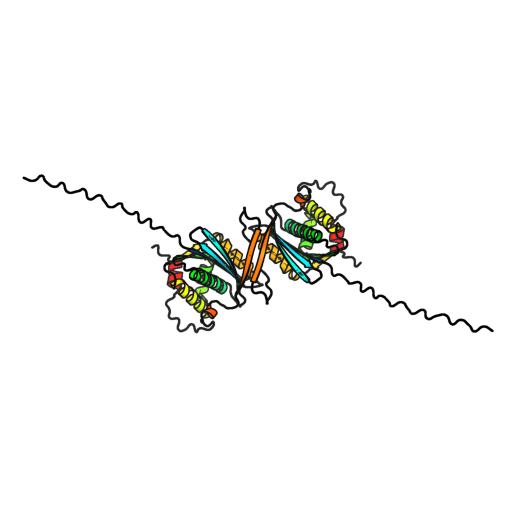17 C C . GLN B 1 100 ? -4.152 27.453 -3.311 1 50.81 100 GLN B C 1
ATOM 2419 O O . GLN B 1 100 ? -5.199 28.109 -3.318 1 50.81 100 GLN B O 1
ATOM 2424 N N . LEU B 1 101 ? -2.963 27.906 -3.561 1 45.56 101 LEU B N 1
ATOM 2425 C CA . LEU B 1 101 ? -2.879 29.266 -4.078 1 45.56 101 LEU B CA 1
ATOM 2426 C C . LEU B 1 101 ? -3.689 29.406 -5.359 1 45.56 101 LEU B C 1
ATOM 2428 O O . LEU B 1 101 ? -4.355 30.438 -5.566 1 45.56 101 LEU B O 1
ATOM 2432 N N . THR B 1 102 ? -3.512 28.438 -6.07 1 43.5 102 THR B N 1
ATOM 2433 C CA . THR B 1 102 ? -4.262 28.516 -7.316 1 43.5 102 THR B CA 1
ATOM 2434 C C . THR B 1 102 ? -5.754 28.312 -7.07 1 43.5 102 THR B C 1
ATOM 2436 O O . THR B 1 102 ? -6.586 28.891 -7.781 1 43.5 102 THR B O 1
ATOM 2439 N N . ASN B 1 103 ? -5.996 27.469 -6.168 1 44.09 103 ASN B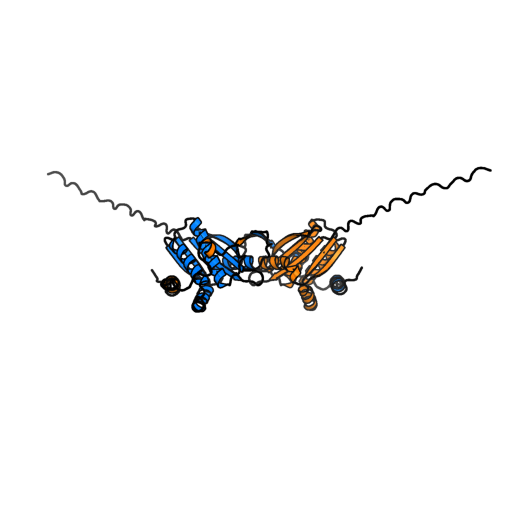 N 1
ATOM 2440 C CA . ASN B 1 103 ? -7.402 27.219 -5.855 1 44.09 103 ASN B CA 1
ATOM 2441 C C . ASN B 1 103 ? -7.969 28.312 -4.945 1 44.09 103 ASN B C 1
ATOM 2443 O O . ASN B 1 103 ? -9.148 28.281 -4.602 1 44.09 103 ASN B O 1
ATOM 2447 N N . GLU B 1 104 ? -7.219 29.016 -4.234 1 46.28 104 GLU B N 1
ATOM 2448 C CA . GLU B 1 104 ? -7.668 30.219 -3.523 1 46.28 104 GLU B CA 1
ATOM 2449 C C . GLU B 1 104 ? -8.789 30.922 -4.281 1 46.28 104 GLU B C 1
ATOM 2451 O O . GLU B 1 104 ? -9.727 31.438 -3.674 1 46.28 104 GLU B O 1
ATOM 2456 N N . TYR B 1 105 ? -8.648 31.016 -5.438 1 40.38 105 TYR B N 1
ATOM 2457 C CA . TYR B 1 105 ? -9.75 31.641 -6.168 1 40.38 105 TYR B CA 1
ATOM 2458 C C . TYR B 1 105 ? -11.031 30.828 -6.023 1 40.38 105 TYR B C 1
ATOM 2460 O O . TYR B 1 105 ? -12.125 31.391 -6.012 1 40.38 105 TYR B O 1
ATOM 2468 N N . LYS B 1 106 ? -10.852 29.5 -5.922 1 43.28 106 LYS B N 1
ATOM 2469 C CA . LYS B 1 106 ? -12.047 28.672 -5.879 1 43.28 106 LYS B CA 1
ATOM 2470 C C . LYS B 1 106 ? -12.5 28.422 -4.441 1 43.28 106 LYS B C 1
ATOM 2472 O O . LYS B 1 106 ? -13.5 27.75 -4.203 1 43.28 106 LYS B O 1
ATOM 2477 N N . CYS B 1 107 ? -11.719 28.766 -3.496 1 48.47 107 CYS B N 1
ATOM 2478 C CA . CYS B 1 107 ? -12.07 28.531 -2.1 1 48.47 107 CYS B CA 1
ATOM 2479 C C . CYS B 1 107 ? -13.289 29.359 -1.703 1 48.47 107 CYS B C 1
ATOM 2481 O O . CYS B 1 107 ? -13.391 29.812 -0.564 1 48.47 107 CYS B O 1
ATOM 2483 N N . ARG B 1 108 ? -13.922 29.781 -2.561 1 54.62 108 ARG B N 1
ATOM 2484 C CA . ARG B 1 108 ? -15.25 30.281 -2.227 1 54.62 108 ARG B CA 1
ATOM 2485 C C . ARG B 1 108 ? -16.172 29.172 -1.756 1 54.62 108 ARG B C 1
ATOM 2487 O O . ARG B 1 108 ? -17.344 29.406 -1.458 1 54.62 108 ARG B O 1
ATOM 2494 N N . ASP B 1 109 ? -15.492 27.953 -1.435 1 67.25 109 ASP B N 1
ATOM 2495 C CA . ASP B 1 109 ? -16.266 26.812 -0.973 1 67.25 109 ASP B CA 1
ATOM 2496 C C . ASP B 1 109 ? -16.312 26.766 0.553 1 67.25 109 ASP B C 1
ATOM 2498 O O . ASP B 1 109 ? -15.273 26.766 1.213 1 67.25 109 ASP B O 1
ATOM 2502 N N . PRO B 1 110 ? -17.484 27.062 1.21 1 72.94 110 PRO B N 1
ATOM 2503 C CA . PRO B 1 110 ? -17.641 27.047 2.666 1 72.94 110 PRO B CA 1
ATOM 2504 C C . PRO B 1 110 ? -16.984 25.844 3.324 1 72.94 110 PRO B C 1
ATOM 2506 O O . PRO B 1 110 ? -16.484 25.938 4.445 1 72.94 110 PRO B O 1
ATOM 2509 N N . THR B 1 111 ? -16.906 24.859 2.65 1 78.31 111 THR B N 1
ATOM 2510 C CA . THR B 1 111 ? -16.297 23.641 3.201 1 78.31 111 THR B CA 1
ATOM 2511 C C . THR B 1 111 ? -14.797 23.812 3.355 1 78.31 111 THR B C 1
ATOM 2513 O O . THR B 1 111 ? -14.227 23.469 4.395 1 78.31 111 THR B O 1
ATOM 2516 N N . MET B 1 112 ? -14.203 24.359 2.385 1 81.38 112 MET B N 1
ATOM 2517 C CA . MET B 1 112 ? -12.758 24.562 2.439 1 81.38 112 MET B CA 1
ATOM 2518 C C . MET B 1 112 ? -12.391 25.578 3.508 1 81.38 112 MET B C 1
ATOM 2520 O O . MET B 1 112 ? -11.359 25.453 4.172 1 81.38 112 MET B O 1
ATOM 2524 N N . ALA B 1 113 ? -13.273 26.531 3.684 1 76.75 113 ALA B N 1
ATOM 2525 C CA . ALA B 1 113 ? -13.07 27.516 4.75 1 76.75 113 ALA B CA 1
ATOM 2526 C C . ALA B 1 113 ? -13.102 26.844 6.121 1 76.75 113 ALA B C 1
ATOM 2528 O O . ALA B 1 113 ? -12.312 27.188 7.004 1 76.75 113 ALA B O 1
ATOM 2529 N N . ALA B 1 114 ? -14.039 25.922 6.285 1 82.5 114 ALA B N 1
ATOM 2530 C CA . ALA B 1 114 ? -14.133 25.203 7.547 1 82.5 114 ALA B CA 1
ATOM 2531 C C . ALA B 1 114 ? -12.852 24.422 7.82 1 82.5 114 ALA B C 1
ATOM 2533 O O . ALA B 1 114 ? -12.367 24.391 8.953 1 82.5 114 ALA B O 1
ATOM 2534 N N . TYR B 1 115 ? -12.305 23.812 6.824 1 84.5 115 TYR B N 1
ATOM 2535 C CA . TYR B 1 115 ? -11.047 23.094 6.965 1 84.5 115 TYR B CA 1
ATOM 2536 C C . TYR B 1 115 ? -9.914 24.031 7.359 1 84.5 115 TYR B C 1
ATOM 2538 O O . TYR B 1 115 ? -9.086 23.688 8.211 1 84.5 115 TYR B O 1
ATOM 2546 N N . TYR B 1 116 ? -9.93 25.094 6.754 1 78.38 116 TYR B N 1
ATOM 2547 C CA . TYR B 1 116 ? -8.914 26.094 7.043 1 78.38 116 TYR B CA 1
ATOM 2548 C C . TYR B 1 116 ? -8.969 26.531 8.5 1 78.38 116 TYR B C 1
ATOM 2550 O O . TYR B 1 116 ? -7.941 26.578 9.18 1 78.38 116 TYR B O 1
ATOM 2558 N N . VAL B 1 117 ? -10.133 26.844 8.938 1 80.06 117 VAL B N 1
ATOM 2559 C CA . VAL B 1 117 ? -10.336 27.281 10.312 1 80.06 117 VAL B CA 1
ATOM 2560 C C . VAL B 1 117 ? -9.922 26.172 11.281 1 80.06 117 VAL B C 1
ATOM 2562 O O . VAL B 1 117 ? -9.242 26.422 12.273 1 80.06 117 VAL B O 1
ATOM 2565 N N . ALA B 1 118 ? -10.32 24.969 10.961 1 84.81 118 ALA B N 1
ATOM 2566 C CA . ALA B 1 118 ? -9.977 23.828 11.812 1 84.81 118 ALA B CA 1
ATOM 2567 C C . ALA B 1 118 ? -8.469 23.672 11.93 1 84.81 118 ALA B C 1
ATOM 2569 O O . ALA B 1 118 ? -7.938 23.516 13.031 1 84.81 118 ALA B O 1
ATOM 2570 N N . ALA B 1 119 ? -7.797 23.734 10.805 1 84.88 119 ALA B N 1
ATOM 2571 C CA . ALA B 1 119 ? -6.344 23.609 10.805 1 84.88 119 ALA B CA 1
ATOM 2572 C C . ALA B 1 119 ? -5.699 24.766 11.578 1 84.88 119 ALA B C 1
ATOM 2574 O O . ALA B 1 119 ? -4.738 24.547 12.32 1 84.88 119 ALA B O 1
ATOM 2575 N N . GLY B 1 120 ? -6.23 25.922 11.43 1 82.88 120 GLY B N 1
ATOM 2576 C CA . GLY B 1 120 ? -5.742 27.078 12.156 1 82.88 120 GLY B CA 1
ATOM 2577 C C . GLY B 1 120 ? -5.91 26.969 13.656 1 82.88 120 GLY B C 1
ATOM 2578 O O . GLY B 1 120 ? -4.988 27.266 14.414 1 82.88 120 GLY B O 1
ATOM 2579 N N . ASN B 1 121 ? -7.066 26.547 14.031 1 84.31 121 ASN B N 1
ATOM 2580 C CA . ASN B 1 121 ? -7.336 26.359 15.453 1 84.31 121 ASN B CA 1
ATOM 2581 C C . ASN B 1 121 ? -6.363 25.375 16.078 1 84.31 121 ASN B C 1
ATOM 2583 O O . ASN B 1 121 ? -5.816 25.625 17.156 1 84.31 121 ASN B O 1
ATOM 2587 N N . LEU B 1 122 ? -6.113 24.344 15.406 1 88.25 122 LEU B N 1
ATOM 2588 C CA . LEU B 1 122 ? -5.188 23.344 15.922 1 88.25 122 LEU B CA 1
ATOM 2589 C C . LEU B 1 122 ? -3.764 23.891 15.969 1 88.25 122 LEU B C 1
ATOM 2591 O O . LEU B 1 122 ? -3.037 23.641 16.938 1 88.25 122 LEU B O 1
ATOM 2595 N N . SER B 1 123 ? -3.404 24.609 14.938 1 86.56 123 SER B N 1
ATOM 2596 C CA . SER B 1 123 ? -2.061 25.172 14.852 1 86.56 123 SER B CA 1
ATOM 2597 C C . SER B 1 123 ? -1.798 26.141 16 1 86.56 123 SER B C 1
ATOM 2599 O O . SER B 1 123 ? -0.679 26.219 16.516 1 86.56 123 SER B O 1
ATOM 2601 N N . SER B 1 124 ? -2.797 26.828 16.438 1 85.31 124 SER B N 1
ATOM 2602 C CA . SER B 1 124 ? -2.666 27.844 17.484 1 85.31 124 SER B CA 1
ATOM 2603 C C . SER B 1 124 ? -2.422 27.203 18.844 1 85.31 124 SER B C 1
ATOM 2605 O O . SER B 1 124 ? -2.039 27.891 19.797 1 85.31 124 SER B O 1
ATOM 2607 N N . MET B 1 125 ? -2.586 25.953 18.906 1 90.44 125 MET B N 1
ATOM 2608 C CA . MET B 1 125 ? -2.43 25.25 20.188 1 90.44 125 MET B CA 1
ATOM 2609 C C . MET B 1 125 ? -0.968 24.906 20.438 1 90.44 125 MET B C 1
ATOM 2611 O O . MET B 1 125 ? -0.609 24.484 21.531 1 90.44 125 MET B O 1
ATOM 2615 N N . PHE B 1 126 ? -0.16 25.125 19.469 1 89.44 126 PHE B N 1
ATOM 2616 C CA . PHE B 1 126 ? 1.273 24.906 19.641 1 89.44 126 PHE B CA 1
ATOM 2617 C C . PHE B 1 126 ? 1.959 26.188 20.109 1 89.44 126 PHE B C 1
ATOM 2619 O O . PHE B 1 126 ? 1.526 27.297 19.766 1 89.44 126 PHE B O 1
ATOM 2626 N N . LYS B 1 127 ? 2.996 26.016 20.953 1 90.19 127 LYS B N 1
ATOM 2627 C CA . LYS B 1 127 ? 3.801 27.172 21.344 1 90.19 127 LYS B CA 1
ATOM 2628 C C . LYS B 1 127 ? 4.555 27.75 20.156 1 90.19 127 LYS B C 1
ATOM 2630 O O . LYS B 1 127 ? 4.664 28.969 20.016 1 90.19 127 LYS B O 1
ATOM 2635 N N . ASP B 1 128 ? 5.152 26.797 19.422 1 88.19 128 ASP B N 1
ATOM 2636 C CA . ASP B 1 128 ? 5.871 27.156 18.203 1 88.19 128 ASP B CA 1
ATOM 2637 C C . ASP B 1 128 ? 5.559 26.188 17.078 1 88.19 128 ASP B C 1
ATOM 2639 O O . ASP B 1 128 ? 5.668 24.969 17.25 1 88.19 128 ASP B O 1
ATOM 2643 N N . ILE B 1 129 ? 5.066 26.703 15.969 1 85.75 129 ILE B N 1
ATOM 2644 C CA . ILE B 1 129 ? 4.789 25.906 14.781 1 85.75 129 ILE B CA 1
ATOM 2645 C C . ILE B 1 129 ? 5.281 26.641 13.531 1 85.75 129 ILE B C 1
ATOM 2647 O O . ILE B 1 129 ? 5.113 27.844 13.414 1 85.75 129 ILE B O 1
ATOM 2651 N N . SER B 1 130 ? 6.047 25.875 12.734 1 83.75 130 SER B N 1
ATOM 2652 C CA . SER B 1 130 ? 6.527 26.453 11.477 1 83.75 130 SER B CA 1
ATOM 2653 C C . SER B 1 130 ? 6.199 25.547 10.297 1 83.75 130 SER B C 1
ATOM 2655 O O . SER B 1 130 ? 6.109 24.328 10.453 1 83.75 130 SER B O 1
ATOM 2657 N N . VAL B 1 131 ? 5.918 26.125 9.188 1 79.44 131 VAL B N 1
ATOM 2658 C CA . VAL B 1 131 ? 5.645 25.391 7.957 1 79.44 131 VAL B CA 1
ATOM 2659 C C . VAL B 1 131 ? 6.82 25.547 6.996 1 79.44 131 VAL B C 1
ATOM 2661 O O . VAL B 1 131 ? 7.301 26.656 6.762 1 79.44 131 VAL B O 1
ATOM 2664 N N . LYS B 1 132 ? 7.242 24.422 6.523 1 77 132 LYS B N 1
ATOM 2665 C CA . LYS B 1 132 ? 8.344 24.406 5.57 1 77 132 LYS B CA 1
ATOM 2666 C C . LYS B 1 132 ? 7.949 23.703 4.277 1 77 132 LYS B C 1
ATOM 2668 O O . LYS B 1 132 ? 7.078 22.844 4.277 1 77 132 LYS B O 1
ATOM 2673 N N . TYR B 1 133 ? 8.531 24.156 3.15 1 72.75 133 TYR B N 1
ATOM 2674 C CA . TYR B 1 133 ? 8.273 23.547 1.851 1 72.75 133 TYR B CA 1
ATOM 2675 C C . TYR B 1 133 ? 9.414 22.625 1.446 1 72.75 133 TYR B C 1
ATOM 2677 O O . TYR B 1 133 ? 10.586 22.953 1.629 1 72.75 133 TYR B O 1
ATOM 2685 N N . PHE B 1 134 ? 8.93 21.516 1.083 1 70.62 134 PHE B N 1
ATOM 2686 C CA . PHE B 1 134 ? 9.938 20.547 0.649 1 70.62 134 PHE B CA 1
ATOM 2687 C C . PHE B 1 134 ? 9.609 20.016 -0.741 1 70.62 134 PHE B C 1
ATOM 2689 O O . PHE B 1 134 ? 8.445 19.906 -1.111 1 70.62 134 PHE B O 1
ATOM 2696 N N . PRO B 1 135 ? 10.859 19.672 -1.326 1 70.44 135 PRO B N 1
ATOM 2697 C CA . PRO B 1 135 ? 10.656 18.953 -2.582 1 70.44 135 PRO B CA 1
ATOM 2698 C C . PRO B 1 135 ? 9.867 17.656 -2.396 1 70.44 135 PRO B C 1
ATOM 2700 O O . PRO B 1 135 ? 9.906 17.062 -1.321 1 70.44 135 PRO B O 1
ATOM 2703 N N . ARG B 1 136 ? 9.18 17.297 -3.379 1 68.5 136 ARG B N 1
ATOM 2704 C CA . ARG B 1 136 ? 8.336 16.109 -3.385 1 68.5 136 ARG B CA 1
ATOM 2705 C C . ARG B 1 136 ? 9.117 14.883 -2.916 1 68.5 136 ARG B C 1
ATOM 2707 O O . ARG B 1 136 ? 8.57 14.016 -2.223 1 68.5 136 ARG B O 1
ATOM 2714 N N . GLU B 1 137 ? 10.43 14.914 -3.178 1 72 137 GLU B N 1
ATOM 2715 C CA . GLU B 1 137 ? 11.281 13.773 -2.855 1 72 137 GLU B CA 1
ATOM 2716 C C . GLU B 1 137 ? 11.391 13.57 -1.347 1 72 137 GLU B C 1
ATOM 2718 O O . GLU B 1 137 ? 11.648 12.453 -0.881 1 72 137 GLU B O 1
ATOM 2723 N N . GLN B 1 138 ? 11.102 14.594 -0.618 1 74 138 GLN B N 1
ATOM 2724 C CA . GLN B 1 138 ? 11.242 14.5 0.831 1 74 138 GLN B CA 1
ATOM 2725 C C . GLN B 1 138 ? 9.922 14.094 1.485 1 74 138 GLN B C 1
ATOM 2727 O O . GLN B 1 138 ? 9.875 13.828 2.688 1 74 138 GLN B O 1
ATOM 2732 N N . ASN B 1 139 ? 8.875 14.086 0.717 1 84.25 139 ASN B N 1
ATOM 2733 C CA . ASN B 1 139 ? 7.562 13.719 1.235 1 84.25 139 ASN B CA 1
ATOM 2734 C C . ASN B 1 139 ? 7.141 12.336 0.766 1 84.25 139 ASN B C 1
ATOM 2736 O O . ASN B 1 139 ? 5.945 12.023 0.72 1 84.25 139 ASN B O 1
ATOM 2740 N N . LEU B 1 140 ? 8.078 11.547 0.463 1 82.94 140 LEU B N 1
ATOM 2741 C CA . LEU B 1 140 ? 7.828 10.266 -0.179 1 82.94 140 LEU B CA 1
ATOM 2742 C C . LEU B 1 140 ? 7.023 9.344 0.735 1 82.94 140 LEU B C 1
ATOM 2744 O O . LEU B 1 140 ? 6.082 8.68 0.288 1 82.94 140 LEU B O 1
ATOM 2748 N N . ALA B 1 141 ? 7.43 9.359 2.004 1 88 141 ALA B N 1
ATOM 2749 C CA . ALA B 1 141 ? 6.785 8.438 2.936 1 88 141 ALA B CA 1
ATOM 2750 C C . ALA B 1 141 ? 5.305 8.766 3.1 1 88 141 ALA B C 1
ATOM 2752 O O . ALA B 1 141 ? 4.457 7.867 3.066 1 88 141 ALA B O 1
ATOM 2753 N N . ALA B 1 142 ? 5 10.023 3.293 1 91.19 142 ALA B N 1
ATOM 2754 C CA . ALA B 1 142 ? 3.602 10.422 3.426 1 91.19 142 ALA B CA 1
ATOM 2755 C C . ALA B 1 142 ? 2.826 10.148 2.141 1 91.19 142 ALA B C 1
ATOM 2757 O O . ALA B 1 142 ? 1.679 9.703 2.184 1 91.19 142 ALA B O 1
ATOM 2758 N N . ASN B 1 143 ? 3.414 10.453 1.022 1 88.06 143 ASN B N 1
ATOM 2759 C CA . ASN B 1 143 ? 2.801 10.164 -0.269 1 88.06 143 ASN B CA 1
ATOM 2760 C C . ASN B 1 143 ? 2.516 8.672 -0.43 1 88.06 143 ASN B C 1
ATOM 2762 O O . ASN B 1 143 ? 1.444 8.289 -0.905 1 88.06 143 ASN B O 1
ATOM 2766 N N . GLU B 1 144 ? 3.506 7.906 -0.02 1 88.38 144 GLU B N 1
ATOM 2767 C CA . GLU B 1 144 ? 3.33 6.461 -0.068 1 88.38 144 GLU B CA 1
ATOM 2768 C C . GLU B 1 144 ? 2.125 6.02 0.757 1 88.38 144 GLU B C 1
ATOM 2770 O O . GLU B 1 144 ? 1.309 5.219 0.295 1 88.38 144 GLU B O 1
ATOM 2775 N N . MET B 1 145 ? 2.09 6.465 1.919 1 92.38 145 MET B N 1
ATOM 2776 C CA . MET B 1 145 ? 0.992 6.105 2.812 1 92.38 145 MET B CA 1
ATOM 2777 C C . MET B 1 145 ? -0.351 6.523 2.221 1 92.38 145 MET B C 1
ATOM 2779 O O . MET B 1 145 ? -1.334 5.789 2.322 1 92.38 145 MET B O 1
ATOM 2783 N N . ALA B 1 146 ? -0.394 7.691 1.609 1 92.44 146 ALA B N 1
ATOM 2784 C CA . ALA B 1 146 ? -1.623 8.18 0.989 1 92.44 146 ALA B CA 1
ATOM 2785 C C . ALA B 1 146 ? -2.041 7.281 -0.174 1 92.44 146 ALA B C 1
ATOM 2787 O O . ALA B 1 146 ? -3.221 6.953 -0.321 1 92.44 146 ALA B O 1
ATOM 2788 N N . GLN B 1 147 ? -1.14 6.941 -0.953 1 87.88 147 GLN B N 1
ATOM 2789 C CA . GLN B 1 147 ? -1.408 6.102 -2.115 1 87.88 147 GLN B CA 1
ATOM 2790 C C . GLN B 1 147 ? -1.878 4.711 -1.695 1 87.88 147 GLN B C 1
ATOM 2792 O O . GLN B 1 147 ? -2.744 4.121 -2.344 1 87.88 147 GLN B O 1
ATOM 2797 N N . ILE B 1 148 ? -1.291 4.219 -0.684 1 88.88 148 ILE B N 1
ATOM 2798 C CA . ILE B 1 148 ? -1.721 2.93 -0.153 1 88.88 148 ILE B CA 1
ATOM 2799 C C . ILE B 1 148 ? -3.186 3.01 0.274 1 88.88 148 ILE B C 1
ATOM 2801 O O . ILE B 1 148 ? -3.998 2.168 -0.117 1 88.88 148 ILE B O 1
ATOM 2805 N N . ALA B 1 149 ? -3.484 4.012 0.997 1 93.19 149 ALA B N 1
ATOM 2806 C CA . ALA B 1 149 ? -4.836 4.164 1.532 1 93.19 149 ALA B CA 1
ATOM 2807 C C . ALA B 1 149 ? -5.855 4.312 0.408 1 93.19 149 ALA B C 1
ATOM 2809 O O . ALA B 1 149 ? -6.984 3.826 0.518 1 93.19 149 ALA B O 1
ATOM 2810 N N . SER B 1 150 ? -5.449 4.969 -0.631 1 91.31 150 SER B N 1
ATOM 2811 C CA . SER B 1 150 ? -6.398 5.219 -1.712 1 91.31 150 SER B CA 1
ATOM 2812 C C . SER B 1 150 ? -6.449 4.047 -2.686 1 91.31 150 SER B C 1
ATOM 2814 O O . SER B 1 150 ? -7.379 3.936 -3.486 1 91.31 150 SER B O 1
ATOM 2816 N N . GLY B 1 151 ? -5.523 3.211 -2.65 1 84.19 151 GLY B N 1
ATOM 2817 C CA . GLY B 1 151 ? -5.395 2.186 -3.674 1 84.19 151 GLY B CA 1
ATOM 2818 C C . GLY B 1 151 ? -5.809 0.807 -3.191 1 84.19 151 GLY B C 1
ATOM 2819 O O . GLY B 1 151 ? -6 -0.106 -3.998 1 84.19 151 GLY B O 1
ATOM 2820 N N . ILE B 1 152 ? -5.949 0.637 -1.988 1 84.56 152 ILE B N 1
ATOM 2821 C CA . ILE B 1 152 ? -6.219 -0.688 -1.44 1 84.56 152 ILE B CA 1
ATOM 2822 C C . ILE B 1 152 ? -7.719 -0.849 -1.194 1 84.56 152 ILE B C 1
ATOM 2824 O O . ILE B 1 152 ? -8.383 0.082 -0.729 1 84.56 152 ILE B O 1
ATOM 2828 N N . GLN B 1 153 ? -8.141 -2.045 -1.542 1 82.38 153 GLN B N 1
ATOM 2829 C CA . GLN B 1 153 ? -9.547 -2.344 -1.264 1 82.38 153 GLN B CA 1
ATOM 2830 C C . GLN B 1 153 ? -9.734 -2.777 0.187 1 82.38 153 GLN B C 1
ATOM 2832 O O . GLN B 1 153 ? -8.93 -3.535 0.726 1 82.38 153 GLN B O 1
ATOM 2837 N N . ILE B 1 154 ? -10.75 -2.158 0.811 1 85.38 154 ILE B N 1
ATOM 2838 C CA . ILE B 1 154 ? -11.133 -2.533 2.166 1 85.38 154 ILE B CA 1
ATOM 2839 C C . ILE B 1 154 ? -12.641 -2.77 2.229 1 85.38 154 ILE B C 1
ATOM 2841 O O . ILE B 1 154 ? -13.422 -2.004 1.655 1 85.38 154 ILE B O 1
ATOM 2845 N N . GLN B 1 155 ? -12.922 -3.91 2.834 1 83.06 155 GLN B N 1
ATOM 2846 C CA . GLN B 1 155 ? -14.336 -4.254 2.934 1 83.06 155 GLN B CA 1
ATOM 2847 C C . GLN B 1 155 ? -15.086 -3.244 3.801 1 83.06 155 GLN B C 1
ATOM 2849 O O . GLN B 1 155 ? -14.5 -2.641 4.703 1 83.06 155 GLN B O 1
ATOM 2854 N N . GLU B 1 156 ? -16.406 -3.129 3.547 1 84.5 156 GLU B N 1
ATOM 2855 C CA . GLU B 1 156 ? -17.234 -2.133 4.207 1 84.5 156 GLU B CA 1
ATOM 2856 C C . GLU B 1 156 ? -17.25 -2.338 5.723 1 84.5 156 GLU B C 1
ATOM 2858 O O . GLU B 1 156 ? -17.219 -1.37 6.484 1 84.5 156 GLU B O 1
ATOM 2863 N N . HIS B 1 157 ? -17.172 -3.607 6.172 1 87.69 157 HIS B N 1
ATOM 2864 C CA . HIS B 1 157 ? -17.312 -3.893 7.594 1 87.69 157 HIS B CA 1
ATOM 2865 C C . HIS B 1 157 ? -15.977 -3.805 8.312 1 87.69 157 HIS B C 1
ATOM 2867 O O . HIS B 1 157 ? -15.922 -3.838 9.547 1 87.69 157 HIS B O 1
ATOM 2873 N N . GLN B 1 158 ? -15 -3.65 7.535 1 89.19 158 GLN B N 1
ATOM 2874 C CA . GLN B 1 158 ? -13.664 -3.562 8.117 1 89.19 158 GLN B CA 1
ATOM 2875 C C . GLN B 1 158 ? -13.266 -2.109 8.359 1 89.19 158 GLN B C 1
ATOM 2877 O O . GLN B 1 158 ? -13.438 -1.259 7.488 1 89.19 158 GLN B O 1
ATOM 2882 N N . SER B 1 159 ? -12.766 -1.787 9.602 1 92.19 159 SER B N 1
ATOM 2883 C CA . SER B 1 159 ? -12.328 -0.433 9.93 1 92.19 159 SER B CA 1
ATOM 2884 C C . SER B 1 159 ? -10.836 -0.254 9.68 1 92.19 159 SER B C 1
ATOM 2886 O O . SER B 1 159 ? -10.336 0.874 9.648 1 92.19 159 SER B O 1
ATOM 2888 N N . GLU B 1 160 ? -10.164 -1.298 9.602 1 93.69 160 GLU B N 1
ATOM 2889 C CA . GLU B 1 160 ? -8.727 -1.249 9.336 1 93.69 160 GLU B CA 1
ATOM 2890 C C . GLU B 1 160 ? -8.266 -2.482 8.562 1 93.69 160 GLU B C 1
ATOM 2892 O O . GLU B 1 160 ? -8.969 -3.496 8.523 1 93.69 160 GLU B O 1
ATOM 2897 N N . ARG B 1 161 ? -7.172 -2.332 7.871 1 91.56 161 ARG B N 1
ATOM 2898 C CA . ARG B 1 161 ? -6.547 -3.426 7.137 1 91.56 161 ARG B CA 1
ATOM 2899 C C . ARG B 1 161 ? -5.027 -3.365 7.258 1 91.56 161 ARG B C 1
ATOM 2901 O O . ARG B 1 161 ? -4.422 -2.316 7.031 1 91.56 161 ARG B O 1
ATOM 2908 N N . THR B 1 162 ? -4.453 -4.5 7.672 1 92.62 162 THR B N 1
ATOM 2909 C CA . THR B 1 162 ? -3.006 -4.59 7.82 1 92.62 162 THR B CA 1
ATOM 2910 C C . THR B 1 162 ? -2.4 -5.422 6.691 1 92.62 162 THR B C 1
ATOM 2912 O O . THR B 1 162 ? -2.898 -6.504 6.375 1 92.62 162 THR B O 1
ATOM 2915 N N . ILE B 1 163 ? -1.367 -4.902 6.059 1 90.25 163 ILE B N 1
ATOM 2916 C CA . ILE B 1 163 ? -0.68 -5.59 4.973 1 90.25 163 ILE B CA 1
ATOM 2917 C C . ILE B 1 163 ? 0.81 -5.699 5.289 1 90.25 163 ILE B C 1
ATOM 2919 O O . ILE B 1 163 ? 1.432 -4.723 5.719 1 90.25 163 ILE B O 1
ATOM 2923 N N . THR B 1 164 ? 1.344 -6.879 5.117 1 92.44 164 THR B N 1
ATOM 2924 C CA . THR B 1 164 ? 2.777 -7.086 5.293 1 92.44 164 THR B CA 1
ATOM 2925 C C . THR B 1 164 ? 3.453 -7.355 3.953 1 92.44 164 THR B C 1
ATOM 2927 O O . THR B 1 164 ? 3.037 -8.242 3.209 1 92.44 164 THR B O 1
ATOM 2930 N N . MET B 1 165 ? 4.375 -6.496 3.625 1 92.62 165 MET B N 1
ATOM 2931 C CA . MET B 1 165 ? 5.199 -6.68 2.432 1 92.62 165 MET B CA 1
ATOM 2932 C C . MET B 1 165 ? 6.535 -7.324 2.785 1 92.62 165 MET B C 1
ATOM 2934 O O . MET B 1 165 ? 7.164 -6.949 3.775 1 92.62 165 MET B O 1
ATOM 2938 N N . GLN B 1 166 ? 6.945 -8.336 1.979 1 93.94 166 GLN B N 1
ATOM 2939 C CA . GLN B 1 166 ? 8.211 -9.023 2.199 1 93.94 166 GLN B CA 1
ATOM 2940 C C . GLN B 1 166 ? 9.156 -8.828 1.021 1 93.94 166 GLN B C 1
ATOM 2942 O O . GLN B 1 166 ? 8.711 -8.633 -0.113 1 93.94 166 GLN B O 1
ATOM 2947 N N . LYS B 1 167 ? 10.461 -8.891 1.382 1 93.62 167 LYS B N 1
ATOM 2948 C CA . LYS B 1 167 ? 11.477 -8.805 0.331 1 93.62 167 LYS B CA 1
ATOM 2949 C C . LYS B 1 167 ? 11.867 -10.195 -0.165 1 93.62 167 LYS B C 1
ATOM 2951 O O . LYS B 1 167 ? 12 -11.125 0.631 1 93.62 167 LYS B O 1
ATOM 2956 N N . LYS B 1 168 ? 11.922 -10.297 -1.399 1 93.44 168 LYS B N 1
ATOM 2957 C CA . LYS B 1 168 ? 12.547 -11.461 -2.014 1 93.44 168 LYS B CA 1
ATOM 2958 C C . LYS B 1 168 ? 13.914 -11.102 -2.604 1 93.44 168 LYS B C 1
ATOM 2960 O O . LYS B 1 168 ? 13.992 -10.32 -3.549 1 93.44 168 LYS B O 1
ATOM 2965 N N . PHE B 1 169 ? 14.945 -11.742 -2.182 1 91.19 169 PHE B N 1
ATOM 2966 C CA . PHE B 1 169 ? 16.297 -11.305 -2.488 1 91.19 169 PHE B CA 1
ATOM 2967 C C . PHE B 1 169 ? 16.844 -12.039 -3.713 1 91.19 169 PHE B C 1
ATOM 2969 O O . PHE B 1 169 ? 17.734 -11.531 -4.398 1 91.19 169 PHE B O 1
ATOM 2976 N N . LEU B 1 170 ? 16.297 -13.227 -3.945 1 90.94 170 LEU B N 1
ATOM 2977 C CA . LEU B 1 170 ? 16.797 -14.016 -5.062 1 90.94 170 LEU B CA 1
ATOM 2978 C C . LEU B 1 170 ? 15.664 -14.367 -6.027 1 90.94 170 LEU B C 1
ATOM 2980 O O . LEU B 1 170 ? 14.555 -14.688 -5.598 1 90.94 170 LEU B O 1
ATOM 2984 N N . PRO B 1 171 ? 16.031 -14.336 -7.312 1 91.94 171 PRO B N 1
ATOM 2985 C CA . PRO B 1 171 ? 15.047 -14.789 -8.281 1 91.94 171 PRO B CA 1
ATOM 2986 C C . PRO B 1 171 ? 14.617 -16.234 -8.055 1 91.94 171 PRO B C 1
ATOM 2988 O O . PRO B 1 171 ? 15.43 -17.062 -7.625 1 91.94 171 PRO B O 1
ATOM 2991 N N . SER B 1 172 ? 13.398 -16.531 -8.336 1 91.38 172 SER B N 1
ATOM 2992 C CA . SER B 1 172 ? 12.844 -17.859 -8.102 1 91.38 172 SER B CA 1
ATOM 2993 C C . SER B 1 172 ? 13.602 -18.922 -8.883 1 91.38 172 SER B C 1
ATOM 2995 O O . SER B 1 172 ? 13.688 -20.062 -8.453 1 91.38 172 SER B O 1
ATOM 2997 N N . ILE B 1 173 ? 14.156 -18.562 -10 1 86.25 173 ILE B N 1
ATOM 2998 C CA . ILE B 1 173 ? 14.836 -19.547 -10.836 1 86.25 173 ILE B CA 1
ATOM 2999 C C . ILE B 1 173 ? 16.188 -19.891 -10.219 1 86.25 173 ILE B C 1
ATOM 3001 O O . ILE B 1 173 ? 16.672 -21.031 -10.344 1 86.25 173 ILE B O 1
ATOM 3005 N N . ILE B 1 174 ? 16.828 -18.953 -9.609 1 85.44 174 ILE B N 1
ATOM 3006 C CA . ILE B 1 174 ? 18.109 -19.203 -8.961 1 85.44 174 ILE B CA 1
ATOM 3007 C C . ILE B 1 174 ? 17.906 -20.125 -7.762 1 85.44 174 ILE B C 1
ATOM 3009 O O . ILE B 1 174 ? 18.703 -21.047 -7.547 1 85.44 174 ILE B O 1
ATOM 3013 N N . SER B 1 175 ? 16.891 -19.938 -7.055 1 81.19 175 SER B N 1
ATOM 3014 C CA . SER B 1 175 ? 16.594 -20.766 -5.895 1 81.19 175 SER B CA 1
ATOM 3015 C C . SER B 1 175 ? 16.328 -22.219 -6.309 1 81.19 175 SER B C 1
ATOM 3017 O O . SER B 1 175 ? 16.422 -23.125 -5.484 1 81.19 175 SER B O 1
ATOM 3019 N N . ARG B 1 176 ? 16.109 -22.438 -7.504 1 82.88 176 ARG B N 1
ATOM 3020 C CA . ARG B 1 176 ? 15.789 -23.75 -8.031 1 82.88 176 ARG B CA 1
ATOM 3021 C C . ARG B 1 176 ? 16.969 -24.328 -8.82 1 82.88 176 ARG B C 1
ATOM 3023 O O . ARG B 1 176 ? 16.812 -25.344 -9.5 1 82.88 176 ARG B O 1
ATOM 3030 N N . GLY B 1 177 ? 18.047 -23.641 -8.758 1 78.12 177 GLY B N 1
ATOM 3031 C CA . GLY B 1 177 ? 19.281 -24.125 -9.375 1 78.12 177 GLY B CA 1
ATOM 3032 C C . GLY B 1 177 ? 19.359 -23.812 -10.859 1 78.12 177 GLY B C 1
ATOM 3033 O O . GLY B 1 177 ? 20.219 -24.359 -11.562 1 78.12 177 GLY B O 1
ATOM 3034 N N . MET B 1 178 ? 18.422 -23.156 -11.359 1 71.94 178 MET B N 1
ATOM 3035 C CA . MET B 1 178 ? 18.438 -22.812 -12.781 1 71.94 178 MET B CA 1
ATOM 3036 C C . MET B 1 178 ? 19.234 -21.531 -13.016 1 71.94 178 MET B C 1
ATOM 3038 O O . MET B 1 178 ? 19.344 -20.688 -12.133 1 71.94 178 MET B O 1
ATOM 3042 N N . ASP B 1 179 ? 20.219 -21.516 -14.062 1 61.5 179 ASP B N 1
ATOM 3043 C CA . ASP B 1 179 ? 21.109 -20.391 -14.305 1 61.5 179 ASP B CA 1
ATOM 3044 C C . ASP B 1 179 ? 20.422 -19.312 -15.125 1 61.5 179 ASP B C 1
ATOM 3046 O O . ASP B 1 179 ? 19.562 -19.609 -15.953 1 61.5 179 ASP B O 1
ATOM 3050 N N . LEU B 1 180 ? 20.562 -18.016 -14.781 1 56.78 180 LEU B N 1
ATOM 3051 C CA . LEU B 1 180 ? 20.125 -16.875 -15.57 1 56.78 180 LEU B CA 1
ATOM 3052 C C . LEU B 1 180 ? 20.641 -16.953 -17 1 56.78 180 LEU B C 1
ATOM 3054 O O . LEU B 1 180 ? 20 -16.469 -17.938 1 56.78 180 LEU B O 1
ATOM 3058 N N . GLU B 1 181 ? 21.891 -17.5 -17.266 1 47.84 181 GLU B N 1
ATOM 3059 C CA . GLU B 1 181 ? 22.547 -17.578 -18.562 1 47.84 181 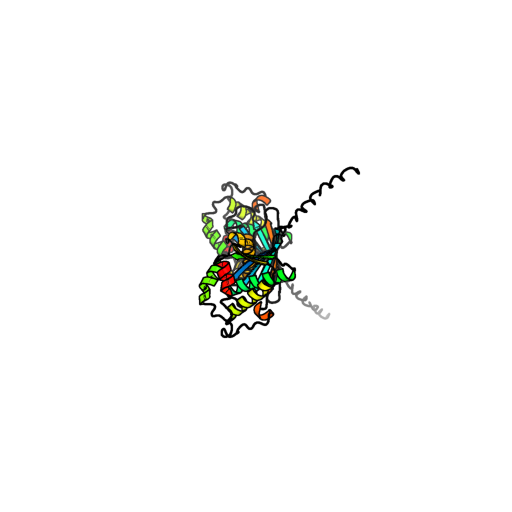GLU B CA 1
ATOM 3060 C C . GLU B 1 181 ? 22.219 -18.906 -19.266 1 47.84 181 GLU B C 1
ATOM 3062 O O . GLU B 1 181 ? 23.109 -19.562 -19.812 1 47.84 181 GLU B O 1
ATOM 3067 N N . ILE B 1 182 ? 21.297 -19.625 -18.938 1 40.91 182 ILE B N 1
ATOM 3068 C CA . ILE B 1 182 ? 21.172 -20.891 -19.641 1 40.91 182 ILE B CA 1
ATOM 3069 C C . ILE B 1 182 ? 21.062 -20.641 -21.141 1 40.91 182 ILE B C 1
ATOM 3071 O O . ILE B 1 182 ? 20.234 -19.828 -21.578 1 40.91 182 ILE B O 1
ATOM 3075 N N . ASN B 1 183 ? 22.016 -21.188 -21.984 1 34.81 183 ASN B N 1
ATOM 3076 C CA . ASN B 1 183 ? 22.094 -21.266 -23.438 1 34.81 183 ASN B CA 1
ATOM 3077 C C . ASN B 1 183 ? 20.797 -21.781 -24.047 1 34.81 183 ASN B C 1
ATOM 3079 O O . ASN B 1 183 ? 20.297 -22.844 -23.641 1 34.81 183 ASN B O 1
ATOM 3083 N N . ALA B 1 184 ? 20 -21.031 -24.656 1 35.38 184 ALA B N 1
ATOM 3084 C CA . ALA B 1 184 ? 18.812 -21.234 -25.5 1 35.38 184 ALA B CA 1
ATOM 3085 C C . ALA B 1 184 ? 18.922 -22.531 -26.297 1 35.38 184 ALA B C 1
ATOM 3087 O O . ALA B 1 184 ? 17.969 -22.953 -26.938 1 35.38 184 ALA B O 1
ATOM 3088 N N . ASN B 1 185 ? 20.078 -23.062 -26.422 1 36.44 185 ASN B N 1
ATOM 3089 C CA . ASN B 1 185 ? 20.25 -24.094 -27.453 1 36.44 185 ASN B CA 1
ATOM 3090 C C . ASN B 1 185 ? 19.453 -25.344 -27.109 1 36.44 185 ASN B C 1
ATOM 3092 O O . ASN B 1 185 ? 19.031 -26.078 -28 1 36.44 185 ASN B O 1
ATOM 3096 N N . GLU B 1 186 ? 19.625 -25.938 -25.938 1 34.31 186 GLU B N 1
ATOM 3097 C CA . GLU B 1 186 ? 19.125 -27.297 -25.844 1 34.31 186 GLU B CA 1
ATOM 3098 C C . GLU B 1 186 ? 17.641 -27.312 -25.5 1 34.31 186 GLU B C 1
ATOM 3100 O O . GLU B 1 186 ? 17.094 -28.359 -25.125 1 34.31 186 GLU B O 1
ATOM 3105 N N . VAL B 1 187 ? 17.125 -26.234 -25.234 1 36.5 187 VAL B N 1
ATOM 3106 C CA . VAL B 1 187 ? 15.703 -26.359 -24.922 1 36.5 187 VAL B CA 1
ATOM 3107 C C . VAL B 1 187 ? 14.938 -26.781 -26.172 1 36.5 187 VAL B C 1
ATOM 3109 O O . VAL B 1 187 ? 14.75 -26 -27.094 1 36.5 187 VAL B O 1
ATOM 3112 N N . GLN B 1 188 ? 15.289 -27.859 -26.828 1 32.97 188 GLN B N 1
ATOM 3113 C CA . GLN B 1 188 ? 14.422 -28.484 -27.812 1 32.97 188 GLN B CA 1
ATOM 3114 C C . GLN B 1 188 ? 12.984 -28.578 -27.312 1 32.97 188 GLN B C 1
ATOM 3116 O O . GLN B 1 188 ? 12.18 -29.344 -27.844 1 32.97 188 GLN B O 1
ATOM 3121 N N . ALA B 1 189 ? 12.867 -28.328 -26.062 1 33.84 189 ALA B N 1
ATOM 3122 C CA . ALA B 1 189 ? 11.555 -28.781 -25.609 1 33.84 189 ALA B CA 1
ATOM 3123 C C . ALA B 1 189 ? 10.445 -28.125 -26.438 1 33.84 189 ALA B C 1
ATOM 3125 O O . ALA B 1 189 ? 10.578 -26.984 -26.875 1 33.84 189 ALA B O 1
ATOM 3126 N N . GLY B 1 190 ? 9.57 -28.875 -27.062 1 32.81 190 GLY B N 1
ATOM 3127 C CA . GLY B 1 190 ? 8.32 -28.438 -27.656 1 32.81 190 GLY B CA 1
ATOM 3128 C C . GLY B 1 190 ? 7.738 -27.203 -27 1 32.81 190 GLY B C 1
ATOM 3129 O O . GLY B 1 190 ? 8.109 -26.859 -25.875 1 32.81 190 GLY B O 1
ATOM 3130 N N . ASP B 1 191 ? 7.516 -26.219 -27.859 1 36.09 191 ASP B N 1
ATOM 3131 C CA . ASP B 1 191 ? 6.965 -24.922 -27.453 1 36.09 191 ASP B CA 1
ATOM 3132 C C . ASP B 1 191 ? 6.137 -25.047 -26.172 1 36.09 191 ASP B C 1
ATOM 3134 O O . ASP B 1 191 ? 4.988 -25.484 -26.219 1 36.09 191 ASP B O 1
ATOM 3138 N N . TRP B 1 192 ? 6.797 -25.469 -25.188 1 35.72 192 TRP B N 1
ATOM 3139 C CA . TRP B 1 192 ? 6.043 -25.766 -23.969 1 35.72 192 TRP B CA 1
ATOM 3140 C C . TRP B 1 192 ? 4.984 -24.703 -23.719 1 35.72 192 TRP B C 1
ATOM 3142 O O . TRP B 1 192 ? 4.109 -24.891 -22.859 1 35.72 192 TRP B O 1
ATOM 3152 N N . ARG B 1 193 ? 5.102 -23.531 -24.219 1 40.84 193 ARG B N 1
ATOM 3153 C CA . ARG B 1 193 ? 4.027 -22.547 -24.25 1 40.84 193 ARG B CA 1
ATOM 3154 C C . ARG B 1 193 ? 2.795 -23.094 -24.969 1 40.84 193 ARG B C 1
ATOM 3156 O O . ARG B 1 193 ? 1.708 -22.531 -24.875 1 40.84 193 ARG B O 1
ATOM 3163 N N . LYS B 1 194 ? 3.09 -23.953 -2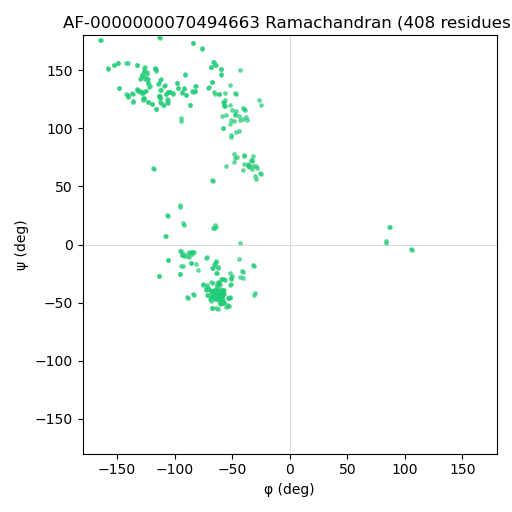5.875 1 43.06 194 LYS B N 1
ATOM 3164 C CA . LYS B 1 194 ? 1.989 -24.453 -26.688 1 43.06 194 LYS B CA 1
ATOM 3165 C C . LYS B 1 194 ? 0.881 -25.047 -25.812 1 43.06 194 LYS B C 1
ATOM 3167 O O . LYS B 1 194 ? -0.291 -24.703 -25.984 1 43.06 194 LYS B O 1
ATOM 3172 N N . PRO B 1 195 ? 1.232 -26 -24.922 1 41.06 195 PRO B N 1
ATOM 3173 C CA . PRO B 1 195 ? 0.078 -26.406 -24.109 1 41.06 195 PRO B CA 1
ATOM 3174 C C . PRO B 1 195 ? -0.402 -25.281 -23.188 1 41.06 195 PRO B C 1
ATOM 3176 O O . PRO B 1 195 ? -1.607 -25.125 -22.969 1 41.06 195 PRO B O 1
ATOM 3179 N N . LEU B 1 196 ? 0.347 -24.547 -22.578 1 40.06 196 LEU B N 1
ATOM 3180 C CA . LEU B 1 196 ? -0.136 -23.391 -21.812 1 40.06 196 LEU B CA 1
ATOM 3181 C C . LEU B 1 196 ? -0.664 -22.312 -22.75 1 40.06 196 LEU B C 1
ATOM 3183 O O . LEU B 1 196 ? -1.727 -21.734 -22.516 1 40.06 196 LEU B O 1
ATOM 3187 N N . ILE B 1 197 ? 0.02 -21.922 -23.828 1 42.97 197 ILE B N 1
ATOM 3188 C CA . ILE B 1 197 ? -0.524 -21.062 -24.891 1 42.97 197 ILE B CA 1
ATOM 3189 C C . ILE B 1 197 ? -1.667 -21.797 -25.594 1 42.97 197 ILE B C 1
ATOM 3191 O O . ILE B 1 197 ? -2.717 -21.203 -25.859 1 42.97 197 ILE B O 1
ATOM 3195 N N . ASP B 1 198 ? -1.439 -23.047 -26.125 1 42.41 198 ASP B N 1
ATOM 3196 C CA . ASP B 1 198 ? -2.514 -23.859 -26.703 1 42.41 198 ASP B CA 1
ATOM 3197 C C . ASP B 1 198 ? -3.676 -24 -25.719 1 42.41 198 ASP B C 1
ATOM 3199 O O . ASP B 1 198 ? -4.84 -23.922 -26.109 1 42.41 198 ASP B O 1
ATOM 3203 N N . TYR B 1 199 ? -3.4 -24.406 -24.578 1 38.38 199 TYR B N 1
ATOM 3204 C CA . TYR B 1 199 ? -4.414 -24.406 -23.531 1 38.38 199 TYR B CA 1
ATOM 3205 C C . TYR B 1 199 ? -4.953 -23 -23.281 1 38.38 199 TYR B C 1
ATOM 3207 O O . TYR B 1 199 ? -6.164 -22.812 -23.125 1 38.38 199 TYR B O 1
ATOM 3215 N N . LEU B 1 200 ? -4.18 -22.078 -23.172 1 39.44 200 LEU B N 1
ATOM 3216 C CA . LEU B 1 200 ? -4.586 -20.688 -23.016 1 39.44 200 LEU B CA 1
ATOM 3217 C C . LEU B 1 200 ? -5.223 -20.156 -24.281 1 39.44 200 LEU B C 1
ATOM 3219 O O . LEU B 1 200 ? -6.125 -19.312 -24.234 1 39.44 200 LEU B O 1
ATOM 3223 N N . THR B 1 201 ? -4.738 -20.469 -25.375 1 41.47 201 THR B N 1
ATOM 3224 C CA . THR B 1 201 ? -5.305 -20.094 -26.656 1 41.47 201 THR B CA 1
ATOM 3225 C C . THR B 1 201 ? -6.414 -21.047 -27.062 1 41.47 201 THR B C 1
ATOM 3227 O O . THR B 1 201 ? -7.348 -20.656 -27.781 1 41.47 201 THR B O 1
ATOM 3230 N N . ASN B 1 202 ? -6.262 -22.438 -26.891 1 31.77 202 ASN B N 1
ATOM 3231 C CA . ASN B 1 202 ? -7.332 -23.391 -27.156 1 31.77 202 ASN B CA 1
ATOM 3232 C C . ASN B 1 202 ? -7.723 -24.156 -25.906 1 31.77 202 ASN B C 1
ATOM 3234 O O . ASN B 1 202 ? -7.355 -25.328 -25.75 1 31.77 202 ASN B O 1
ATOM 3238 N N . PRO B 1 203 ? -8.273 -23.453 -24.906 1 33.66 203 PRO B N 1
ATOM 3239 C CA . PRO B 1 203 ? -8.805 -24.156 -23.734 1 33.66 203 PRO B CA 1
ATOM 3240 C C . PRO B 1 203 ? -9.703 -25.328 -24.109 1 33.66 203 PRO B C 1
ATOM 3242 O O . PRO B 1 203 ? -10.703 -25.156 -24.797 1 33.66 203 PRO B O 1
ATOM 3245 N N . SER B 1 204 ? -9.195 -26.422 -24.5 1 31.34 204 SER B N 1
ATOM 3246 C CA . SER B 1 204 ? -10.156 -27.469 -24.828 1 31.34 204 SER B CA 1
ATOM 3247 C C . SER B 1 204 ? -11.172 -27.672 -23.719 1 31.34 204 SER B C 1
ATOM 3249 O O . SER B 1 204 ? -10.805 -27.734 -22.547 1 31.34 204 SER B O 1
ATOM 3251 N N . PRO B 1 205 ? -12.43 -27.406 -24 1 33.41 205 PRO B N 1
ATOM 3252 C CA . PRO B 1 205 ? -13.594 -27.906 -23.266 1 33.41 205 PRO B CA 1
ATOM 3253 C C . PRO B 1 205 ? -13.438 -29.359 -22.828 1 33.41 205 PRO B C 1
ATOM 3255 O O . PRO B 1 205 ? -13.227 -30.234 -23.672 1 33.41 205 PRO B O 1
ATOM 3258 N N . ARG B 1 206 ? -12.516 -29.766 -21.828 1 28.34 206 ARG B N 1
ATOM 3259 C CA . ARG B 1 206 ? -13.07 -31.109 -21.641 1 28.34 206 ARG B CA 1
ATOM 3260 C C . ARG B 1 206 ? -14.5 -31.031 -21.109 1 28.34 206 ARG B C 1
ATOM 3262 O O . ARG B 1 206 ? -14.836 -30.156 -20.328 1 28.34 206 ARG B O 1
#

InterPro domains:
  IPR002156 Ribonuclease H domain [PF13456] (30-147)
  IPR002156 Ribonuclease H domain [PS50879] (22-155)
  IPR012337 Ribonuclease H-like superfamily [SSF53098] (24-147)
  IPR036397 Ribonuclease H superfamily [G3DSA:3.30.420.10] (27-165)

Solvent-accessible surface area (backbone atoms only — not comparable to full-atom values): 22765 Å² total; per-residue (Å²): 135,76,79,82,78,77,78,74,79,78,70,77,71,77,75,72,72,73,69,69,71,77,73,57,51,30,36,41,35,38,22,39,27,66,48,96,79,30,33,6,17,2,26,28,41,30,44,60,86,66,53,73,45,81,39,21,30,22,45,66,54,95,64,52,54,68,53,27,35,50,45,17,46,41,54,45,51,51,55,45,50,76,72,64,57,42,41,38,36,36,42,36,46,50,62,56,56,50,44,46,61,64,37,52,77,61,53,77,37,30,43,54,49,42,47,49,51,51,43,48,56,58,53,66,72,32,83,41,68,46,78,45,76,38,61,64,80,78,44,45,67,13,42,36,26,2,43,49,25,10,57,51,88,72,57,89,89,50,59,58,51,74,47,59,34,33,60,38,73,64,60,69,43,52,78,69,73,46,58,68,78,42,74,70,74,75,65,72,60,64,64,67,52,40,59,56,44,37,35,64,73,50,61,68,82,122,134,80,76,83,79,77,79,76,82,77,68,76,72,77,77,73,71,73,70,70,72,76,72,57,51,30,36,39,35,38,21,42,27,67,50,96,79,31,33,6,17,2,26,28,42,28,45,60,86,65,54,73,46,79,40,21,31,22,44,67,54,94,65,54,56,67,53,27,34,48,45,17,46,42,53,45,51,50,54,44,50,76,71,64,57,40,42,39,36,36,40,37,45,52,61,56,56,49,44,44,62,63,37,52,76,62,52,78,37,35,44,55,49,43,48,50,50,50,43,47,57,58,53,64,71,33,82,41,68,45,72,45,77,36,62,63,81,76,43,45,66,12,40,36,27,1,44,49,25,9,59,51,90,72,59,90,88,50,60,59,50,75,49,59,32,32,59,37,73,65,59,70,42,54,78,68,72,44,57,68,78,43,73,69,72,74,66,68,64,64,66,65,51,40,60,56,43,37,38,67,73,50,62,68,82,123

Sequence (412 aa):
VDPPVVAGSTRPSPDFCKTVQVVKPWRLFFDGSKSELAVGVGIVIEDPFGAKYAYSFRLDFDSTNNRAEYEALIIGLEMILELGVKHLEVFRDSQLVIKQLTNEYKCRDPTMAAYYVAAGNLSSMFKDISVKYFPREQNLAANEMAQIASGIQIQEHQSERTITMQKKFLPSIISRGMDLEINANEVQAGDWRKPLIDYLTNPSPRVDPPVVAGSTRPSPDFCKTVQVVKPWRLFFDGSKSELAVGVGIVIEDPFGAKYAYSFRLDFDSTNNRAEYEALIIGLEMILELGVKHLEVFRDSQLVIKQLTNEYKCRDPTMAAYYVAAGNLSSMFKDISVKYFPREQNLAANEMAQIASGIQIQEHQSERTITMQKKFLPSIISRGMDLEINANEVQAGDWRKPLIDYLTNPSPR

Nearest PDB structures (foldseek):
  4e19-assembly2_B  TM=8.122E-01  e=2.609E-11  Halobacterium salinarum NRC-1
  3hst-assembly2_B  TM=7.965E-01  e=1.067E-10  Mycobacterium tuberculosis
  3hst-assembly4_D  TM=8.010E-01  e=2.027E-09  Mycobacterium tuberculosis
  2qkk-assembly6_W  TM=7.126E-01  e=1.390E-05  Homo sapiens
  2qkk-assembly4_N  TM=7.164E-01  e=2.041E-05  Homo sapiens